Protein AF-A0A0W7TJF5-F1 (afdb_monomer)

Secondary structure (DSSP, 8-state):
--B---EEEETTTEEEEESS-SSTTTS-TTTSPB--EEEEE-HHHHHHHHHHHHHHH-GGGSS---HHHH-TTPPPP-S-------S---------EEEEEEETTTHHHHHHHHHHH-SSEEEEEES-B-TTT--SSSSSHHHHHHHHHHHT-EEEEEEE-TT-SSHHHHHHHHHHHHSS-EEEEE---SS-S-B--EEEEETTEEEEES--BSHHHHHTSBEEEEEEE-HHHHHHHHHHHHHHH---HHHHHHH---EEEEEEE-STT-EEEEEEE-PPTT--EEEEETTEEEEESSSEEEEE--SEEEEEEEEETTSS-EEEEEEEE-SSS--SS-EE----------S-SHHHHHHSSS--------------------

Nearest PDB structures (foldseek):
  8v08-assembly1_A  TM=7.101E-01  e=5.109E-11  Homo sapiens
  8v08-assembly1_B  TM=6.734E-01  e=4.822E-11  Homo sapiens
  8v07-assembly2_D  TM=7.290E-01  e=5.435E-10  Mus musculus
  6ehi-assembly5_J  TM=8.131E-01  e=3.441E-09  Helicobacter pylori
  8v07-assembly1_A  TM=7.158E-01  e=1.025E-09  Mus musculus

Structure (mmCIF, N/CA/C/O backbone):
data_AF-A0A0W7TJF5-F1
#
_entry.id   AF-A0A0W7TJF5-F1
#
loop_
_atom_site.group_PDB
_atom_site.id
_atom_site.type_symbol
_atom_site.label_atom_id
_atom_site.label_alt_id
_atom_site.label_comp_id
_atom_site.label_asym_id
_atom_site.label_entity_id
_atom_site.label_seq_id
_atom_site.pdbx_PDB_ins_code
_atom_site.Cartn_x
_atom_site.Cartn_y
_atom_site.Cartn_z
_atom_site.occupancy
_atom_site.B_iso_or_equiv
_atom_site.auth_seq_id
_atom_site.auth_comp_id
_atom_site.auth_asym_id
_atom_site.auth_atom_id
_atom_site.pdbx_PDB_model_num
ATOM 1 N N . MET A 1 1 ? 17.420 9.048 -12.764 1.00 72.94 1 MET A N 1
ATOM 2 C CA . MET A 1 1 ? 16.603 7.976 -13.351 1.00 72.94 1 MET A CA 1
ATOM 3 C C . MET A 1 1 ? 17.232 6.682 -12.901 1.00 72.94 1 MET A C 1
ATOM 5 O O . MET A 1 1 ? 18.438 6.532 -13.067 1.00 72.94 1 MET A O 1
ATOM 9 N N . TYR A 1 2 ? 16.449 5.838 -12.244 1.00 86.44 2 TYR A N 1
ATOM 10 C CA . TYR A 1 2 ? 16.897 4.570 -11.679 1.00 86.44 2 TYR A CA 1
ATOM 11 C C . TYR A 1 2 ? 15.950 3.458 -12.123 1.00 86.44 2 TYR A C 1
ATOM 13 O O . TYR A 1 2 ? 14.766 3.721 -12.346 1.00 86.44 2 TYR A O 1
ATOM 21 N N . VAL A 1 3 ? 16.469 2.232 -12.207 1.00 91.88 3 VAL A N 1
ATOM 22 C CA . VAL A 1 3 ? 15.629 1.032 -12.199 1.00 91.88 3 VAL A CA 1
ATOM 23 C C . VAL A 1 3 ? 15.179 0.815 -10.766 1.00 91.88 3 VAL A C 1
ATOM 25 O O . VAL A 1 3 ? 15.999 0.594 -9.874 1.00 91.88 3 VAL A O 1
ATOM 28 N N . HIS A 1 4 ? 13.881 0.953 -10.538 1.00 94.94 4 HIS A N 1
ATOM 29 C CA . HIS A 1 4 ? 13.282 0.836 -9.217 1.00 94.94 4 HIS A CA 1
ATOM 30 C C . HIS A 1 4 ? 12.025 -0.055 -9.227 1.00 94.94 4 HIS A C 1
ATOM 32 O O . HIS A 1 4 ? 11.436 -0.310 -8.182 1.00 94.94 4 HIS A O 1
ATOM 38 N N . SER A 1 5 ? 11.695 -0.671 -10.358 1.00 95.81 5 SER A N 1
ATOM 39 C CA . SER A 1 5 ? 10.763 -1.794 -10.452 1.00 95.81 5 SER A CA 1
ATOM 40 C C . SER A 1 5 ? 11.229 -2.994 -9.615 1.00 95.81 5 SER A C 1
ATOM 42 O O . SER A 1 5 ? 12.407 -3.355 -9.659 1.00 95.81 5 SER A O 1
ATOM 44 N N . LYS A 1 6 ? 10.313 -3.648 -8.887 1.00 95.94 6 LYS A N 1
ATOM 45 C CA . LYS A 1 6 ? 10.575 -4.925 -8.199 1.00 95.94 6 LYS A CA 1
ATOM 46 C C . LYS A 1 6 ? 9.594 -5.983 -8.692 1.00 95.94 6 LYS A C 1
ATOM 48 O O . LYS A 1 6 ? 8.449 -6.045 -8.245 1.00 95.94 6 LYS A O 1
ATOM 53 N N . TYR A 1 7 ? 10.045 -6.780 -9.652 1.00 97.56 7 TYR A N 1
ATOM 54 C CA . TYR A 1 7 ? 9.281 -7.900 -10.181 1.00 97.56 7 TYR A CA 1
ATOM 55 C C . TYR A 1 7 ? 10.200 -9.033 -10.642 1.00 97.56 7 TYR A C 1
ATOM 57 O O . TYR A 1 7 ? 11.384 -8.815 -10.901 1.00 97.56 7 TYR A O 1
ATOM 65 N N . ALA A 1 8 ? 9.645 -10.238 -10.751 1.00 97.81 8 ALA A N 1
ATOM 66 C CA . ALA A 1 8 ? 10.252 -11.368 -11.453 1.00 97.81 8 ALA A CA 1
ATOM 67 C C . ALA A 1 8 ? 9.218 -11.996 -12.376 1.00 97.81 8 ALA A C 1
A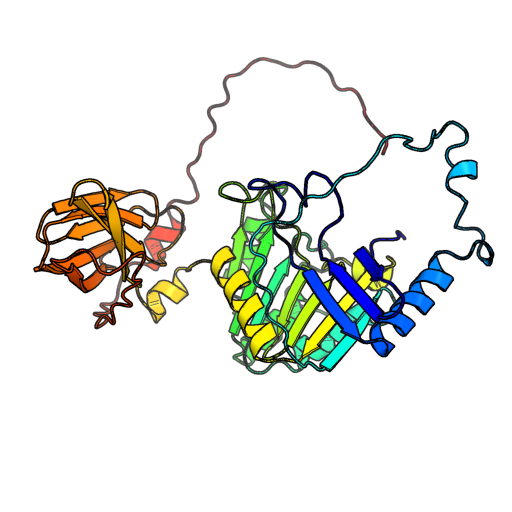TOM 69 O O . ALA A 1 8 ? 8.085 -12.228 -11.954 1.00 97.81 8 ALA A O 1
ATOM 70 N N . VAL A 1 9 ? 9.635 -12.326 -13.596 1.00 98.31 9 VAL A N 1
ATOM 71 C CA . VAL A 1 9 ? 8.892 -13.218 -14.488 1.00 98.31 9 VAL A CA 1
ATOM 72 C C . VAL A 1 9 ? 9.440 -14.630 -14.299 1.00 98.31 9 VAL A C 1
ATOM 74 O O . VAL A 1 9 ? 10.651 -14.838 -14.332 1.00 98.31 9 VAL A O 1
ATOM 77 N N . ILE A 1 10 ? 8.553 -15.587 -14.046 1.00 98.00 10 ILE A N 1
ATOM 78 C CA . ILE A 1 10 ? 8.890 -16.983 -13.763 1.00 98.00 10 ILE A CA 1
ATOM 79 C C . ILE A 1 10 ? 8.298 -17.835 -14.879 1.00 98.00 10 ILE A C 1
ATOM 81 O O . ILE A 1 10 ? 7.079 -17.856 -15.067 1.00 98.00 10 ILE A O 1
ATOM 85 N N . ASP A 1 11 ? 9.183 -18.500 -15.622 1.00 97.44 11 ASP A N 1
ATOM 86 C CA . ASP A 1 11 ? 8.873 -19.447 -16.701 1.00 97.44 11 ASP A CA 1
ATOM 87 C C . ASP A 1 11 ? 7.957 -18.900 -17.819 1.00 97.44 11 ASP A C 1
ATOM 89 O O . ASP A 1 11 ? 7.377 -19.669 -18.578 1.00 97.44 11 ASP A O 1
ATOM 93 N N . GLY A 1 12 ? 7.815 -17.573 -17.935 1.00 97.12 12 GLY A N 1
ATOM 94 C CA . GLY A 1 12 ? 6.883 -16.930 -18.874 1.00 97.12 12 GLY A CA 1
ATOM 95 C C . GLY A 1 12 ? 5.401 -17.093 -18.499 1.00 97.12 12 GLY A C 1
ATOM 96 O O . GLY A 1 12 ? 4.518 -16.780 -19.295 1.00 97.12 12 GLY A O 1
ATOM 97 N N . GLU A 1 13 ? 5.104 -17.582 -17.293 1.00 98.12 13 GLU A N 1
ATOM 98 C CA . GLU A 1 13 ? 3.736 -17.879 -16.846 1.00 98.12 13 GLU A CA 1
ATOM 99 C C . GLU A 1 13 ? 3.279 -16.992 -15.692 1.00 98.12 13 GLU A C 1
ATOM 101 O O . GLU A 1 13 ? 2.099 -16.653 -15.590 1.00 98.12 13 GLU A O 1
ATOM 106 N N . LYS A 1 14 ? 4.203 -16.650 -14.790 1.00 98.25 14 LYS A N 1
ATOM 107 C CA . LYS A 1 14 ? 3.887 -15.961 -13.538 1.00 98.25 14 LYS A CA 1
ATOM 108 C C . LYS A 1 14 ? 4.718 -14.707 -13.394 1.00 98.25 14 LYS A C 1
ATOM 110 O O . LYS A 1 14 ? 5.898 -14.688 -13.740 1.00 98.25 14 LYS A O 1
ATOM 115 N N . THR A 1 15 ? 4.125 -13.682 -12.800 1.00 98.56 15 THR A N 1
ATOM 116 C CA . THR A 1 15 ? 4.854 -12.495 -12.363 1.00 98.56 15 THR A CA 1
ATOM 117 C C . THR A 1 15 ? 4.698 -12.306 -10.867 1.00 98.56 15 THR A C 1
ATOM 119 O O . THR A 1 15 ? 3.586 -12.230 -10.353 1.00 98.56 15 THR A O 1
ATOM 122 N N . VAL A 1 16 ? 5.820 -12.199 -10.165 1.00 97.81 16 VAL A N 1
ATOM 123 C CA . VAL A 1 16 ? 5.858 -11.680 -8.796 1.00 97.81 16 VAL A CA 1
ATOM 124 C C . VAL A 1 16 ? 6.050 -10.177 -8.885 1.00 97.81 16 VAL A C 1
ATOM 126 O O . VAL A 1 16 ? 6.964 -9.744 -9.580 1.00 97.81 16 VAL A O 1
ATOM 129 N N . ILE A 1 17 ? 5.241 -9.394 -8.179 1.00 97.62 17 ILE A N 1
ATOM 130 C CA . ILE A 1 17 ? 5.415 -7.944 -8.038 1.00 97.62 17 ILE A CA 1
ATOM 131 C C . ILE A 1 17 ? 5.386 -7.560 -6.562 1.00 97.62 17 ILE A C 1
ATOM 133 O O . ILE A 1 17 ? 4.588 -8.105 -5.799 1.00 97.62 17 ILE A O 1
ATOM 137 N N . THR A 1 18 ? 6.263 -6.645 -6.148 1.00 96.19 18 THR A N 1
ATOM 138 C CA . THR A 1 18 ? 6.373 -6.213 -4.748 1.00 96.19 18 THR A CA 1
ATOM 139 C C . THR A 1 18 ? 6.568 -4.705 -4.627 1.00 96.19 18 THR A C 1
ATOM 141 O O . THR A 1 18 ? 7.185 -4.061 -5.477 1.00 96.19 18 THR A O 1
ATOM 144 N N . SER A 1 19 ? 6.103 -4.130 -3.518 1.00 95.62 19 SER A N 1
ATOM 145 C CA . SER A 1 19 ? 6.498 -2.777 -3.102 1.00 95.62 19 SER A CA 1
ATOM 146 C C . SER A 1 19 ? 7.923 -2.731 -2.533 1.00 95.62 19 SER A C 1
ATOM 148 O O . SER A 1 19 ? 8.583 -1.681 -2.482 1.00 95.62 19 SER A O 1
ATOM 150 N N . GLU A 1 20 ? 8.421 -3.895 -2.122 1.00 91.69 20 GLU A N 1
ATOM 151 C CA . GLU A 1 20 ? 9.673 -4.081 -1.409 1.00 91.69 20 GLU A CA 1
ATOM 152 C C . GLU A 1 20 ? 10.829 -4.511 -2.304 1.00 91.69 20 GLU A C 1
ATOM 154 O O . GLU A 1 20 ? 10.659 -5.261 -3.261 1.00 91.69 20 GLU A O 1
ATOM 159 N N . ASN A 1 21 ? 12.034 -4.055 -1.954 1.00 91.69 21 ASN A N 1
ATOM 160 C CA . ASN A 1 21 ? 13.279 -4.591 -2.506 1.00 91.69 21 ASN A CA 1
ATOM 161 C C . ASN A 1 21 ? 13.533 -6.013 -1.975 1.00 91.69 21 ASN A C 1
ATOM 163 O O . ASN A 1 21 ? 13.215 -6.303 -0.826 1.00 91.69 21 ASN A O 1
ATOM 167 N N . TRP A 1 22 ? 14.196 -6.883 -2.734 1.00 89.75 22 TRP A N 1
ATOM 168 C CA . TRP A 1 22 ? 14.613 -8.196 -2.221 1.00 89.75 22 TRP A CA 1
ATOM 169 C C . TRP A 1 22 ? 15.933 -8.094 -1.454 1.00 89.75 22 TRP A C 1
ATOM 171 O O . TRP A 1 22 ? 17.004 -8.446 -1.945 1.00 89.75 22 TRP A O 1
ATOM 181 N N . THR A 1 23 ? 15.850 -7.557 -0.238 1.00 88.81 23 THR A N 1
ATOM 182 C CA .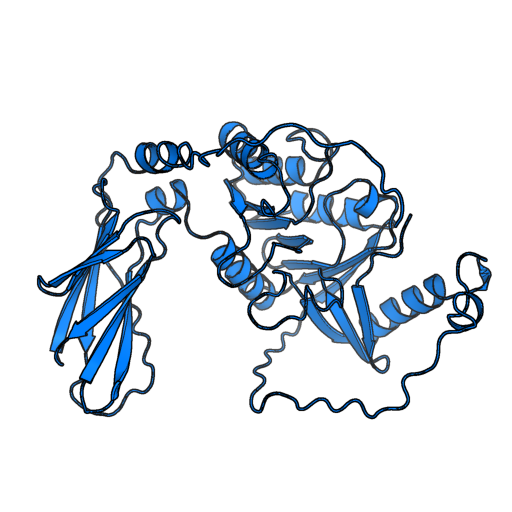 THR A 1 23 ? 16.977 -7.415 0.693 1.00 88.81 23 THR A CA 1
ATOM 183 C C . THR A 1 23 ? 16.704 -8.182 1.981 1.00 88.81 23 THR A C 1
ATOM 185 O O . THR A 1 23 ? 15.560 -8.510 2.299 1.00 88.81 23 THR A O 1
ATOM 188 N N . SER A 1 24 ? 17.749 -8.432 2.772 1.00 81.56 24 SER A N 1
ATOM 189 C CA . SER A 1 24 ? 17.603 -9.045 4.098 1.00 81.56 24 SER A CA 1
ATOM 190 C C . SER A 1 24 ? 16.738 -8.219 5.056 1.00 81.56 24 SER A C 1
ATOM 192 O O . SER A 1 24 ? 16.123 -8.792 5.949 1.00 81.56 24 SER A O 1
ATOM 194 N N . GLY A 1 25 ? 16.682 -6.895 4.870 1.00 81.00 25 GLY A N 1
ATOM 195 C CA . GLY A 1 25 ? 15.837 -5.999 5.664 1.00 81.00 25 GLY A CA 1
ATOM 196 C C . GLY A 1 25 ? 14.346 -6.118 5.348 1.00 81.00 25 GLY A C 1
ATOM 197 O O . GLY A 1 25 ? 13.534 -5.812 6.206 1.00 81.00 25 GLY A O 1
ATOM 198 N N . ASN A 1 26 ? 13.984 -6.606 4.160 1.00 82.44 26 ASN A N 1
ATOM 199 C CA . ASN A 1 26 ? 12.585 -6.773 3.752 1.00 82.44 26 ASN A CA 1
ATOM 200 C C . ASN A 1 26 ? 12.126 -8.226 3.929 1.00 82.44 26 ASN A C 1
ATOM 202 O O . ASN A 1 26 ? 11.058 -8.493 4.458 1.00 82.44 26 ASN A O 1
ATOM 206 N N . MET A 1 27 ? 12.990 -9.186 3.593 1.00 74.69 27 MET A N 1
ATOM 207 C CA . MET A 1 27 ? 12.681 -10.623 3.646 1.00 74.69 27 MET A CA 1
ATOM 208 C C . MET A 1 27 ? 12.976 -11.262 5.022 1.00 74.69 27 MET A C 1
ATOM 210 O O . MET A 1 27 ? 13.077 -12.484 5.137 1.00 74.69 27 MET A O 1
ATOM 214 N N . GLY A 1 28 ? 13.193 -10.452 6.063 1.00 70.31 28 GLY A N 1
ATOM 215 C CA . GLY A 1 28 ? 13.556 -10.911 7.405 1.00 70.31 28 GLY A CA 1
ATOM 216 C C . GLY A 1 28 ? 12.342 -11.348 8.227 1.00 70.31 28 GLY A C 1
ATOM 217 O O . GLY A 1 28 ? 11.407 -10.577 8.426 1.00 70.31 28 GLY A O 1
ATOM 218 N N . PHE A 1 29 ? 12.364 -12.564 8.777 1.00 69.81 29 PHE A N 1
ATOM 219 C CA . PHE A 1 29 ? 11.263 -13.054 9.613 1.00 69.81 29 PHE A CA 1
ATOM 220 C C . PHE A 1 29 ? 11.133 -12.236 10.911 1.00 69.81 29 PHE A C 1
ATOM 222 O O . PHE A 1 29 ? 12.091 -12.110 11.676 1.00 69.81 29 PHE A O 1
ATOM 229 N N . GLY A 1 30 ? 9.946 -11.676 11.159 1.00 69.00 30 GLY A N 1
ATOM 230 C CA . GLY A 1 30 ? 9.585 -10.973 12.398 1.00 69.00 30 GLY A CA 1
ATOM 231 C C . GLY A 1 30 ? 10.146 -9.554 12.572 1.00 69.00 30 GLY A C 1
ATOM 232 O O . GLY A 1 30 ? 9.694 -8.855 13.470 1.00 69.00 30 GLY A O 1
ATOM 233 N N . ASN A 1 31 ? 11.093 -9.122 11.733 1.00 78.38 31 ASN A N 1
ATOM 234 C CA . ASN A 1 31 ? 11.666 -7.766 11.753 1.00 78.38 31 ASN A CA 1
ATOM 235 C C . ASN A 1 31 ? 11.809 -7.161 10.344 1.00 78.38 31 ASN A C 1
ATOM 237 O O . ASN A 1 31 ? 12.527 -6.177 10.173 1.00 78.38 31 ASN A O 1
ATOM 241 N N . GLY A 1 32 ? 11.190 -7.769 9.330 1.00 87.06 32 GLY A N 1
ATOM 242 C CA . GLY A 1 32 ? 11.184 -7.247 7.967 1.00 87.06 32 GLY A CA 1
ATOM 243 C C . GLY A 1 32 ? 10.472 -5.900 7.869 1.00 87.06 32 GLY A C 1
ATOM 244 O O . GLY A 1 32 ? 9.818 -5.451 8.815 1.00 87.06 32 GLY A O 1
ATOM 245 N N . ASN A 1 33 ? 10.589 -5.249 6.724 1.00 91.81 33 ASN A N 1
ATOM 246 C CA . ASN A 1 33 ? 9.747 -4.105 6.417 1.00 91.81 33 ASN A CA 1
ATOM 247 C C . ASN A 1 33 ? 8.306 -4.562 6.134 1.00 91.81 33 ASN A C 1
ATOM 249 O O . ASN A 1 33 ? 8.044 -5.723 5.826 1.00 91.81 33 ASN A O 1
ATOM 253 N N . ARG A 1 34 ? 7.353 -3.646 6.316 1.00 93.06 34 ARG A N 1
ATOM 254 C CA . ARG A 1 34 ? 5.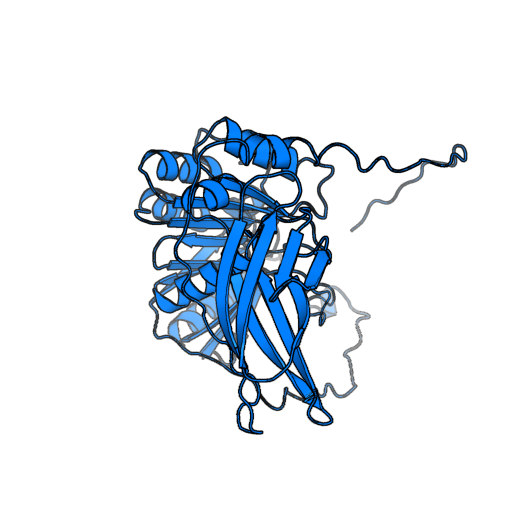939 -3.857 6.003 1.00 93.06 34 ARG A CA 1
ATOM 255 C C . ARG A 1 34 ? 5.700 -3.428 4.561 1.00 93.06 34 ARG A C 1
ATOM 257 O O . ARG A 1 34 ? 5.889 -2.260 4.226 1.00 93.06 34 ARG A O 1
ATOM 264 N N . GLY A 1 35 ? 5.314 -4.356 3.699 1.00 94.00 35 GLY A N 1
ATOM 265 C CA . GLY A 1 35 ? 5.008 -4.065 2.306 1.00 94.00 35 GLY A CA 1
ATOM 266 C C . GLY A 1 35 ? 4.047 -5.076 1.706 1.00 94.00 35 GLY A C 1
ATOM 267 O O . GLY A 1 35 ? 3.649 -6.045 2.354 1.00 94.00 35 GLY A O 1
ATOM 268 N N . TRP A 1 36 ? 3.638 -4.813 0.468 1.00 96.12 36 TRP A N 1
ATOM 269 C CA . TRP A 1 36 ? 2.672 -5.626 -0.258 1.00 96.12 36 TRP A CA 1
ATOM 270 C C . TRP A 1 36 ? 3.327 -6.305 -1.454 1.00 96.12 36 TRP A C 1
ATOM 272 O O . TRP A 1 36 ? 4.272 -5.797 -2.066 1.00 96.12 36 TRP A O 1
ATOM 282 N N . GLY A 1 37 ? 2.783 -7.459 -1.814 1.00 95.56 37 GLY A N 1
ATOM 283 C CA . GLY A 1 37 ? 3.183 -8.185 -3.003 1.00 95.56 37 GLY A CA 1
ATOM 284 C C . GLY A 1 37 ? 2.061 -9.064 -3.523 1.00 95.56 37 GLY A C 1
A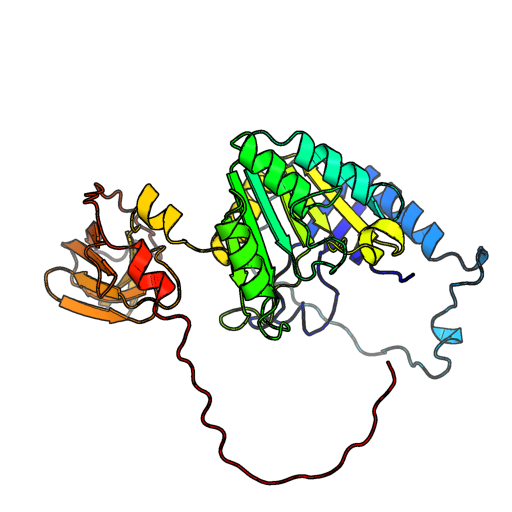TOM 285 O O . GLY A 1 37 ? 1.139 -9.419 -2.792 1.00 95.56 37 GLY A O 1
ATOM 286 N N . ALA A 1 38 ? 2.155 -9.413 -4.800 1.00 96.12 38 ALA A N 1
ATOM 287 C CA . ALA A 1 38 ? 1.225 -10.311 -5.460 1.00 96.12 38 ALA A CA 1
ATOM 288 C C . ALA A 1 38 ? 1.976 -11.263 -6.393 1.00 96.12 38 ALA A C 1
ATOM 290 O O . ALA A 1 38 ? 3.017 -10.920 -6.959 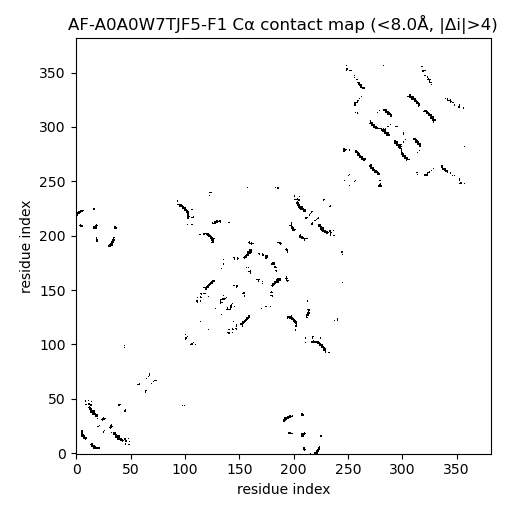1.00 96.12 38 ALA A O 1
ATOM 291 N N . VAL A 1 39 ? 1.411 -12.457 -6.566 1.00 97.00 39 VAL A N 1
ATOM 292 C CA . VAL A 1 39 ? 1.791 -13.389 -7.628 1.00 97.00 39 VAL A CA 1
ATOM 293 C C . VAL A 1 39 ? 0.646 -13.425 -8.626 1.00 97.00 39 VAL A C 1
ATOM 295 O O . VAL A 1 39 ? -0.471 -13.805 -8.282 1.00 97.00 39 VAL A O 1
ATOM 298 N N . ILE A 1 40 ? 0.924 -13.009 -9.855 1.00 98.12 40 ILE A N 1
ATOM 299 C CA . ILE A 1 40 ? -0.033 -12.978 -10.957 1.00 98.12 40 ILE A CA 1
ATOM 300 C C . ILE A 1 40 ? 0.261 -14.185 -11.843 1.00 98.12 40 ILE A C 1
ATOM 302 O O . ILE A 1 40 ? 1.326 -14.256 -12.450 1.00 98.12 40 ILE A O 1
ATOM 306 N N . ASP A 1 41 ? -0.667 -15.139 -11.890 1.00 97.50 41 ASP A N 1
ATOM 307 C CA . ASP A 1 41 ? -0.589 -16.328 -12.745 1.00 97.50 41 ASP A CA 1
ATOM 308 C C 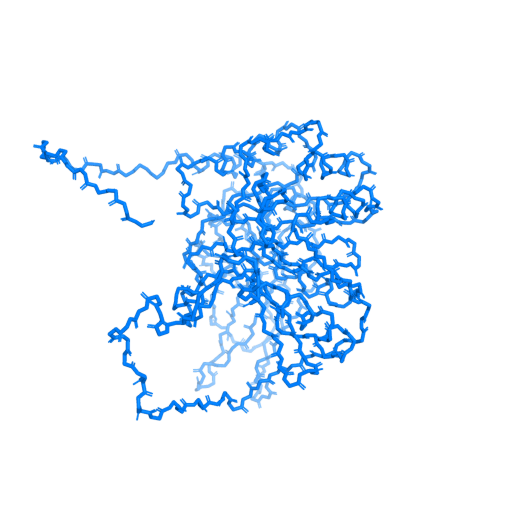. ASP A 1 41 ? -1.350 -16.065 -14.053 1.00 97.50 41 ASP A C 1
ATOM 310 O O . ASP A 1 41 ? -2.567 -16.240 -14.135 1.00 97.50 41 ASP A O 1
ATOM 314 N N . SER A 1 42 ? -0.643 -15.530 -15.048 1.00 98.19 42 SER A N 1
ATOM 315 C CA . SER A 1 42 ? -1.171 -15.202 -16.374 1.00 98.19 42 SER A CA 1
ATOM 316 C C . SER A 1 42 ? -0.016 -15.090 -17.359 1.00 98.19 42 SER A C 1
ATOM 318 O O . SER A 1 42 ? 0.840 -14.214 -17.231 1.00 98.19 42 SER A O 1
ATOM 320 N N . THR A 1 43 ? -0.041 -15.924 -18.398 1.00 98.31 43 THR A N 1
ATOM 321 C CA . THR A 1 43 ? 0.937 -15.869 -19.492 1.00 98.31 43 THR A CA 1
ATOM 322 C C . THR A 1 43 ? 0.890 -14.539 -20.239 1.00 98.31 43 THR A C 1
ATOM 324 O O . THR A 1 43 ? 1.922 -14.074 -20.709 1.00 98.31 43 THR A O 1
ATOM 327 N N . GLU A 1 44 ? -0.281 -13.900 -20.349 1.00 98.31 44 GLU A N 1
ATOM 328 C CA . GLU A 1 44 ? -0.404 -12.598 -21.019 1.00 98.31 44 GLU A CA 1
ATOM 329 C C . GLU A 1 44 ? 0.261 -11.486 -20.203 1.00 98.31 44 GLU A C 1
ATOM 331 O O . GLU A 1 44 ? 1.031 -10.697 -20.751 1.00 98.31 44 GLU A O 1
ATOM 336 N N . TYR A 1 45 ? 0.017 -11.454 -18.889 1.00 98.50 45 TYR A N 1
ATOM 337 C CA . TYR A 1 45 ? 0.677 -10.498 -18.000 1.00 98.50 45 TYR A CA 1
ATOM 338 C C . TYR A 1 45 ? 2.190 -10.751 -17.946 1.00 98.50 45 TYR A C 1
ATOM 340 O O . TYR A 1 45 ? 2.979 -9.818 -18.079 1.00 98.50 45 TYR A O 1
ATOM 348 N N . ALA A 1 46 ? 2.601 -12.017 -17.823 1.00 98.69 46 ALA A N 1
ATOM 349 C CA . ALA A 1 46 ? 4.005 -12.410 -17.806 1.00 98.69 46 ALA A CA 1
ATOM 350 C C . ALA A 1 46 ? 4.734 -12.018 -19.098 1.00 98.69 46 ALA A C 1
ATOM 352 O O . ALA A 1 46 ? 5.823 -11.458 -19.016 1.00 98.69 46 ALA A O 1
ATOM 353 N N . SER A 1 47 ? 4.110 -12.219 -20.264 1.00 98.56 47 SER A N 1
ATOM 354 C CA . SER A 1 47 ? 4.677 -11.806 -21.557 1.00 98.56 47 SER A CA 1
ATOM 355 C C . SER A 1 47 ? 4.872 -10.288 -21.631 1.00 98.56 47 SER A C 1
ATOM 357 O O . SER A 1 47 ? 5.920 -9.825 -22.067 1.00 98.56 47 SER A O 1
ATOM 359 N N . CYS A 1 48 ? 3.905 -9.497 -21.148 1.00 98.38 48 CYS A N 1
ATOM 360 C CA . CYS A 1 48 ? 4.042 -8.038 -21.087 1.00 98.38 48 CYS A CA 1
ATOM 361 C C . CYS A 1 48 ? 5.233 -7.613 -20.211 1.00 98.38 48 CYS A C 1
ATOM 363 O O . CYS A 1 48 ? 6.028 -6.760 -20.601 1.00 98.38 48 CYS A O 1
ATOM 365 N N . MET A 1 49 ? 5.392 -8.239 -19.045 1.00 98.56 49 MET A N 1
ATOM 366 C CA . MET A 1 49 ? 6.501 -7.941 -18.137 1.00 98.56 49 MET A CA 1
ATOM 367 C C . MET A 1 49 ? 7.852 -8.435 -18.672 1.00 98.56 49 MET A C 1
ATOM 369 O O . MET A 1 49 ? 8.874 -7.806 -18.406 1.00 98.56 49 MET A O 1
ATOM 373 N N . GLU A 1 50 ? 7.875 -9.526 -19.440 1.00 98.25 50 GLU A N 1
ATOM 374 C CA . GLU A 1 50 ? 9.068 -10.014 -20.138 1.00 98.25 50 GLU A CA 1
ATOM 375 C C . GLU A 1 50 ? 9.511 -9.035 -21.232 1.00 98.25 50 GLU A C 1
ATOM 377 O O . GLU A 1 50 ? 10.691 -8.710 -21.311 1.00 98.25 50 GLU A O 1
ATOM 382 N N . GLU A 1 51 ? 8.582 -8.472 -22.011 1.00 97.75 51 GLU A N 1
ATOM 383 C CA . GLU A 1 51 ? 8.902 -7.428 -22.996 1.00 97.75 51 GLU A CA 1
ATOM 384 C C . GLU A 1 51 ? 9.520 -6.184 -22.337 1.00 97.75 51 GLU A C 1
ATOM 386 O O . GLU A 1 51 ? 10.494 -5.621 -22.847 1.00 97.75 51 GLU A O 1
ATOM 391 N N . VAL A 1 52 ? 8.997 -5.777 -21.174 1.00 96.88 52 VAL A N 1
ATOM 392 C CA . VAL A 1 52 ? 9.577 -4.686 -20.375 1.00 96.88 52 VAL A CA 1
ATOM 393 C C . VAL A 1 52 ? 10.980 -5.050 -19.891 1.00 96.88 52 VAL A C 1
ATOM 395 O O . VAL A 1 52 ? 11.893 -4.228 -20.005 1.00 96.88 52 VAL A O 1
ATOM 398 N N . PHE A 1 53 ? 11.176 -6.273 -19.389 1.00 96.25 53 PHE A N 1
ATOM 399 C CA . PHE A 1 53 ? 12.483 -6.752 -18.942 1.00 96.25 53 PHE A CA 1
ATOM 400 C C . PHE A 1 53 ? 13.507 -6.748 -20.075 1.00 96.25 53 PHE A C 1
ATOM 402 O O . PHE A 1 53 ? 14.588 -6.194 -19.910 1.00 96.25 53 PHE A O 1
ATOM 409 N N . GLU A 1 54 ? 13.177 -7.327 -21.228 1.00 95.75 54 GLU A N 1
ATOM 410 C CA . GLU A 1 54 ? 14.082 -7.421 -22.376 1.00 95.75 54 GLU A CA 1
ATOM 411 C C . GLU A 1 54 ? 14.474 -6.038 -22.909 1.00 95.75 54 GLU A C 1
ATOM 413 O O . GLU A 1 54 ? 15.628 -5.812 -23.287 1.00 95.75 54 GLU A O 1
ATOM 418 N N . ASN A 1 55 ? 13.547 -5.074 -22.881 1.00 94.38 55 ASN A N 1
ATOM 419 C CA . ASN A 1 55 ? 13.867 -3.688 -23.198 1.00 94.38 55 ASN A CA 1
ATOM 420 C C . ASN A 1 55 ? 14.859 -3.089 -22.188 1.00 94.38 55 ASN A C 1
ATOM 422 O O . ASN A 1 55 ? 15.887 -2.544 -22.591 1.00 94.38 55 ASN A O 1
ATOM 426 N N . ASP A 1 56 ? 14.570 -3.210 -20.891 1.00 93.00 56 ASP A N 1
ATOM 427 C CA . ASP A 1 56 ? 15.376 -2.615 -19.819 1.00 93.00 56 ASP A CA 1
ATOM 428 C C . ASP A 1 56 ? 16.726 -3.333 -19.616 1.00 93.00 56 ASP A C 1
ATOM 430 O O . ASP A 1 56 ? 17.671 -2.740 -19.102 1.00 93.00 56 ASP A O 1
ATOM 434 N N . PHE A 1 57 ? 16.843 -4.597 -20.034 1.00 92.19 57 PHE A N 1
ATOM 435 C CA . PHE A 1 57 ? 18.062 -5.410 -19.974 1.00 92.19 57 PHE A CA 1
ATOM 436 C C . PHE A 1 57 ? 18.966 -5.232 -21.206 1.00 92.19 57 PHE A C 1
ATOM 438 O O . PHE A 1 57 ? 20.142 -5.610 -21.187 1.00 92.19 57 PHE A O 1
ATOM 445 N N . SER A 1 58 ? 18.446 -4.652 -22.289 1.00 92.81 58 SER A N 1
ATOM 446 C CA . SER A 1 58 ? 19.153 -4.542 -23.562 1.00 92.81 58 SER A CA 1
ATOM 447 C C . SER A 1 58 ? 20.405 -3.667 -23.472 1.00 92.81 58 SER A C 1
ATOM 449 O O . SER A 1 58 ? 20.351 -2.475 -23.174 1.00 92.81 58 SER A O 1
ATOM 451 N N . ALA A 1 59 ? 21.554 -4.225 -23.863 1.00 91.19 59 ALA A N 1
ATOM 452 C CA . ALA A 1 59 ? 22.798 -3.465 -24.035 1.00 91.19 59 ALA A CA 1
ATOM 453 C C . ALA A 1 59 ? 22.774 -2.527 -25.257 1.00 91.19 59 ALA A C 1
ATOM 455 O O . ALA A 1 59 ? 23.698 -1.734 -25.447 1.00 91.19 59 ALA A O 1
ATOM 456 N N . GLY A 1 60 ? 21.735 -2.604 -26.099 1.00 92.44 60 GLY A N 1
ATOM 457 C CA . GLY A 1 60 ? 21.607 -1.795 -27.312 1.00 92.44 60 GLY A CA 1
ATOM 458 C C . GLY A 1 60 ? 21.494 -0.291 -27.046 1.00 92.44 60 GLY A C 1
ATOM 459 O O . GLY A 1 60 ? 21.851 0.503 -27.916 1.00 92.44 60 GLY A O 1
ATOM 460 N N . PHE A 1 61 ? 21.053 0.098 -25.847 1.00 89.69 61 PHE A N 1
ATOM 461 C CA . PHE A 1 61 ? 20.911 1.496 -25.433 1.00 89.69 61 PHE A CA 1
ATOM 462 C C . PHE A 1 61 ? 22.166 2.061 -24.743 1.00 89.69 61 PHE A C 1
ATOM 464 O O . PHE A 1 61 ? 22.307 3.277 -24.619 1.00 89.69 61 PHE A O 1
ATOM 471 N N . GLY A 1 62 ? 23.123 1.198 -24.376 1.00 89.75 62 GLY A N 1
ATOM 472 C CA . GLY A 1 62 ? 24.422 1.587 -23.815 1.00 89.75 62 GLY A CA 1
ATOM 473 C C . GLY A 1 62 ? 24.415 1.975 -22.330 1.00 89.75 62 GLY A C 1
ATOM 474 O O . GLY A 1 62 ? 25.430 2.459 -21.831 1.00 89.75 62 GLY A O 1
ATOM 475 N N . ASP A 1 63 ? 23.304 1.769 -21.629 1.00 89.19 63 ASP A N 1
ATOM 476 C CA . ASP A 1 63 ? 23.104 2.038 -20.200 1.00 89.19 63 ASP A CA 1
ATOM 477 C C . ASP A 1 63 ? 23.118 0.772 -19.326 1.00 89.19 63 ASP A C 1
ATOM 479 O O . ASP A 1 63 ? 23.186 0.868 -18.099 1.00 89.19 63 ASP A O 1
ATOM 483 N N . THR A 1 64 ? 23.155 -0.411 -19.941 1.00 91.94 64 THR A N 1
ATOM 484 C CA . THR A 1 64 ? 23.350 -1.695 -19.263 1.00 91.94 64 THR A CA 1
ATOM 485 C C . THR A 1 64 ? 24.701 -2.318 -19.610 1.00 91.94 64 THR A C 1
ATOM 487 O O . THR A 1 64 ? 25.244 -2.180 -20.709 1.00 91.94 64 THR A O 1
ATOM 490 N N . VAL A 1 65 ? 25.278 -3.025 -18.639 1.00 91.38 65 VAL A N 1
ATOM 491 C CA . VAL A 1 65 ? 26.502 -3.813 -18.808 1.00 91.38 65 VAL A CA 1
ATOM 492 C C . VAL A 1 65 ? 26.336 -5.155 -18.115 1.00 91.38 65 VAL A C 1
ATOM 494 O O . VAL A 1 65 ? 25.596 -5.284 -17.141 1.00 91.38 65 VAL A O 1
ATOM 497 N N . THR A 1 66 ? 27.060 -6.168 -18.586 1.00 89.31 66 THR A N 1
ATOM 498 C CA . THR A 1 66 ? 27.039 -7.473 -17.920 1.00 89.31 66 THR A CA 1
ATOM 499 C C . THR A 1 66 ? 27.640 -7.381 -16.517 1.00 89.31 66 THR A C 1
ATOM 501 O O . THR A 1 66 ? 28.560 -6.592 -16.272 1.00 89.31 66 THR A O 1
ATOM 504 N N . LEU A 1 67 ? 27.189 -8.251 -15.609 1.00 88.88 67 LEU A N 1
ATOM 505 C CA . LEU A 1 67 ? 27.741 -8.342 -14.255 1.00 88.88 67 LEU A CA 1
ATOM 506 C C . LEU A 1 67 ? 29.263 -8.559 -14.268 1.00 88.88 67 LEU A C 1
ATOM 508 O O . LEU A 1 67 ? 29.976 -7.931 -13.496 1.00 88.88 67 LEU A O 1
ATOM 512 N N . ALA A 1 68 ? 29.767 -9.398 -15.178 1.00 89.44 68 ALA A N 1
ATOM 513 C CA . ALA A 1 68 ? 31.199 -9.657 -15.321 1.00 89.44 68 ALA A CA 1
ATOM 514 C C . ALA A 1 68 ? 31.983 -8.418 -15.788 1.00 89.44 68 ALA A C 1
ATOM 516 O O . ALA A 1 68 ? 33.134 -8.238 -15.404 1.00 89.44 68 ALA A O 1
ATOM 517 N N . SER A 1 69 ? 31.372 -7.552 -16.602 1.00 91.44 69 SER A N 1
ATOM 518 C CA . SER A 1 69 ? 31.986 -6.287 -17.019 1.00 91.44 69 SER A CA 1
ATOM 519 C C . SER A 1 69 ? 32.012 -5.261 -15.886 1.00 91.44 69 SER A C 1
ATOM 521 O O . SER A 1 69 ? 33.020 -4.582 -15.712 1.00 91.44 69 SER A O 1
ATOM 523 N N . ALA A 1 70 ? 30.925 -5.149 -15.115 1.00 91.81 70 ALA A N 1
ATOM 524 C CA . ALA A 1 70 ? 30.841 -4.226 -13.983 1.00 91.81 70 ALA A CA 1
ATOM 525 C C . ALA A 1 70 ? 31.701 -4.674 -12.789 1.00 91.81 70 ALA A C 1
ATOM 527 O O . ALA A 1 70 ? 32.301 -3.846 -12.105 1.00 91.81 70 ALA A O 1
ATOM 528 N N . TYR A 1 71 ? 31.783 -5.986 -12.558 1.00 94.19 71 TYR A N 1
ATOM 529 C CA . TYR A 1 71 ? 32.461 -6.601 -11.420 1.00 94.19 71 TYR A CA 1
ATOM 530 C C . TYR A 1 71 ? 33.350 -7.762 -11.894 1.00 94.19 71 TYR A C 1
ATOM 532 O O . TYR A 1 71 ? 33.011 -8.929 -11.686 1.00 94.19 71 TYR A O 1
ATOM 540 N N . PRO A 1 72 ? 34.511 -7.474 -12.511 1.00 93.44 72 PRO A N 1
ATOM 541 C CA . PRO A 1 72 ? 35.383 -8.503 -13.089 1.00 93.44 72 PRO A CA 1
ATOM 542 C C . PRO A 1 72 ? 35.930 -9.496 -12.055 1.00 93.44 72 PRO A C 1
ATOM 544 O O . PRO A 1 72 ? 36.245 -10.635 -12.395 1.00 93.44 72 PRO A O 1
ATOM 547 N N . ASP A 1 73 ? 36.000 -9.082 -10.789 1.00 95.00 73 ASP A N 1
ATOM 548 C CA . ASP A 1 73 ? 36.473 -9.909 -9.677 1.00 95.00 73 ASP A CA 1
ATOM 549 C C . ASP A 1 73 ? 35.344 -10.665 -8.952 1.00 95.00 73 ASP A C 1
ATOM 551 O O . ASP A 1 73 ? 35.612 -11.414 -8.005 1.00 95.00 73 ASP A O 1
ATOM 555 N N . ALA A 1 74 ? 34.080 -10.483 -9.363 1.00 91.62 74 ALA A N 1
ATOM 556 C CA . ALA A 1 74 ? 32.958 -11.202 -8.774 1.00 91.62 74 ALA A CA 1
ATOM 557 C C . ALA A 1 74 ? 33.115 -12.705 -9.024 1.00 91.62 74 ALA A C 1
ATOM 559 O O . ALA A 1 74 ? 33.246 -13.173 -10.156 1.00 91.62 74 ALA A O 1
ATOM 560 N N . LYS A 1 75 ? 33.096 -13.486 -7.943 1.00 87.75 75 LYS A N 1
ATOM 561 C CA . LYS A 1 75 ? 33.169 -14.945 -8.020 1.00 87.75 75 LYS A CA 1
ATOM 562 C C . LYS A 1 75 ? 31.761 -15.510 -7.891 1.00 87.75 75 LYS A C 1
ATOM 564 O O . LYS A 1 75 ? 31.062 -15.122 -6.955 1.00 87.75 75 LYS A O 1
ATOM 569 N N . PRO A 1 76 ? 31.348 -16.434 -8.774 1.00 83.50 76 PRO A N 1
ATOM 570 C CA . PRO A 1 76 ? 30.063 -17.090 -8.617 1.00 83.50 76 PRO A CA 1
ATOM 571 C C . PRO A 1 76 ? 30.041 -17.830 -7.281 1.00 83.50 76 PRO A C 1
ATOM 573 O O . PRO A 1 76 ? 31.032 -18.459 -6.888 1.00 83.50 76 PRO A O 1
ATOM 576 N N . TYR A 1 77 ? 28.903 -17.772 -6.598 1.00 85.31 77 TYR A N 1
ATOM 577 C CA . TYR A 1 77 ? 28.651 -18.660 -5.479 1.00 85.31 77 TYR A CA 1
ATOM 578 C C . TYR A 1 77 ? 28.629 -20.102 -6.008 1.00 85.31 77 TYR A C 1
ATOM 580 O O . TYR A 1 77 ? 27.918 -20.408 -6.960 1.00 85.31 77 TYR A O 1
ATOM 588 N N . ARG A 1 78 ? 29.478 -20.965 -5.442 1.00 87.06 78 ARG A N 1
ATOM 589 C CA . ARG A 1 78 ? 29.617 -22.383 -5.832 1.00 87.06 78 ARG A CA 1
ATOM 590 C C . ARG A 1 78 ? 29.086 -23.348 -4.769 1.00 87.06 78 ARG A C 1
ATOM 592 O O . ARG A 1 78 ? 29.390 -24.533 -4.841 1.00 87.06 78 ARG A O 1
ATOM 599 N N . GLY A 1 79 ? 28.398 -22.833 -3.752 1.00 88.69 79 GLY A N 1
ATOM 600 C CA . GLY A 1 79 ? 27.699 -23.669 -2.782 1.00 88.69 79 GLY A CA 1
ATOM 601 C C . GLY A 1 79 ? 26.319 -24.064 -3.295 1.00 88.69 79 GLY A C 1
ATOM 602 O O . GLY A 1 79 ? 25.855 -23.546 -4.312 1.00 88.69 79 GLY A O 1
ATOM 603 N N . ASP A 1 80 ? 25.663 -24.940 -2.549 1.00 86.19 80 ASP A N 1
ATOM 604 C CA . ASP A 1 80 ? 24.276 -25.307 -2.796 1.00 86.19 80 ASP A CA 1
ATOM 605 C C . ASP A 1 80 ? 23.359 -24.357 -2.020 1.00 86.19 80 ASP A C 1
ATOM 607 O O . ASP A 1 80 ? 23.550 -24.124 -0.825 1.00 86.19 80 ASP A O 1
ATOM 611 N N . LEU A 1 81 ? 22.366 -23.791 -2.706 1.00 82.56 81 LEU A N 1
ATOM 612 C CA . LEU A 1 81 ? 21.256 -23.099 -2.060 1.00 82.56 81 LEU A CA 1
ATOM 613 C C . LEU A 1 81 ? 20.134 -24.116 -1.869 1.00 82.56 81 LEU A C 1
ATOM 615 O O . LEU A 1 81 ? 19.516 -24.552 -2.838 1.00 82.56 81 LEU A O 1
ATOM 619 N N . SER A 1 82 ? 19.878 -24.502 -0.625 1.00 83.19 82 SER A N 1
ATOM 620 C CA . SER A 1 82 ? 18.698 -25.280 -0.261 1.00 83.19 82 SER A CA 1
ATOM 621 C C . SER A 1 82 ? 17.640 -24.342 0.304 1.00 83.19 82 SER A C 1
ATOM 623 O O . SER A 1 82 ? 17.902 -23.611 1.259 1.00 83.19 82 SER A O 1
ATOM 625 N N . TYR A 1 83 ? 16.445 -24.379 -0.272 1.00 81.88 83 TYR A N 1
ATOM 626 C CA . TYR A 1 83 ? 15.255 -23.785 0.317 1.00 81.88 83 TYR A CA 1
ATOM 627 C C . TYR A 1 83 ? 14.342 -24.919 0.771 1.00 81.88 83 TYR A C 1
ATOM 629 O O . TYR A 1 83 ? 13.931 -25.745 -0.043 1.00 81.88 83 TYR A O 1
ATOM 637 N N . GLU A 1 84 ? 14.055 -24.965 2.066 1.00 82.94 84 GLU A N 1
ATOM 638 C CA . GLU A 1 84 ? 13.027 -25.837 2.621 1.00 82.94 84 GLU A CA 1
ATOM 639 C C . GLU A 1 84 ? 11.743 -25.006 2.725 1.00 82.94 84 GLU A C 1
ATOM 641 O O . GLU A 1 84 ? 11.711 -24.040 3.495 1.00 82.94 84 GLU A O 1
ATOM 646 N N . PRO A 1 85 ? 10.712 -25.292 1.908 1.00 80.75 85 PRO A N 1
ATOM 647 C CA . PRO A 1 85 ? 9.446 -24.589 2.030 1.00 80.75 85 PRO A CA 1
ATOM 648 C C . PRO A 1 85 ? 8.802 -24.900 3.391 1.00 80.75 85 PRO A C 1
ATOM 650 O O . PRO A 1 85 ? 9.023 -25.984 3.932 1.00 80.75 85 PRO A O 1
ATOM 653 N N . PRO A 1 86 ? 7.981 -23.989 3.939 1.00 81.12 86 PRO A N 1
ATOM 654 C CA . PRO A 1 86 ? 7.166 -24.293 5.110 1.00 81.12 86 PRO A CA 1
ATOM 655 C C . PRO A 1 86 ? 6.251 -25.495 4.837 1.00 81.12 86 PRO A C 1
ATOM 657 O O . PRO A 1 86 ? 5.747 -25.635 3.721 1.00 81.12 86 PRO A O 1
ATOM 660 N N . ASP A 1 87 ? 5.994 -26.313 5.864 1.00 78.94 87 ASP A N 1
ATOM 661 C CA . ASP A 1 87 ? 5.115 -27.491 5.768 1.00 78.94 87 ASP A CA 1
ATOM 662 C C . ASP A 1 87 ? 3.677 -27.131 5.351 1.00 78.94 87 ASP A C 1
ATOM 664 O O . ASP A 1 87 ? 3.002 -27.926 4.697 1.00 78.94 87 ASP A O 1
ATOM 668 N N . ASP A 1 88 ? 3.220 -25.926 5.708 1.00 78.06 88 ASP A N 1
ATOM 669 C CA . ASP A 1 88 ? 1.915 -25.392 5.330 1.00 78.06 88 ASP A CA 1
ATOM 670 C C . ASP A 1 88 ? 2.063 -23.972 4.763 1.00 78.06 88 ASP A C 1
ATOM 672 O O . ASP A 1 88 ? 2.490 -23.042 5.452 1.00 78.06 88 ASP A O 1
ATOM 676 N N . VAL A 1 89 ? 1.726 -23.809 3.483 1.00 72.19 89 VAL A N 1
ATOM 677 C CA . VAL A 1 89 ? 1.622 -22.503 2.825 1.00 72.19 89 VAL A CA 1
ATOM 678 C C . VAL A 1 89 ? 0.187 -22.359 2.349 1.00 72.19 89 VAL A C 1
ATOM 680 O O . VAL A 1 89 ? -0.165 -22.828 1.265 1.00 72.19 89 VAL A O 1
ATOM 683 N N . GLN A 1 90 ? -0.633 -21.690 3.154 1.00 74.62 90 GLN A N 1
ATOM 684 C CA . GLN A 1 90 ? -1.980 -21.308 2.751 1.00 74.62 90 GLN A CA 1
ATOM 685 C C . GLN A 1 90 ? -1.878 -20.275 1.626 1.00 74.62 90 GLN A C 1
ATOM 687 O O . GLN A 1 90 ? -1.223 -19.241 1.766 1.00 74.62 90 GLN A O 1
ATOM 692 N N . ARG A 1 91 ? -2.481 -20.585 0.478 1.00 79.69 91 ARG A N 1
ATOM 693 C CA . ARG A 1 91 ? -2.557 -19.687 -0.675 1.00 79.69 91 ARG A CA 1
ATOM 694 C C . ARG A 1 91 ? -4.000 -19.613 -1.112 1.00 79.69 91 ARG A C 1
ATOM 696 O O . ARG A 1 91 ? -4.596 -20.635 -1.443 1.00 79.69 91 ARG A O 1
ATOM 703 N N . GLU A 1 92 ? -4.523 -18.404 -1.174 1.00 83.56 92 GLU A N 1
ATOM 704 C CA . GLU A 1 92 ? -5.785 -18.146 -1.846 1.00 83.56 92 GLU A CA 1
ATOM 705 C C . GLU A 1 92 ? -5.499 -17.610 -3.245 1.00 83.56 92 GLU A C 1
ATOM 707 O O . GLU A 1 92 ? -4.487 -16.955 -3.499 1.00 83.56 92 GLU A O 1
ATOM 712 N N . SER A 1 93 ? -6.353 -17.969 -4.195 1.00 89.50 93 SER A N 1
ATOM 713 C CA . SER A 1 93 ? -6.226 -17.544 -5.583 1.00 89.50 93 SER A CA 1
ATOM 714 C C . SER A 1 93 ? -7.553 -16.986 -6.042 1.00 89.50 93 SER A C 1
ATOM 716 O O . SER A 1 93 ? -8.596 -17.624 -5.902 1.00 89.50 93 SER A O 1
ATOM 718 N N . PHE A 1 94 ? -7.492 -15.796 -6.621 1.00 91.88 94 PHE A N 1
ATOM 719 C CA . PHE A 1 94 ? -8.658 -15.060 -7.071 1.00 91.88 94 PHE A CA 1
ATOM 720 C C . PHE A 1 94 ? -8.539 -14.821 -8.567 1.00 91.88 94 PHE A C 1
ATOM 722 O O . PHE A 1 94 ? -7.488 -14.414 -9.064 1.00 91.88 94 PHE A O 1
ATOM 729 N N . ARG A 1 95 ? -9.625 -15.076 -9.297 1.00 94.19 95 ARG A N 1
ATOM 730 C CA . ARG A 1 95 ? -9.703 -14.689 -10.702 1.00 94.19 95 ARG A CA 1
ATOM 731 C C . ARG A 1 95 ? -10.013 -13.198 -10.765 1.00 94.19 95 ARG A C 1
ATOM 733 O O . ARG A 1 95 ? -11.095 -12.789 -10.359 1.00 94.19 95 ARG A O 1
ATOM 740 N N . SER A 1 96 ? -9.087 -12.429 -11.320 1.00 96.00 96 SER A N 1
ATOM 741 C CA . SER A 1 96 ? -9.135 -10.966 -11.304 1.00 96.00 96 SER A CA 1
ATOM 742 C C . SER A 1 96 ? -8.795 -10.400 -12.679 1.00 96.00 96 SER A C 1
ATOM 744 O O . SER A 1 96 ? -8.130 -11.060 -13.479 1.00 96.00 96 SER A O 1
ATOM 746 N N . LEU A 1 97 ? -9.229 -9.168 -12.946 1.00 97.56 97 LEU A N 1
ATOM 747 C CA . LEU A 1 97 ? -8.640 -8.365 -14.018 1.00 97.56 97 LEU A CA 1
ATOM 748 C C . LEU A 1 97 ? -7.410 -7.659 -13.452 1.00 97.56 97 LEU A C 1
ATOM 750 O O . LEU A 1 97 ? -7.465 -7.125 -12.347 1.00 97.56 97 LEU A O 1
ATOM 754 N N . VAL A 1 98 ? -6.304 -7.678 -14.190 1.00 98.38 98 VAL A N 1
ATOM 755 C CA . VAL A 1 98 ? -5.040 -7.086 -13.746 1.00 98.38 98 VAL A CA 1
ATOM 756 C C . VAL A 1 98 ? -4.498 -6.194 -14.849 1.00 98.38 98 VAL A C 1
ATOM 758 O O . VAL A 1 98 ? -4.325 -6.644 -15.981 1.00 98.38 98 VAL A O 1
ATOM 761 N N . TYR A 1 99 ? -4.232 -4.938 -14.509 1.00 98.44 99 TYR A N 1
ATOM 762 C CA . TYR A 1 99 ? -3.668 -3.948 -15.416 1.00 98.44 99 TYR A CA 1
ATOM 763 C C . TYR A 1 99 ? -2.205 -3.696 -15.039 1.00 98.44 99 TYR A C 1
ATOM 765 O O . TYR A 1 99 ? -1.950 -3.303 -13.895 1.00 98.44 99 TYR A O 1
ATOM 773 N N . PRO A 1 100 ? -1.246 -3.936 -15.950 1.00 98.31 100 PRO A N 1
ATOM 774 C CA . PRO A 1 100 ? 0.131 -3.527 -15.736 1.00 98.31 100 PRO A CA 1
ATOM 775 C C . PRO A 1 100 ? 0.229 -2.007 -15.874 1.00 98.31 100 PRO A C 1
ATOM 777 O O . PRO A 1 100 ? -0.352 -1.428 -16.789 1.00 98.31 100 PRO A O 1
ATOM 780 N N . ILE A 1 101 ? 0.954 -1.380 -14.957 1.00 98.62 101 ILE A N 1
ATOM 781 C CA . ILE A 1 101 ? 1.164 0.064 -14.890 1.00 98.62 101 ILE A CA 1
ATOM 782 C C . ILE A 1 101 ? 2.664 0.335 -14.797 1.00 98.62 101 ILE A C 1
ATOM 784 O O . ILE A 1 101 ? 3.388 -0.379 -14.094 1.00 98.62 101 ILE A O 1
ATOM 788 N N . PHE A 1 102 ? 3.137 1.383 -15.468 1.00 98.44 102 PHE A N 1
ATOM 789 C CA . PHE A 1 102 ? 4.556 1.679 -15.616 1.00 98.44 102 PHE A CA 1
ATOM 790 C C . PHE A 1 102 ? 4.873 3.153 -15.372 1.00 98.44 102 PHE A C 1
ATOM 792 O O . PHE A 1 102 ? 4.151 4.062 -15.780 1.00 98.44 102 PHE A O 1
ATOM 799 N N . SER A 1 103 ? 6.019 3.406 -14.740 1.00 98.00 103 SER A N 1
ATOM 800 C CA . SER A 1 103 ? 6.648 4.726 -14.790 1.00 98.00 103 SER A CA 1
ATOM 801 C C . SER A 1 103 ? 7.821 4.720 -15.768 1.00 98.00 103 SER A C 1
ATOM 803 O O . SER A 1 103 ? 8.561 3.732 -15.839 1.00 98.00 103 SER A O 1
ATOM 805 N N . PRO A 1 104 ? 8.056 5.836 -16.470 1.00 96.38 104 PRO A N 1
ATOM 806 C CA . PRO A 1 104 ? 7.334 7.112 -16.389 1.00 96.38 104 PRO A CA 1
ATOM 807 C C . PRO A 1 104 ? 6.114 7.206 -17.327 1.00 96.38 104 PRO A C 1
ATOM 809 O O . PRO A 1 104 ? 5.708 8.308 -17.693 1.00 96.38 104 PRO A O 1
ATOM 812 N N . ASP A 1 105 ? 5.577 6.066 -17.756 1.00 97.62 105 ASP A N 1
ATOM 813 C CA . ASP A 1 105 ? 4.717 5.983 -18.933 1.00 97.62 105 ASP A CA 1
ATOM 814 C C . ASP A 1 105 ? 3.265 6.386 -18.626 1.00 97.62 105 ASP A C 1
ATOM 816 O O . ASP A 1 105 ? 2.737 7.299 -19.262 1.00 97.62 105 ASP A O 1
ATOM 820 N N . ASP A 1 106 ? 2.626 5.751 -17.639 1.00 98.06 106 ASP A N 1
ATOM 821 C CA . ASP A 1 106 ? 1.199 5.947 -17.347 1.00 98.06 106 ASP A CA 1
ATOM 822 C C . ASP A 1 106 ? 0.835 5.996 -15.854 1.00 98.06 106 ASP A C 1
ATOM 824 O O . ASP A 1 106 ? -0.290 6.379 -15.519 1.00 98.06 106 ASP A O 1
ATOM 828 N N . SER A 1 107 ? 1.765 5.698 -14.944 1.00 98.31 107 SER A N 1
ATOM 829 C CA . SER A 1 107 ? 1.474 5.557 -13.510 1.00 98.31 107 SER A CA 1
ATOM 830 C C . SER A 1 107 ? 0.827 6.788 -12.865 1.00 98.31 107 SER A C 1
ATOM 832 O O . SER A 1 107 ? -0.111 6.653 -12.079 1.00 98.31 107 SER A O 1
ATOM 834 N N . PHE A 1 108 ? 1.268 7.999 -13.218 1.00 98.06 108 PHE A N 1
ATOM 835 C CA . PHE A 1 108 ? 0.696 9.236 -12.679 1.00 98.06 108 PHE A CA 1
ATOM 836 C C . PHE A 1 108 ? -0.746 9.450 -13.145 1.00 98.06 108 PHE A C 1
ATOM 838 O O . PHE A 1 108 ? -1.625 9.740 -12.333 1.00 98.06 108 PHE A O 1
ATOM 845 N N . SER A 1 109 ? -1.003 9.295 -14.448 1.00 98.25 109 SER A N 1
ATOM 846 C CA . SER A 1 109 ? -2.344 9.461 -15.011 1.00 98.25 109 SER A CA 1
ATOM 847 C C . SER A 1 109 ? -3.288 8.351 -14.567 1.00 98.25 109 SER A C 1
ATOM 849 O O . SER A 1 109 ? -4.430 8.644 -14.236 1.00 98.25 109 SER A O 1
ATOM 851 N N . ALA A 1 110 ? -2.817 7.105 -14.493 1.00 98.56 110 ALA A N 1
ATOM 852 C CA . ALA A 1 110 ? -3.616 5.987 -14.012 1.00 98.56 110 ALA A CA 1
ATOM 853 C C . ALA A 1 110 ? -4.050 6.209 -12.557 1.00 98.56 110 ALA A C 1
ATOM 855 O O . ALA A 1 110 ? -5.241 6.161 -12.265 1.00 98.56 110 ALA A O 1
ATOM 856 N N . MET A 1 111 ? -3.113 6.546 -11.660 1.00 98.62 111 MET A N 1
ATOM 857 C CA . MET A 1 111 ? -3.430 6.844 -10.258 1.00 98.62 111 MET A CA 1
ATOM 858 C C . MET A 1 111 ? -4.433 8.003 -10.138 1.00 98.62 111 MET A C 1
ATOM 860 O O . MET A 1 111 ? -5.395 7.921 -9.376 1.00 98.62 111 MET A O 1
ATOM 864 N N . LYS A 1 112 ? -4.242 9.064 -10.933 1.00 98.44 112 LYS A N 1
ATOM 865 C CA . LYS A 1 112 ? -5.147 10.218 -10.977 1.00 98.44 112 LYS A CA 1
ATOM 866 C C . LYS A 1 112 ? -6.567 9.841 -11.360 1.00 98.44 112 LYS A C 1
ATOM 868 O O . LYS A 1 112 ? -7.501 10.251 -10.675 1.00 98.44 112 LYS A O 1
ATOM 873 N N . GLU A 1 113 ? -6.727 9.105 -12.455 1.00 98.56 113 GLU A N 1
ATOM 874 C CA . GLU A 1 113 ? -8.044 8.698 -12.944 1.00 98.56 113 GLU A CA 1
ATOM 875 C C . GLU A 1 113 ? -8.731 7.783 -11.928 1.00 98.56 113 GLU A C 1
ATOM 877 O O . GLU A 1 113 ? -9.875 8.042 -11.567 1.00 98.56 113 GLU A O 1
ATOM 882 N N . LEU A 1 114 ? -8.011 6.799 -11.374 1.00 98.69 114 LEU A N 1
ATOM 883 C CA . LEU A 1 114 ? -8.550 5.869 -10.379 1.00 98.69 114 LEU A CA 1
ATOM 884 C C . LEU A 1 114 ? -9.043 6.586 -9.111 1.00 98.69 114 LEU A C 1
ATOM 886 O O . LEU A 1 114 ? -10.177 6.385 -8.681 1.00 98.69 114 LEU A O 1
ATOM 890 N N . MET A 1 115 ? -8.235 7.474 -8.524 1.00 98.56 115 MET A N 1
ATOM 891 C CA . MET A 1 115 ? -8.645 8.257 -7.345 1.00 98.56 115 MET A CA 1
ATOM 892 C C . MET A 1 115 ? -9.734 9.291 -7.686 1.00 98.56 115 MET A C 1
ATOM 894 O O . MET A 1 115 ? -10.601 9.622 -6.868 1.00 98.56 115 MET A O 1
ATOM 898 N N . GLY A 1 116 ? -9.697 9.821 -8.910 1.00 98.31 116 GLY A N 1
ATOM 899 C CA . GLY A 1 116 ? -10.690 10.746 -9.442 1.00 98.31 116 GLY A CA 1
ATOM 900 C C . GLY A 1 116 ? -12.068 10.105 -9.607 1.00 98.31 116 GLY A C 1
ATOM 901 O O . GLY A 1 116 ? -13.067 10.778 -9.350 1.00 98.31 116 GLY A O 1
ATOM 902 N N . SER A 1 117 ? -12.114 8.821 -9.970 1.00 98.00 117 SER A N 1
ATOM 903 C CA . SER A 1 117 ? -13.343 8.047 -10.152 1.00 98.00 117 SER A CA 1
ATOM 904 C C . SER A 1 117 ? -13.825 7.315 -8.904 1.00 98.00 117 SER A C 1
ATOM 906 O O . SER A 1 117 ? -14.921 6.776 -8.952 1.00 98.00 117 SER A O 1
ATOM 908 N N . ALA A 1 118 ? -13.041 7.282 -7.822 1.00 98.56 118 ALA A N 1
ATOM 909 C CA . ALA A 1 118 ? -13.402 6.536 -6.618 1.00 98.56 118 ALA A CA 1
ATOM 910 C C . ALA A 1 118 ? -14.753 6.983 -6.034 1.00 98.56 118 ALA A C 1
ATOM 912 O O . ALA A 1 118 ? -15.025 8.197 -5.962 1.00 98.56 118 ALA A O 1
ATOM 913 N N . GLU A 1 119 ? -15.551 6.008 -5.591 1.00 98.38 119 GLU A N 1
ATOM 914 C CA . GLU A 1 119 ? -16.915 6.200 -5.078 1.00 98.38 119 GLU A CA 1
ATOM 915 C C . GLU A 1 119 ? -17.092 5.764 -3.615 1.00 98.38 119 GLU A C 1
ATOM 917 O O . GLU A 1 119 ? -17.907 6.359 -2.910 1.00 98.38 119 GLU A O 1
ATOM 922 N N . GLU A 1 120 ? -16.318 4.791 -3.133 1.00 98.19 120 GLU A N 1
ATOM 923 C CA . GLU A 1 120 ? -16.506 4.167 -1.819 1.00 98.19 120 GLU A CA 1
ATOM 924 C C . GLU A 1 120 ? -15.332 4.442 -0.882 1.00 98.19 120 GLU A C 1
ATOM 926 O O . GLU A 1 120 ? -15.516 5.061 0.168 1.00 98.19 120 GLU A O 1
ATOM 931 N N . ARG A 1 121 ? -14.113 4.034 -1.263 1.00 98.38 121 ARG A N 1
ATOM 932 C CA . ARG A 1 121 ? -12.933 4.116 -0.389 1.00 98.38 121 ARG A CA 1
ATOM 933 C C . ARG A 1 121 ? -11.628 4.374 -1.133 1.00 98.38 121 ARG A C 1
ATOM 935 O O . ARG A 1 121 ? -11.404 3.867 -2.229 1.00 98.38 121 ARG A O 1
ATOM 942 N N . ILE A 1 122 ? -10.722 5.103 -0.483 1.00 98.88 122 ILE A N 1
ATOM 943 C CA . ILE A 1 122 ? -9.305 5.183 -0.854 1.00 98.88 122 ILE A CA 1
ATOM 944 C C . ILE A 1 122 ? -8.447 5.003 0.396 1.00 98.88 122 ILE A C 1
ATOM 946 O O . ILE A 1 122 ? -8.396 5.897 1.245 1.00 98.88 122 ILE A O 1
ATOM 950 N N . TYR A 1 123 ? -7.717 3.893 0.479 1.00 98.81 123 TYR A N 1
ATOM 951 C CA . TYR A 1 123 ? -6.754 3.635 1.551 1.00 98.81 123 TYR A CA 1
ATOM 952 C C . TYR A 1 123 ? -5.345 3.582 0.979 1.00 98.81 123 TYR A C 1
ATOM 954 O O . TYR A 1 123 ? -5.056 2.718 0.158 1.00 98.81 123 TYR A O 1
ATOM 962 N N . ALA A 1 124 ? -4.481 4.507 1.387 1.00 98.69 124 ALA A N 1
ATOM 963 C CA . ALA A 1 124 ? -3.118 4.616 0.874 1.00 98.69 124 ALA A CA 1
ATOM 964 C C . ALA A 1 124 ? -2.089 4.424 1.988 1.00 98.69 124 ALA A C 1
ATOM 966 O O . ALA A 1 124 ? -2.154 5.111 3.008 1.00 98.69 124 ALA A O 1
ATOM 967 N N . GLU A 1 125 ? -1.132 3.524 1.786 1.00 97.94 125 GLU A N 1
ATOM 968 C CA . GLU A 1 125 ? -0.025 3.262 2.706 1.00 97.94 125 GLU A CA 1
ATOM 969 C C . GLU A 1 125 ? 1.306 3.517 1.995 1.00 97.94 125 GLU A C 1
ATOM 971 O O . GLU A 1 125 ? 1.726 2.757 1.115 1.00 97.94 125 GLU A O 1
ATOM 976 N N . GLU A 1 126 ? 1.966 4.609 2.383 1.00 97.12 126 GLU A N 1
ATOM 977 C CA . GLU A 1 126 ? 3.089 5.172 1.641 1.00 97.12 126 GLU A CA 1
ATOM 978 C C . GLU A 1 126 ? 4.337 5.320 2.516 1.00 97.12 126 GLU A C 1
ATOM 980 O O . GLU A 1 126 ? 4.338 5.987 3.554 1.00 97.12 126 GLU A O 1
ATOM 985 N N . MET A 1 127 ? 5.441 4.741 2.046 1.00 94.44 127 MET A N 1
ATOM 986 C CA . MET A 1 127 ? 6.768 4.950 2.624 1.00 94.44 127 MET A CA 1
ATOM 987 C C . MET A 1 127 ? 7.261 6.380 2.399 1.00 94.44 127 MET A C 1
ATOM 989 O O . MET A 1 127 ? 7.818 7.002 3.300 1.00 94.44 127 MET A O 1
ATOM 993 N N . ASP A 1 128 ? 7.122 6.883 1.171 1.00 88.75 128 ASP A N 1
ATOM 994 C CA . ASP A 1 128 ? 7.678 8.173 0.785 1.00 88.75 128 ASP A CA 1
ATOM 995 C C . ASP A 1 128 ? 6.660 9.016 0.027 1.00 88.75 128 ASP A C 1
ATOM 997 O O . ASP A 1 128 ? 6.012 8.589 -0.929 1.00 88.75 128 ASP A O 1
ATOM 1001 N N . LEU A 1 129 ? 6.598 10.271 0.447 1.00 90.94 129 LEU A N 1
ATOM 1002 C CA . LEU A 1 129 ? 5.799 11.311 -0.155 1.00 90.94 129 LEU A CA 1
ATOM 1003 C C . LEU A 1 129 ? 6.729 12.481 -0.462 1.00 90.94 129 LEU A C 1
ATOM 1005 O O . LEU A 1 129 ? 7.232 13.151 0.442 1.00 90.94 129 LEU A O 1
ATOM 1009 N N . GLY A 1 130 ? 6.961 12.744 -1.743 1.00 89.69 130 GLY A N 1
ATOM 1010 C CA . GLY A 1 130 ? 7.875 13.789 -2.190 1.00 89.69 130 GLY A CA 1
ATOM 1011 C C . GLY A 1 130 ? 7.357 15.178 -1.822 1.00 89.69 130 GLY A C 1
ATOM 1012 O O . GLY A 1 130 ? 6.163 15.450 -1.922 1.00 89.69 130 GLY A O 1
ATOM 1013 N N . SER A 1 131 ? 8.249 16.092 -1.435 1.00 86.44 131 SER A N 1
ATOM 1014 C CA . SER A 1 131 ? 7.873 17.439 -0.973 1.00 86.44 131 SER A CA 1
ATOM 1015 C C . SER A 1 131 ? 7.018 18.230 -1.972 1.00 86.44 131 SER A C 1
ATOM 1017 O O . SER A 1 131 ? 6.134 18.971 -1.552 1.00 86.44 131 SER A O 1
ATOM 1019 N N . SER A 1 132 ? 7.225 18.043 -3.280 1.00 87.06 132 SER A N 1
ATOM 1020 C CA . SER A 1 132 ? 6.415 18.667 -4.337 1.00 87.06 132 SER A CA 1
ATOM 1021 C C . SER A 1 132 ? 4.995 18.102 -4.448 1.00 87.06 132 SER A C 1
ATOM 1023 O O . SER A 1 132 ? 4.114 18.785 -4.964 1.00 87.06 132 SER A O 1
ATOM 1025 N N . LEU A 1 133 ? 4.757 16.888 -3.944 1.00 89.94 133 LEU A N 1
ATOM 1026 C CA . LEU A 1 133 ? 3.458 16.208 -3.959 1.00 89.94 133 LEU A CA 1
ATOM 1027 C C . LEU A 1 133 ? 2.750 16.232 -2.589 1.00 89.94 133 LEU A C 1
ATOM 1029 O O . LEU A 1 133 ? 1.573 15.885 -2.512 1.00 89.94 133 LEU A O 1
ATOM 1033 N N . ARG A 1 134 ? 3.411 16.738 -1.531 1.00 86.94 134 ARG A N 1
ATOM 1034 C CA . ARG A 1 134 ? 2.847 17.042 -0.193 1.00 86.94 134 ARG A CA 1
ATOM 1035 C C . ARG A 1 134 ? 1.932 18.276 -0.201 1.00 86.94 134 ARG A C 1
ATOM 1037 O O . ARG A 1 134 ? 2.108 19.203 0.586 1.00 86.94 134 ARG A O 1
ATOM 1044 N N . THR A 1 135 ? 0.961 18.322 -1.104 1.00 86.38 135 THR A N 1
ATOM 1045 C CA . THR A 1 135 ? 0.032 19.452 -1.243 1.00 86.38 135 THR A CA 1
ATOM 1046 C C . THR A 1 135 ? -1.409 18.971 -1.323 1.00 86.38 135 THR A C 1
ATOM 1048 O O . THR A 1 135 ? -1.721 18.045 -2.064 1.00 86.38 135 THR A O 1
ATOM 1051 N N . VAL A 1 136 ? -2.298 19.648 -0.592 1.00 84.94 136 VAL A N 1
ATOM 1052 C CA . VAL A 1 136 ? -3.757 19.423 -0.607 1.00 84.94 136 VAL A CA 1
ATOM 1053 C C . VAL A 1 136 ? -4.452 20.083 -1.805 1.00 84.94 136 VAL A C 1
ATOM 1055 O O . VAL A 1 136 ? -5.671 20.043 -1.933 1.00 84.94 136 VAL A O 1
ATOM 1058 N N . SER A 1 137 ? -3.682 20.729 -2.678 1.00 84.06 137 SER A N 1
ATOM 1059 C CA . SER A 1 137 ? -4.160 21.438 -3.863 1.00 84.06 137 SER A CA 1
ATOM 1060 C C . SER A 1 137 ? -3.244 21.176 -5.055 1.00 84.06 137 SER A C 1
ATOM 1062 O O . SER A 1 137 ? -2.068 20.860 -4.875 1.00 84.06 137 SER A O 1
ATOM 1064 N N . GLY A 1 138 ? -3.760 21.360 -6.269 1.00 89.44 138 GLY A N 1
ATOM 1065 C CA . GLY A 1 138 ? -3.007 21.118 -7.497 1.00 89.44 138 GLY A CA 1
ATOM 1066 C C . GLY A 1 138 ? -3.227 19.709 -8.036 1.00 89.44 138 GLY A C 1
ATOM 1067 O O . GLY A 1 138 ? -4.343 19.204 -7.973 1.00 89.44 138 GLY A O 1
ATOM 1068 N N . ASP A 1 139 ? -2.177 19.130 -8.619 1.00 92.94 139 ASP A N 1
ATOM 1069 C CA . ASP A 1 139 ? -2.223 17.821 -9.269 1.00 92.94 139 ASP A CA 1
ATOM 1070 C C . ASP A 1 139 ? -1.265 16.859 -8.558 1.00 92.94 139 ASP A C 1
ATOM 1072 O O . ASP A 1 139 ? -0.093 16.736 -8.911 1.00 92.94 139 ASP A O 1
ATOM 1076 N N . SER A 1 140 ? -1.750 16.256 -7.477 1.00 96.12 140 SER A N 1
ATOM 1077 C CA . SER A 1 140 ? -1.003 15.305 -6.648 1.00 96.12 140 SER A CA 1
ATOM 1078 C C . SER A 1 140 ? -1.930 14.224 -6.080 1.00 96.12 140 SER A C 1
ATOM 1080 O O . SER A 1 140 ? -3.104 14.524 -5.832 1.00 96.12 140 SER A O 1
ATOM 1082 N N . PRO A 1 141 ? -1.416 13.020 -5.756 1.00 96.94 141 PRO A N 1
ATOM 1083 C CA . PRO A 1 141 ? -2.202 11.977 -5.089 1.00 96.94 141 PRO A CA 1
ATOM 1084 C C . PRO A 1 141 ? -2.922 12.461 -3.824 1.00 96.94 141 PRO A C 1
ATOM 1086 O O . PRO A 1 141 ? -4.106 12.195 -3.634 1.00 96.94 141 PRO A O 1
ATOM 1089 N N . VAL A 1 142 ? -2.250 13.284 -3.013 1.00 96.75 142 VAL A N 1
ATOM 1090 C CA . VAL A 1 142 ? -2.828 13.900 -1.808 1.00 96.75 142 VAL A CA 1
ATOM 1091 C C . VAL A 1 142 ? -4.035 14.780 -2.144 1.00 96.75 142 VAL A C 1
ATOM 1093 O O . VAL A 1 142 ? -5.067 14.706 -1.477 1.00 96.75 142 VAL A O 1
ATOM 1096 N N . SER A 1 143 ? -3.927 15.621 -3.175 1.00 97.25 143 SER A N 1
ATOM 1097 C CA . SER A 1 143 ? -5.029 16.491 -3.591 1.00 97.25 143 SER A CA 1
ATOM 1098 C C . SER A 1 143 ? -6.206 15.698 -4.170 1.00 97.25 143 SER A C 1
ATOM 1100 O O . SER A 1 143 ? -7.359 16.061 -3.933 1.00 97.25 143 SER A O 1
ATOM 1102 N N . TRP A 1 144 ? -5.939 14.590 -4.873 1.00 98.31 144 TRP A N 1
ATOM 1103 C CA . TRP A 1 144 ? -6.978 13.718 -5.422 1.00 98.31 144 TRP A CA 1
ATOM 1104 C C . TRP A 1 144 ? -7.716 12.966 -4.310 1.00 98.31 144 TRP A C 1
ATOM 1106 O O . TRP A 1 144 ? -8.947 12.949 -4.324 1.00 98.31 144 TRP A O 1
ATOM 1116 N N . MET A 1 145 ? -7.001 12.459 -3.293 1.00 98.19 145 MET A N 1
ATOM 1117 C CA . MET A 1 145 ? -7.620 11.924 -2.071 1.00 98.19 145 MET A CA 1
ATOM 1118 C C . MET A 1 145 ? -8.494 12.968 -1.382 1.00 98.19 145 MET A C 1
ATOM 1120 O O . MET A 1 145 ? -9.651 12.700 -1.078 1.00 98.19 145 MET A O 1
ATOM 1124 N N . ALA A 1 146 ? -7.973 14.178 -1.156 1.00 97.94 146 ALA A N 1
ATOM 1125 C CA . ALA A 1 146 ? -8.732 15.236 -0.496 1.00 97.94 146 ALA A CA 1
ATOM 1126 C C . ALA A 1 146 ? -10.000 15.608 -1.285 1.00 97.94 146 ALA A C 1
ATOM 1128 O O . ALA A 1 146 ? -11.058 15.832 -0.694 1.00 97.94 146 ALA A O 1
ATOM 1129 N N . ALA A 1 147 ? -9.924 15.623 -2.619 1.00 98.06 147 ALA A N 1
ATOM 1130 C CA . ALA A 1 147 ? -11.081 15.833 -3.479 1.00 98.06 147 ALA A CA 1
ATOM 1131 C C . ALA A 1 147 ? -12.099 14.684 -3.374 1.00 98.06 147 ALA A C 1
ATOM 1133 O O . ALA A 1 147 ? -13.297 14.953 -3.307 1.00 98.06 147 ALA A O 1
ATOM 1134 N N . ALA A 1 148 ? -11.650 13.427 -3.320 1.00 98.50 148 ALA A N 1
ATOM 1135 C CA . ALA A 1 148 ? -12.516 12.266 -3.104 1.00 98.50 148 ALA A CA 1
ATOM 1136 C C . ALA A 1 148 ? -13.222 12.326 -1.740 1.00 98.50 148 ALA A C 1
ATOM 1138 O O . ALA A 1 148 ? -14.442 12.185 -1.667 1.00 98.50 148 ALA A O 1
ATOM 1139 N N . ALA A 1 149 ? -12.492 12.686 -0.686 1.00 97.88 149 ALA A N 1
ATOM 1140 C CA . ALA A 1 149 ? -13.039 12.868 0.655 1.00 97.88 149 ALA A CA 1
ATOM 1141 C C . ALA A 1 149 ? -14.136 13.952 0.698 1.00 97.88 149 ALA A C 1
ATOM 1143 O O . ALA A 1 149 ? -15.149 13.827 1.389 1.00 97.88 149 ALA A O 1
ATOM 1144 N N . VAL A 1 150 ? -13.987 15.028 -0.086 1.00 97.50 150 VAL A N 1
ATOM 1145 C CA . VAL A 1 150 ? -15.036 16.053 -0.245 1.00 97.50 150 VAL A CA 1
ATOM 1146 C C . VAL A 1 150 ? -16.296 15.484 -0.902 1.00 97.50 150 VAL A C 1
ATOM 1148 O O . VAL A 1 150 ? -17.392 15.891 -0.507 1.00 97.50 150 VAL A O 1
ATOM 1151 N N . ARG A 1 151 ? -16.158 14.538 -1.845 1.00 97.56 151 ARG A N 1
ATOM 1152 C CA . ARG A 1 151 ? -17.286 13.829 -2.479 1.00 97.56 151 ARG A CA 1
ATOM 1153 C C . ARG A 1 151 ? -17.972 12.816 -1.553 1.00 97.56 151 ARG A C 1
ATOM 1155 O O . ARG A 1 151 ? -19.080 12.404 -1.869 1.00 97.56 151 ARG A O 1
ATOM 1162 N N . GLY A 1 152 ? -17.363 12.475 -0.416 1.00 97.69 152 GLY A N 1
ATOM 1163 C CA . GLY A 1 152 ? -17.902 11.518 0.556 1.00 97.69 152 GLY A CA 1
ATOM 1164 C C . GLY A 1 152 ? -17.264 10.130 0.505 1.00 97.69 152 GLY A C 1
ATOM 1165 O O . GLY A 1 152 ? -17.735 9.248 1.209 1.00 97.69 152 GLY A O 1
ATOM 1166 N N . VAL A 1 153 ? -16.205 9.953 -0.289 1.00 98.62 153 VAL A N 1
ATOM 1167 C CA . VAL A 1 153 ? -15.390 8.730 -0.305 1.00 98.62 153 VAL A CA 1
ATOM 1168 C C . VAL A 1 153 ? -14.653 8.600 1.027 1.00 98.62 153 VAL A C 1
ATOM 1170 O O . VAL A 1 153 ? -14.101 9.584 1.527 1.00 98.62 153 VAL A O 1
ATOM 1173 N N . GLU A 1 154 ? -14.610 7.399 1.593 1.00 97.94 154 GLU A N 1
ATOM 1174 C CA . GLU A 1 154 ? -13.869 7.115 2.818 1.00 97.94 154 GLU A CA 1
ATOM 1175 C C . GLU A 1 154 ? -12.365 7.095 2.528 1.00 97.94 154 GLU A C 1
ATOM 1177 O O . GLU A 1 154 ? -11.851 6.199 1.862 1.00 97.94 154 GLU A O 1
ATOM 1182 N N . THR A 1 155 ? -11.634 8.104 2.999 1.00 98.50 155 THR A N 1
ATOM 1183 C CA . THR A 1 155 ? -10.210 8.252 2.668 1.00 98.50 155 THR A CA 1
ATOM 1184 C C . THR A 1 155 ? -9.320 8.137 3.895 1.00 98.50 155 THR A C 1
ATOM 1186 O O . THR A 1 155 ? -9.413 8.974 4.799 1.00 98.50 155 THR A O 1
ATOM 1189 N N . ARG A 1 156 ? -8.411 7.156 3.882 1.00 98.19 156 ARG A N 1
ATOM 1190 C CA . ARG A 1 156 ? -7.402 6.942 4.926 1.00 98.19 156 ARG A CA 1
ATOM 1191 C C . ARG A 1 156 ? -5.990 6.947 4.344 1.00 98.19 156 ARG A C 1
ATOM 1193 O O . ARG A 1 156 ? -5.757 6.395 3.271 1.00 98.19 156 ARG A O 1
ATOM 1200 N N . LEU A 1 157 ? -5.050 7.566 5.052 1.00 98.06 157 LEU A N 1
ATOM 1201 C CA . LEU A 1 157 ? -3.645 7.667 4.648 1.00 98.06 157 LEU A CA 1
ATOM 1202 C C . LEU A 1 157 ? -2.725 7.240 5.795 1.00 98.06 157 LEU A C 1
ATOM 1204 O O . LEU A 1 157 ? -2.797 7.809 6.882 1.00 98.06 157 LEU A O 1
ATOM 1208 N N . ILE A 1 158 ? -1.824 6.298 5.535 1.00 97.06 158 ILE A N 1
ATOM 1209 C CA . ILE A 1 158 ? -0.694 5.964 6.405 1.00 97.06 158 ILE A CA 1
ATOM 1210 C C . ILE A 1 158 ? 0.592 6.473 5.762 1.00 97.06 158 ILE A C 1
ATOM 1212 O O . ILE A 1 158 ? 0.822 6.277 4.569 1.00 97.06 158 ILE A O 1
ATOM 1216 N N . LEU A 1 159 ? 1.439 7.101 6.575 1.00 96.31 159 LEU A N 1
ATOM 1217 C CA . LEU A 1 159 ? 2.799 7.489 6.221 1.00 96.31 159 LEU A CA 1
ATOM 1218 C C . LEU A 1 159 ? 3.800 6.814 7.155 1.00 96.31 159 LEU A C 1
ATOM 1220 O O . LEU A 1 159 ? 3.611 6.840 8.374 1.00 96.31 159 LEU A O 1
ATOM 1224 N N . ASP A 1 160 ? 4.886 6.280 6.598 1.00 95.06 160 ASP A N 1
ATOM 1225 C CA . ASP A 1 160 ? 6.015 5.825 7.412 1.00 95.06 160 ASP A CA 1
ATOM 1226 C C . ASP A 1 160 ? 6.604 6.991 8.220 1.00 95.06 160 ASP A C 1
ATOM 1228 O O . ASP A 1 160 ? 6.956 8.045 7.681 1.00 95.06 160 ASP A O 1
ATOM 1232 N N . ALA A 1 161 ? 6.736 6.790 9.527 1.00 92.25 161 ALA A N 1
ATOM 1233 C CA . ALA A 1 161 ? 7.385 7.724 10.438 1.00 92.25 161 ALA A CA 1
ATOM 1234 C C . ALA A 1 161 ? 8.785 7.260 10.861 1.00 92.25 161 ALA A C 1
ATOM 1236 O O . ALA A 1 161 ? 9.552 8.067 11.386 1.00 92.25 161 ALA A O 1
ATOM 1237 N N . SER A 1 162 ? 9.142 6.002 10.585 1.00 88.12 162 SER A N 1
ATOM 1238 C CA . SER A 1 162 ? 10.314 5.305 11.136 1.00 88.12 162 SER A CA 1
ATOM 1239 C C . SER A 1 162 ? 11.648 5.965 10.808 1.00 88.12 162 SER A C 1
ATOM 1241 O O . SER A 1 162 ? 12.614 5.899 11.570 1.00 88.12 162 SER A O 1
ATOM 1243 N N . THR A 1 163 ? 11.714 6.616 9.649 1.00 80.69 163 THR A N 1
ATOM 1244 C CA . THR A 1 163 ? 12.902 7.355 9.201 1.00 80.69 163 THR A CA 1
ATOM 1245 C C . THR A 1 163 ? 12.700 8.870 9.205 1.00 80.69 163 THR A C 1
ATOM 1247 O O . THR A 1 163 ? 13.632 9.628 8.920 1.00 80.69 163 THR A O 1
ATOM 1250 N N . SER A 1 164 ? 11.499 9.330 9.559 1.00 74.44 164 SER A N 1
ATOM 1251 C CA . SER A 1 164 ? 11.136 10.740 9.543 1.00 74.44 164 SER A CA 1
ATOM 1252 C C . SER A 1 164 ? 11.514 11.412 10.868 1.00 74.44 164 SER A C 1
ATOM 1254 O O . SER A 1 164 ? 11.352 10.856 11.950 1.00 74.44 164 SER A O 1
ATOM 1256 N N . SER A 1 165 ? 12.017 12.647 10.817 1.00 79.44 165 SER A N 1
ATOM 1257 C CA . SER A 1 165 ? 12.317 13.429 12.030 1.00 79.44 165 SER A CA 1
ATOM 1258 C C . SER A 1 165 ? 11.083 14.190 12.547 1.00 79.44 165 SER A C 1
ATOM 1260 O O . SER A 1 165 ? 11.198 15.353 12.929 1.00 79.44 165 SER A O 1
ATOM 1262 N N . GLY A 1 166 ? 9.902 13.558 12.536 1.00 80.50 166 GLY A N 1
ATOM 1263 C CA . GLY A 1 166 ? 8.617 14.183 12.888 1.00 80.50 166 GLY A CA 1
ATOM 1264 C C . GLY A 1 166 ? 7.840 14.777 11.701 1.00 80.50 166 GLY A C 1
ATOM 1265 O O . GLY A 1 166 ? 6.774 15.379 11.876 1.00 80.50 166 GLY A O 1
ATOM 1266 N N . ASP A 1 167 ? 8.387 14.667 10.488 1.00 87.12 167 ASP A N 1
ATOM 1267 C CA . ASP A 1 167 ? 7.805 15.264 9.282 1.00 87.12 167 ASP A CA 1
ATOM 1268 C C . ASP A 1 167 ? 6.530 14.531 8.841 1.00 87.12 167 ASP A C 1
ATOM 1270 O O . ASP A 1 167 ? 5.587 15.176 8.372 1.00 87.12 167 ASP A O 1
ATOM 1274 N N . ALA A 1 168 ? 6.484 13.202 8.997 1.00 90.62 168 ALA A N 1
ATOM 1275 C CA . ALA A 1 168 ? 5.307 12.401 8.672 1.00 90.62 168 ALA A CA 1
ATOM 1276 C C . ALA A 1 168 ? 4.136 12.753 9.600 1.00 90.62 168 ALA A C 1
ATOM 1278 O O . ALA A 1 168 ? 3.034 13.029 9.129 1.00 90.62 168 ALA A O 1
ATOM 1279 N N . GLU A 1 169 ? 4.382 12.854 10.909 1.00 89.62 169 GLU A N 1
ATOM 1280 C CA . GLU A 1 169 ? 3.392 13.248 11.913 1.00 89.62 169 GLU A CA 1
ATOM 1281 C C . GLU A 1 169 ? 2.877 14.662 11.663 1.00 89.62 169 GLU A C 1
ATOM 1283 O O . GLU A 1 169 ? 1.675 14.917 11.738 1.00 89.62 169 GLU A O 1
ATOM 1288 N N . THR A 1 170 ? 3.782 15.596 11.360 1.00 88.94 170 THR A N 1
ATOM 1289 C CA . THR A 1 170 ? 3.415 16.985 11.064 1.00 88.94 170 THR A CA 1
ATOM 1290 C C . THR A 1 170 ? 2.482 17.051 9.860 1.00 88.94 170 THR A C 1
ATOM 1292 O O . THR A 1 170 ? 1.468 17.750 9.900 1.00 88.94 170 THR A O 1
ATOM 1295 N N . PHE A 1 171 ? 2.787 16.295 8.806 1.00 91.06 171 PHE A N 1
ATOM 1296 C CA . PHE A 1 171 ? 1.963 16.266 7.607 1.00 91.06 171 PHE A CA 1
ATOM 1297 C C . PHE A 1 171 ? 0.626 15.543 7.824 1.00 91.06 171 PHE A C 1
ATOM 1299 O O . PHE A 1 171 ? -0.410 16.061 7.413 1.00 91.06 171 PHE A O 1
ATOM 1306 N N . ALA A 1 172 ? 0.610 14.410 8.529 1.00 91.38 172 ALA A N 1
ATOM 1307 C CA . ALA A 1 172 ? -0.629 13.721 8.891 1.00 91.38 172 ALA A CA 1
ATOM 1308 C C . ALA A 1 172 ? -1.560 14.632 9.714 1.00 91.38 172 ALA A C 1
ATOM 1310 O O . ALA A 1 172 ? -2.747 14.752 9.416 1.00 91.38 172 ALA A O 1
ATOM 1311 N N . ASN A 1 173 ? -1.018 15.366 10.692 1.00 87.81 173 ASN A N 1
ATOM 1312 C CA . ASN A 1 173 ? -1.786 16.343 11.467 1.00 87.81 173 ASN A CA 1
ATOM 1313 C C . ASN A 1 173 ? -2.337 17.480 10.594 1.00 87.81 173 ASN A C 1
ATOM 1315 O O . ASN A 1 173 ? -3.479 17.893 10.786 1.00 87.81 173 ASN A O 1
ATOM 1319 N N . LEU A 1 174 ? -1.556 17.976 9.628 1.00 89.56 174 LEU A N 1
ATOM 1320 C CA . LEU A 1 174 ? -2.028 18.974 8.666 1.00 89.56 174 LEU A CA 1
ATOM 1321 C C . LEU A 1 174 ? -3.205 18.436 7.841 1.00 89.56 174 LEU A C 1
ATOM 1323 O O . LEU A 1 174 ? -4.205 19.138 7.694 1.00 89.56 174 LEU A O 1
ATOM 1327 N N . MET A 1 175 ? -3.108 17.204 7.332 1.00 93.06 175 MET A N 1
ATOM 1328 C CA . MET A 1 175 ? -4.179 16.557 6.565 1.00 93.06 175 MET A CA 1
ATOM 1329 C C . MET A 1 175 ? -5.469 16.460 7.382 1.00 93.06 175 MET A C 1
ATOM 1331 O O . MET A 1 175 ? -6.504 16.930 6.913 1.00 93.06 175 MET A O 1
ATOM 1335 N N . ASN A 1 176 ? -5.385 15.971 8.623 1.00 89.44 176 ASN A N 1
ATOM 1336 C CA . ASN A 1 176 ? -6.534 15.860 9.528 1.00 89.44 176 ASN A CA 1
ATOM 1337 C C . ASN A 1 176 ? -7.173 17.222 9.855 1.00 89.44 176 ASN A C 1
ATOM 1339 O O . ASN A 1 176 ? -8.378 17.320 10.050 1.00 89.44 176 ASN A O 1
ATOM 1343 N N . GLN A 1 177 ? -6.381 18.296 9.927 1.00 88.94 177 GLN A N 1
ATOM 1344 C CA . GLN A 1 177 ? -6.885 19.633 10.271 1.00 88.94 177 GLN A CA 1
ATOM 1345 C C . GLN A 1 177 ? -7.464 20.402 9.080 1.00 88.94 177 GLN A C 1
ATOM 1347 O O . GLN A 1 177 ? -8.243 21.336 9.273 1.00 88.94 177 GLN A O 1
ATOM 1352 N N . THR A 1 178 ? -7.037 20.079 7.859 1.00 91.88 178 THR A N 1
ATOM 1353 C CA . THR A 1 178 ? -7.327 20.896 6.666 1.00 91.88 178 THR A CA 1
ATOM 1354 C C . THR A 1 178 ? -8.131 20.169 5.598 1.00 91.88 178 THR A C 1
ATOM 1356 O O . THR A 1 178 ? -8.610 20.806 4.659 1.00 91.88 178 THR A O 1
ATOM 1359 N N . THR A 1 179 ? -8.312 18.858 5.736 1.00 95.00 179 THR A N 1
ATOM 1360 C CA . THR A 1 179 ? -9.037 18.011 4.786 1.00 95.00 179 THR A CA 1
ATOM 1361 C C . THR A 1 179 ? -9.970 17.051 5.525 1.00 95.00 179 THR A C 1
ATOM 1363 O O . THR A 1 179 ? -9.995 17.020 6.749 1.00 95.00 179 THR A O 1
ATOM 1366 N N . LYS A 1 180 ? -10.743 16.262 4.771 1.00 94.94 180 LYS A N 1
ATOM 1367 C CA . LYS A 1 180 ? -11.529 15.136 5.301 1.00 94.94 180 LYS A CA 1
ATOM 1368 C C . LYS A 1 180 ? -10.777 13.795 5.229 1.00 94.94 180 LYS A C 1
ATOM 1370 O O . LYS A 1 180 ? -11.374 12.753 5.465 1.00 94.94 180 LYS A O 1
ATOM 1375 N N . VAL A 1 181 ? -9.498 13.811 4.848 1.00 96.38 181 VAL A N 1
ATOM 1376 C CA . VAL A 1 181 ? -8.664 12.606 4.831 1.00 96.38 181 VAL A CA 1
ATOM 1377 C C . VAL A 1 181 ? -8.234 12.293 6.254 1.00 96.38 181 VAL A C 1
ATOM 1379 O O . VAL A 1 181 ? -7.617 13.143 6.897 1.00 96.38 181 VAL A O 1
ATOM 1382 N N . ARG A 1 182 ? -8.510 11.069 6.711 1.00 95.06 182 ARG A N 1
ATOM 1383 C CA . ARG A 1 182 ? -8.026 10.566 7.998 1.00 95.06 182 ARG A CA 1
ATOM 1384 C C . ARG A 1 182 ? -6.596 10.052 7.821 1.00 95.06 182 ARG A C 1
ATOM 1386 O O . ARG A 1 182 ? -6.360 9.055 7.143 1.00 95.06 182 ARG A O 1
ATOM 1393 N N . ALA A 1 183 ? -5.618 10.776 8.350 1.00 94.69 183 ALA A N 1
ATOM 1394 C CA . ALA A 1 183 ? -4.200 10.502 8.143 1.00 94.69 183 ALA A CA 1
ATOM 1395 C C . ALA A 1 183 ? -3.488 10.096 9.439 1.00 94.69 183 ALA A C 1
ATOM 1397 O O . ALA A 1 183 ? -3.669 10.712 10.495 1.00 94.69 183 ALA A O 1
ATOM 1398 N N . LYS A 1 184 ? -2.595 9.111 9.343 1.00 92.50 184 LYS A N 1
ATOM 1399 C CA . LYS A 1 184 ? -1.712 8.662 10.419 1.00 92.50 184 LYS A CA 1
ATOM 1400 C C . LYS A 1 184 ? -0.271 8.578 9.945 1.00 92.50 184 LYS A C 1
ATOM 1402 O O . LYS A 1 184 ? 0.016 8.270 8.794 1.00 92.50 184 LYS A O 1
ATOM 1407 N N . ALA A 1 185 ? 0.629 8.841 10.879 1.00 91.94 185 ALA A N 1
ATOM 1408 C CA . ALA A 1 185 ? 2.037 8.527 10.746 1.00 91.94 185 ALA A CA 1
ATOM 1409 C C . ALA A 1 185 ? 2.325 7.350 11.682 1.00 91.94 185 ALA A C 1
ATOM 1411 O O . ALA A 1 185 ? 1.935 7.402 12.854 1.00 91.94 185 ALA A O 1
ATOM 1412 N N . VAL A 1 186 ? 2.932 6.295 11.148 1.00 90.69 186 VAL A N 1
ATOM 1413 C CA . VAL A 1 186 ? 3.166 5.030 11.850 1.00 90.69 186 VAL A CA 1
ATOM 1414 C C . VAL A 1 186 ? 4.665 4.762 11.881 1.00 90.69 186 VAL A C 1
ATOM 1416 O O . VAL A 1 186 ? 5.327 4.747 10.846 1.00 90.69 186 VAL A O 1
ATOM 1419 N N . ASP A 1 187 ? 5.201 4.594 13.087 1.00 86.75 187 ASP A N 1
ATOM 1420 C CA . ASP A 1 187 ? 6.593 4.207 13.324 1.00 86.75 187 ASP A CA 1
ATOM 1421 C C . ASP A 1 187 ? 6.678 2.679 13.386 1.00 86.75 187 ASP A C 1
ATOM 1423 O O . ASP A 1 187 ? 5.813 2.020 13.970 1.00 86.75 187 ASP A O 1
ATOM 1427 N N . GLY A 1 188 ? 7.721 2.114 12.791 1.00 80.88 188 GLY A N 1
ATOM 1428 C CA . GLY A 1 188 ? 8.033 0.704 12.924 1.00 80.88 188 GLY A CA 1
ATOM 1429 C C . GLY A 1 188 ? 8.403 0.320 14.360 1.00 80.88 188 GLY A C 1
ATOM 1430 O O . GLY A 1 188 ? 8.662 1.140 15.242 1.00 80.88 188 GLY A O 1
ATOM 1431 N N . GLY A 1 189 ? 8.426 -0.982 14.628 1.00 76.25 189 GLY A N 1
ATOM 1432 C CA . GLY A 1 189 ? 8.796 -1.527 15.927 1.00 76.25 189 GLY A CA 1
ATOM 1433 C C . GLY A 1 189 ? 8.203 -2.907 16.174 1.00 76.25 189 GLY A C 1
ATOM 1434 O O . GLY A 1 189 ? 8.863 -3.922 15.962 1.00 76.25 189 GLY A O 1
ATOM 1435 N N . GLN A 1 190 ? 6.973 -2.964 16.691 1.00 66.12 190 GLN A N 1
ATOM 1436 C CA . GLN A 1 190 ? 6.331 -4.234 17.049 1.00 66.12 190 GLN A CA 1
ATOM 1437 C C . GLN A 1 190 ? 5.872 -4.982 15.788 1.00 66.12 190 GLN A C 1
ATOM 1439 O O . GLN A 1 190 ? 4.766 -4.783 15.303 1.00 66.12 190 GLN A O 1
ATOM 1444 N N . GLY A 1 191 ? 6.724 -5.871 15.271 1.00 76.88 191 GLY A N 1
ATOM 1445 C CA . GLY A 1 191 ? 6.386 -6.805 14.190 1.00 76.88 191 GLY A CA 1
ATOM 1446 C C . GLY A 1 191 ? 6.807 -6.379 12.780 1.00 76.88 191 GLY A C 1
ATOM 1447 O O . GLY A 1 191 ? 6.612 -7.159 11.848 1.00 76.88 191 GLY A O 1
ATOM 1448 N N . PHE A 1 192 ? 7.388 -5.188 12.605 1.00 88.06 192 PHE A N 1
ATOM 1449 C CA . PHE A 1 192 ? 8.073 -4.760 11.377 1.00 88.06 192 PHE A CA 1
ATOM 1450 C C . PHE A 1 192 ? 9.028 -3.585 11.652 1.00 88.06 192 PHE A C 1
ATOM 1452 O O . PHE A 1 192 ? 8.858 -2.876 12.641 1.00 88.06 192 PHE A O 1
ATOM 1459 N N . SER A 1 193 ? 10.032 -3.377 10.793 1.00 88.75 193 SER A N 1
ATOM 1460 C CA . SER A 1 193 ? 11.055 -2.327 10.972 1.00 88.75 193 SER A CA 1
ATOM 1461 C C . SER A 1 193 ? 10.623 -0.938 10.497 1.00 88.75 193 SER A C 1
ATOM 1463 O O . SER A 1 193 ? 10.942 0.044 11.160 1.00 88.75 193 SER A O 1
ATOM 1465 N N . LEU A 1 194 ? 9.946 -0.851 9.351 1.00 92.19 194 LEU A N 1
ATOM 1466 C CA . LEU A 1 194 ? 9.335 0.368 8.803 1.00 92.19 194 LEU A CA 1
ATOM 1467 C C . LEU A 1 194 ? 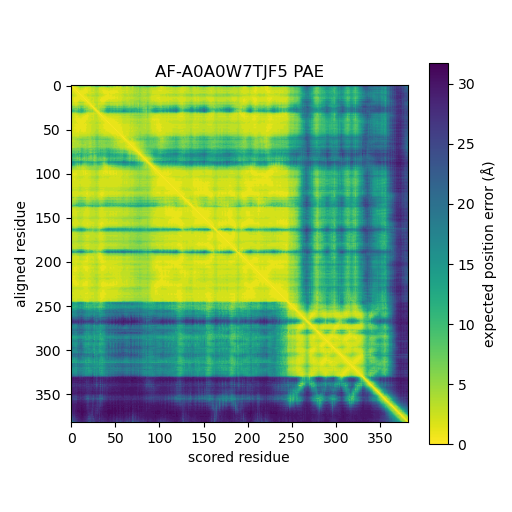8.271 0.002 7.763 1.00 92.19 194 LEU A C 1
ATOM 1469 O O . LEU A 1 194 ? 8.271 -1.129 7.260 1.00 92.19 194 LEU A O 1
ATOM 1473 N N . ILE A 1 195 ? 7.408 0.949 7.404 1.00 93.81 195 ILE A N 1
ATOM 1474 C CA . ILE A 1 195 ? 6.478 0.797 6.281 1.00 93.81 195 ILE A CA 1
ATOM 1475 C C . ILE A 1 195 ? 7.226 1.083 4.981 1.00 93.81 195 ILE A C 1
ATOM 1477 O O . ILE A 1 195 ? 7.657 2.201 4.720 1.00 93.81 195 ILE A O 1
ATOM 1481 N N . HIS A 1 196 ? 7.399 0.057 4.148 1.00 94.88 196 HIS A N 1
ATOM 1482 C CA . HIS A 1 196 ? 8.037 0.135 2.832 1.00 94.88 196 HIS A CA 1
ATOM 1483 C C . HIS A 1 196 ? 7.008 -0.074 1.709 1.00 94.88 196 HIS A C 1
ATOM 1485 O O . HIS A 1 196 ? 7.315 -0.613 0.636 1.00 94.88 196 HIS A O 1
ATOM 1491 N N . ASN A 1 197 ? 5.774 0.362 1.940 1.00 96.62 197 ASN A N 1
ATOM 1492 C CA . ASN A 1 197 ? 4.684 0.220 0.993 1.00 96.62 197 ASN A CA 1
ATOM 1493 C C . ASN A 1 197 ? 4.520 1.445 0.074 1.00 96.62 197 ASN A C 1
ATOM 1495 O O . ASN A 1 197 ? 5.111 2.499 0.311 1.00 96.62 197 ASN A O 1
ATOM 1499 N N . LYS A 1 198 ? 3.823 1.224 -1.041 1.00 96.81 198 LYS A N 1
ATOM 1500 C CA . LYS A 1 198 ? 3.376 2.206 -2.046 1.00 96.81 198 LYS A CA 1
ATOM 1501 C C . LYS A 1 198 ? 2.000 1.765 -2.556 1.00 96.81 198 LYS A C 1
ATOM 1503 O O . LYS A 1 198 ? 1.770 1.585 -3.756 1.00 96.81 198 LYS A O 1
ATOM 1508 N N . GLY A 1 199 ? 1.195 1.321 -1.599 1.00 98.19 199 GLY A N 1
ATOM 1509 C CA . GLY A 1 199 ? 0.005 0.525 -1.827 1.00 98.19 199 GLY A CA 1
ATOM 1510 C C . GLY A 1 199 ? -1.224 1.399 -1.717 1.00 98.19 199 GLY A C 1
ATOM 1511 O O . GLY A 1 199 ? -1.332 2.202 -0.792 1.00 98.19 199 GLY A O 1
ATOM 1512 N N . VAL A 1 200 ? -2.165 1.224 -2.643 1.00 98.81 200 VAL A N 1
ATOM 1513 C CA . VAL A 1 200 ? -3.422 1.976 -2.617 1.00 98.81 200 VAL A CA 1
ATOM 1514 C C . VAL A 1 200 ? -4.589 1.041 -2.885 1.00 98.81 200 VAL A C 1
ATOM 1516 O O . VAL A 1 200 ? -4.676 0.441 -3.952 1.00 98.81 200 VAL A O 1
ATOM 1519 N N . VAL A 1 201 ? -5.508 0.925 -1.936 1.00 98.88 201 VAL A N 1
ATOM 1520 C CA . VAL A 1 201 ? -6.826 0.328 -2.162 1.00 98.88 201 VAL A CA 1
ATOM 1521 C C . VAL A 1 201 ? -7.757 1.420 -2.669 1.00 98.88 201 VAL A C 1
ATOM 1523 O O . VAL A 1 201 ? -7.835 2.486 -2.061 1.00 98.88 201 VAL A O 1
ATOM 1526 N N . ILE A 1 202 ? -8.447 1.162 -3.778 1.00 98.75 202 ILE A N 1
ATOM 1527 C CA . ILE A 1 202 ? -9.403 2.089 -4.394 1.00 98.75 202 ILE A CA 1
ATOM 1528 C C . ILE A 1 202 ? -10.654 1.286 -4.729 1.00 98.75 202 ILE A C 1
ATOM 1530 O O . ILE A 1 202 ? -10.614 0.440 -5.623 1.00 98.75 202 ILE A O 1
ATOM 1534 N N . ASP A 1 203 ? -11.741 1.528 -3.998 1.00 98.44 203 ASP A N 1
ATOM 1535 C CA . ASP A 1 203 ? -13.002 0.781 -4.096 1.00 98.44 203 ASP A CA 1
ATOM 1536 C C . ASP A 1 203 ? -12.765 -0.745 -4.090 1.00 98.44 203 ASP A C 1
ATOM 1538 O O . ASP A 1 203 ? -12.161 -1.264 -3.148 1.00 98.44 203 ASP A O 1
ATOM 1542 N N . GLY A 1 204 ? -13.192 -1.455 -5.145 1.00 97.50 204 GLY A N 1
ATOM 1543 C CA . GLY A 1 204 ? -12.980 -2.893 -5.364 1.00 97.50 204 GLY A CA 1
ATOM 1544 C C . GLY A 1 204 ? -11.675 -3.253 -6.092 1.00 97.50 204 GLY A C 1
ATOM 1545 O O . GLY A 1 204 ? -11.566 -4.336 -6.672 1.00 97.50 204 GLY A O 1
ATOM 1546 N N . GLY A 1 205 ? -10.696 -2.348 -6.122 1.00 98.50 205 GLY A N 1
ATOM 1547 C CA . GLY A 1 205 ? -9.379 -2.559 -6.719 1.00 98.50 205 GLY A CA 1
ATOM 1548 C C . GLY A 1 205 ? -8.232 -2.290 -5.748 1.00 98.50 205 GLY A C 1
ATOM 1549 O O . GLY A 1 205 ? -8.407 -1.671 -4.697 1.00 98.50 205 GLY A O 1
ATOM 1550 N N . VAL A 1 206 ? -7.039 -2.766 -6.101 1.00 98.81 206 VAL A N 1
ATOM 1551 C CA . VAL A 1 206 ? -5.808 -2.511 -5.346 1.00 98.81 206 VAL A CA 1
ATOM 1552 C C . VAL A 1 206 ? -4.624 -2.273 -6.276 1.00 98.81 206 VAL A C 1
ATOM 1554 O O . VAL A 1 206 ? -4.430 -2.977 -7.264 1.00 98.81 206 VAL A O 1
ATOM 1557 N N . TRP A 1 207 ? -3.821 -1.273 -5.937 1.00 98.75 207 TRP A N 1
ATOM 1558 C CA . TRP A 1 207 ? -2.542 -0.947 -6.543 1.00 98.75 207 TRP A CA 1
ATOM 1559 C C . TRP A 1 207 ? -1.409 -1.553 -5.714 1.00 98.75 207 TRP A C 1
ATOM 1561 O O . TRP A 1 207 ? -1.238 -1.207 -4.544 1.00 98.75 207 TRP A O 1
ATOM 1571 N N . VAL A 1 208 ? -0.615 -2.431 -6.327 1.00 98.62 208 VAL A N 1
ATOM 1572 C CA . VAL A 1 208 ? 0.547 -3.078 -5.697 1.00 98.62 208 VAL A CA 1
ATOM 1573 C C . VAL A 1 208 ? 1.770 -2.872 -6.579 1.00 98.62 208 VAL A C 1
ATOM 1575 O O . VAL A 1 208 ? 1.779 -3.294 -7.734 1.00 98.62 208 VAL A O 1
ATOM 1578 N N . GLY A 1 209 ? 2.824 -2.246 -6.059 1.00 97.69 209 GLY A N 1
ATOM 1579 C CA . GLY A 1 209 ? 4.034 -2.024 -6.845 1.00 97.69 209 GLY A CA 1
ATOM 1580 C C . GLY A 1 209 ? 5.024 -1.057 -6.222 1.00 97.69 209 GLY A C 1
ATOM 1581 O O . GLY A 1 209 ? 4.982 -0.766 -5.030 1.00 97.69 209 GLY A O 1
ATOM 1582 N N . SER A 1 210 ? 5.941 -0.564 -7.049 1.00 97.38 210 SER A N 1
ATOM 1583 C CA . SER A 1 210 ? 7.133 0.162 -6.606 1.00 97.38 210 SER A CA 1
ATOM 1584 C C . SER A 1 210 ? 7.022 1.691 -6.644 1.00 97.38 210 SER A C 1
ATOM 1586 O O . SER A 1 210 ? 7.939 2.379 -6.190 1.00 97.38 210 SER A O 1
ATOM 1588 N N . VAL A 1 211 ? 5.914 2.217 -7.174 1.00 97.88 211 VAL A N 1
ATOM 1589 C CA . VAL A 1 211 ? 5.715 3.641 -7.485 1.00 97.88 211 VAL A CA 1
ATOM 1590 C C . VAL A 1 211 ? 5.435 4.456 -6.217 1.00 97.88 211 VAL A C 1
ATOM 1592 O O . VAL A 1 211 ? 4.288 4.563 -5.803 1.00 97.88 211 VAL A O 1
ATOM 1595 N N . ASN A 1 212 ? 6.457 5.075 -5.616 1.00 96.88 212 ASN A N 1
ATOM 1596 C CA . ASN A 1 212 ? 6.231 6.005 -4.497 1.00 96.88 212 ASN A CA 1
ATOM 1597 C C . ASN A 1 212 ? 5.476 7.253 -4.958 1.00 96.88 212 ASN A C 1
ATOM 1599 O O . ASN A 1 212 ? 5.585 7.665 -6.118 1.00 96.88 212 ASN A O 1
ATOM 1603 N N . TRP A 1 213 ? 4.862 7.970 -4.018 1.00 96.81 213 TRP A N 1
ATOM 1604 C CA . TRP A 1 213 ? 4.282 9.287 -4.281 1.00 96.81 213 TRP A CA 1
ATOM 1605 C C . TRP A 1 213 ? 5.347 10.389 -4.347 1.00 96.81 213 TRP A C 1
ATOM 1607 O O . TRP A 1 213 ? 5.337 11.373 -3.608 1.00 96.81 213 TRP A O 1
ATOM 1617 N N . THR A 1 214 ? 6.286 10.251 -5.282 1.00 95.88 214 THR A N 1
ATOM 1618 C CA . THR A 1 214 ? 7.354 11.221 -5.554 1.00 95.88 214 THR A CA 1
ATOM 1619 C C . THR A 1 214 ? 7.391 11.573 -7.037 1.00 95.88 214 THR A C 1
ATOM 1621 O O . THR A 1 214 ? 7.127 10.732 -7.895 1.00 95.88 214 THR A O 1
ATOM 1624 N N . GLU A 1 215 ? 7.793 12.805 -7.367 1.00 94.88 215 GLU A N 1
ATOM 1625 C CA . GLU A 1 215 ? 7.969 13.225 -8.767 1.00 94.88 215 GLU A CA 1
ATOM 1626 C C . GLU A 1 215 ? 8.937 12.296 -9.519 1.00 94.88 215 GLU A C 1
ATOM 1628 O O . GLU A 1 215 ? 8.702 11.947 -10.672 1.00 94.88 215 GLU A O 1
ATOM 1633 N N . ASN A 1 216 ? 10.011 11.849 -8.857 1.00 95.06 216 ASN A N 1
ATOM 1634 C CA . ASN A 1 216 ? 10.968 10.929 -9.464 1.00 95.06 216 ASN A CA 1
ATOM 1635 C C . ASN A 1 216 ? 10.331 9.572 -9.785 1.00 95.06 216 ASN A C 1
ATOM 1637 O O . ASN A 1 216 ? 10.547 9.070 -10.883 1.00 95.06 216 ASN A O 1
ATOM 1641 N N . SER A 1 217 ? 9.557 8.990 -8.863 1.00 96.62 217 SER A N 1
ATOM 1642 C CA . SER A 1 217 ? 8.914 7.687 -9.092 1.00 96.62 217 SER A CA 1
ATOM 1643 C C . SER A 1 217 ? 7.869 7.766 -10.201 1.00 96.62 217 SER A C 1
ATOM 1645 O O . SER A 1 217 ? 7.833 6.887 -11.049 1.00 96.62 217 SER A O 1
ATOM 1647 N N . PHE A 1 218 ? 7.071 8.833 -10.262 1.00 96.94 218 PHE A N 1
ATOM 1648 C CA . PHE A 1 218 ? 6.072 8.994 -11.320 1.00 96.94 218 PHE A CA 1
ATOM 1649 C C . PHE A 1 218 ? 6.669 9.343 -12.687 1.00 96.94 218 PHE A C 1
ATOM 1651 O O . PHE A 1 218 ? 6.222 8.812 -13.693 1.00 96.94 218 PHE A O 1
ATOM 1658 N N . LEU A 1 219 ? 7.650 10.250 -12.744 1.00 95.69 219 LEU A N 1
ATOM 1659 C CA . LEU A 1 219 ? 8.027 10.919 -13.998 1.00 95.69 219 LEU A CA 1
ATOM 1660 C C . LEU A 1 219 ? 9.434 10.589 -14.496 1.00 95.69 219 LEU A C 1
ATOM 1662 O O . LEU A 1 219 ? 9.824 11.063 -15.563 1.00 95.69 219 LEU A O 1
ATOM 1666 N N . ARG A 1 220 ? 10.249 9.862 -13.720 1.00 94.81 220 ARG A N 1
ATOM 1667 C CA . ARG A 1 220 ? 11.674 9.680 -14.054 1.00 94.81 220 ARG A CA 1
ATOM 1668 C C . ARG A 1 220 ? 12.219 8.277 -13.852 1.00 94.81 220 ARG A C 1
ATOM 1670 O O . ARG A 1 220 ? 13.158 7.921 -14.554 1.00 94.81 220 ARG A O 1
ATOM 1677 N N . ASN A 1 221 ? 11.753 7.523 -12.868 1.00 96.06 221 ASN A N 1
ATOM 1678 C CA . ASN A 1 221 ? 12.238 6.170 -12.616 1.00 96.06 221 ASN A CA 1
ATOM 1679 C C . ASN A 1 221 ? 11.543 5.162 -13.530 1.00 96.06 221 ASN A C 1
ATOM 1681 O O . ASN A 1 221 ? 10.421 5.393 -13.974 1.00 96.06 221 ASN A O 1
ATOM 1685 N N . ARG A 1 222 ? 12.208 4.024 -13.747 1.00 96.62 222 ARG A N 1
ATOM 1686 C CA . ARG A 1 222 ? 11.556 2.810 -14.238 1.00 96.62 222 ARG A CA 1
ATOM 1687 C C . ARG A 1 222 ? 10.913 2.137 -13.036 1.00 96.62 222 ARG A C 1
ATOM 1689 O O . ARG A 1 222 ? 11.619 1.626 -12.166 1.00 96.62 222 ARG A O 1
ATOM 1696 N N . GLU A 1 223 ? 9.595 2.209 -12.963 1.00 97.75 223 GLU A N 1
ATOM 1697 C CA . GLU A 1 223 ? 8.781 1.612 -11.902 1.00 97.75 223 GLU A CA 1
ATOM 1698 C C . GLU A 1 223 ? 7.709 0.730 -12.533 1.00 97.75 223 GLU A C 1
ATOM 1700 O O . GLU A 1 223 ? 7.358 0.910 -13.700 1.00 97.75 223 GLU A O 1
ATOM 1705 N N . THR A 1 224 ? 7.139 -0.172 -11.742 1.00 98.25 224 THR A N 1
ATOM 1706 C CA . THR A 1 224 ? 5.968 -0.940 -12.163 1.00 98.25 224 THR A CA 1
ATOM 1707 C C . THR A 1 224 ? 4.992 -1.125 -11.010 1.00 98.25 224 THR A C 1
ATOM 1709 O O . THR A 1 224 ? 5.392 -1.192 -9.842 1.00 98.25 224 THR A O 1
ATOM 1712 N N . ALA A 1 225 ? 3.712 -1.202 -11.347 1.00 98.50 225 ALA A N 1
ATOM 1713 C CA . ALA A 1 225 ? 2.647 -1.609 -10.454 1.00 98.50 225 ALA A CA 1
ATOM 1714 C C . ALA A 1 225 ? 1.635 -2.491 -11.189 1.00 98.50 225 ALA A C 1
ATOM 1716 O O . ALA A 1 225 ? 1.517 -2.447 -12.410 1.00 98.50 225 ALA A O 1
ATOM 1717 N N . ALA A 1 226 ? 0.896 -3.278 -10.421 1.00 98.69 226 ALA A N 1
ATOM 1718 C CA . ALA A 1 226 ? -0.287 -3.982 -10.871 1.00 98.69 226 ALA A CA 1
ATOM 1719 C C . ALA A 1 226 ? -1.502 -3.311 -10.235 1.00 98.69 226 ALA A C 1
ATOM 1721 O O . ALA A 1 226 ? -1.570 -3.200 -9.008 1.00 98.69 226 ALA A O 1
ATOM 1722 N N . PHE A 1 227 ? -2.465 -2.898 -11.055 1.00 98.75 227 PHE A N 1
ATOM 1723 C CA . PHE A 1 227 ? -3.798 -2.569 -10.568 1.00 98.75 227 PHE A CA 1
ATOM 1724 C C . PHE A 1 227 ? -4.704 -3.790 -10.734 1.00 98.75 227 PHE A C 1
ATOM 1726 O O . PHE A 1 227 ? -5.029 -4.197 -11.851 1.00 98.75 227 PHE A O 1
ATOM 1733 N N . ILE A 1 228 ? -5.062 -4.411 -9.614 1.00 98.62 228 ILE A N 1
ATOM 1734 C CA . ILE A 1 228 ? -5.832 -5.651 -9.552 1.00 98.62 228 ILE A CA 1
ATOM 1735 C C . ILE A 1 228 ? -7.274 -5.293 -9.202 1.00 98.62 228 ILE A C 1
ATOM 1737 O O . ILE A 1 228 ? -7.541 -4.806 -8.108 1.00 98.62 228 ILE A O 1
ATOM 1741 N N . VAL A 1 229 ? -8.206 -5.558 -10.115 1.00 98.44 229 VAL A N 1
ATOM 1742 C CA . VAL A 1 229 ? -9.643 -5.342 -9.911 1.00 98.44 229 VAL A CA 1
ATOM 1743 C C . VAL A 1 229 ? -10.277 -6.650 -9.452 1.00 98.44 229 VAL A C 1
ATOM 1745 O O . VAL A 1 229 ? -10.429 -7.593 -10.237 1.00 98.44 229 VAL A O 1
ATOM 1748 N N . SER A 1 230 ? -10.598 -6.708 -8.161 1.00 97.38 230 SER A N 1
ATOM 1749 C CA . SER A 1 230 ? -11.255 -7.827 -7.492 1.00 97.38 230 SER A CA 1
ATOM 1750 C C . SER A 1 230 ? -11.620 -7.419 -6.069 1.00 97.38 230 SER A C 1
ATOM 1752 O O . SER A 1 230 ? -10.734 -7.101 -5.278 1.00 97.38 230 SER A O 1
ATOM 1754 N N . GLU A 1 231 ? -12.909 -7.476 -5.740 1.00 95.44 231 GLU A N 1
ATOM 1755 C CA . GLU A 1 231 ? -13.436 -7.122 -4.417 1.00 95.44 231 GLU A CA 1
ATOM 1756 C C . GLU A 1 231 ? -12.744 -7.925 -3.308 1.00 95.44 231 GLU A C 1
ATOM 1758 O O . GLU A 1 231 ? -12.191 -7.341 -2.386 1.00 95.44 231 GLU A O 1
ATOM 1763 N N . SER A 1 232 ? -12.620 -9.248 -3.464 1.00 94.62 232 SER A N 1
ATOM 1764 C CA . SER A 1 232 ? -11.969 -10.106 -2.463 1.00 94.62 232 SER A CA 1
ATOM 1765 C C . SER A 1 232 ? -10.483 -9.793 -2.265 1.00 94.62 232 SER A C 1
ATOM 1767 O O . SER A 1 232 ? -9.986 -9.839 -1.143 1.00 94.62 232 SER A O 1
ATOM 1769 N N . VAL A 1 233 ? -9.760 -9.465 -3.342 1.00 96.25 233 VAL A N 1
ATOM 1770 C CA . VAL A 1 233 ? -8.341 -9.084 -3.235 1.00 96.25 233 VAL A CA 1
ATOM 1771 C C . VAL A 1 233 ? -8.216 -7.704 -2.593 1.00 96.25 233 VAL A C 1
ATOM 1773 O O . VAL A 1 233 ? -7.378 -7.501 -1.720 1.00 96.25 233 VAL A O 1
ATOM 1776 N N . SER A 1 234 ? -9.061 -6.762 -3.007 1.00 97.38 234 SER A N 1
ATOM 1777 C CA . SER A 1 234 ? -9.112 -5.413 -2.454 1.00 97.38 234 SER A CA 1
ATOM 1778 C C . SER A 1 234 ? -9.436 -5.430 -0.957 1.00 97.38 234 SER A C 1
ATOM 1780 O O . SER A 1 234 ? -8.736 -4.784 -0.184 1.00 97.38 234 SER A O 1
ATOM 1782 N N . ASP A 1 235 ? -10.401 -6.244 -0.522 1.00 95.50 235 ASP A N 1
ATOM 1783 C CA . ASP A 1 235 ? -10.757 -6.420 0.889 1.00 95.50 235 ASP A CA 1
ATOM 1784 C C . ASP A 1 235 ? -9.643 -7.064 1.709 1.00 95.50 235 ASP A C 1
ATOM 1786 O O . ASP A 1 235 ? -9.402 -6.652 2.843 1.00 95.50 235 ASP A O 1
ATOM 1790 N N . PHE A 1 236 ? -8.917 -8.030 1.140 1.00 95.00 236 PHE A N 1
ATOM 1791 C CA . PHE A 1 236 ? -7.739 -8.599 1.790 1.00 95.00 236 PHE A CA 1
ATOM 1792 C C . PHE A 1 236 ? -6.695 -7.512 2.098 1.00 95.00 236 PHE A C 1
ATOM 1794 O O . PHE A 1 236 ? -6.251 -7.383 3.241 1.00 95.00 236 PHE A O 1
ATOM 1801 N N . PHE A 1 237 ? -6.343 -6.683 1.110 1.00 97.19 237 PHE A N 1
ATOM 1802 C CA . PHE A 1 237 ? -5.388 -5.589 1.314 1.00 97.19 237 PHE A CA 1
ATOM 1803 C C . PHE A 1 237 ? -5.955 -4.456 2.174 1.00 97.19 237 PHE A C 1
ATOM 1805 O O . PHE A 1 237 ? -5.210 -3.868 2.954 1.00 97.19 237 PHE A O 1
ATOM 1812 N N . ALA A 1 238 ? -7.259 -4.182 2.105 1.00 97.44 238 ALA A N 1
ATOM 1813 C CA . ALA A 1 238 ? -7.922 -3.250 3.010 1.00 97.44 238 ALA A CA 1
ATOM 1814 C C . ALA A 1 238 ? -7.843 -3.741 4.462 1.00 97.44 238 ALA A C 1
ATOM 1816 O O . ALA A 1 238 ? -7.593 -2.944 5.358 1.00 97.44 238 ALA A O 1
ATOM 1817 N N . GLY A 1 239 ? -7.987 -5.045 4.706 1.00 93.88 239 GLY A N 1
ATOM 1818 C CA . GLY A 1 239 ? -7.803 -5.646 6.026 1.00 93.88 239 GLY A CA 1
ATOM 1819 C C . GLY A 1 239 ? -6.375 -5.486 6.553 1.00 93.88 239 GLY A C 1
ATOM 1820 O O . GLY A 1 239 ? -6.193 -5.101 7.708 1.00 93.88 239 GLY A O 1
ATOM 1821 N N . LEU A 1 240 ? -5.364 -5.710 5.703 1.00 93.94 240 LEU A N 1
ATOM 1822 C CA . LEU A 1 240 ? -3.961 -5.447 6.052 1.00 93.94 240 LEU A CA 1
ATOM 1823 C C . LEU A 1 240 ? -3.738 -3.966 6.375 1.00 93.94 240 LEU A C 1
ATOM 1825 O O . LEU A 1 240 ? -3.226 -3.647 7.444 1.00 93.94 240 LEU A O 1
ATOM 1829 N N . PHE A 1 241 ? -4.215 -3.073 5.504 1.00 95.94 241 PHE A N 1
ATOM 1830 C CA . PHE A 1 241 ? -4.167 -1.632 5.724 1.00 95.94 241 PHE A CA 1
ATOM 1831 C C . PHE A 1 241 ? -4.806 -1.244 7.059 1.00 95.94 241 PHE A C 1
ATOM 1833 O O . PHE A 1 241 ? -4.217 -0.492 7.822 1.00 95.94 241 PHE A O 1
ATOM 1840 N N . MET A 1 242 ? -6.003 -1.752 7.368 1.00 92.25 242 MET A N 1
ATOM 1841 C CA . MET A 1 242 ? -6.710 -1.409 8.604 1.00 92.25 242 MET A CA 1
ATOM 1842 C C . MET A 1 242 ? -6.015 -1.967 9.847 1.00 92.25 242 MET A C 1
ATOM 1844 O O . MET A 1 242 ? -6.073 -1.335 10.902 1.00 92.25 242 MET A O 1
ATOM 1848 N N . SER A 1 243 ? -5.323 -3.104 9.730 1.00 88.31 243 SER A N 1
ATOM 1849 C CA . SER A 1 243 ? -4.465 -3.622 10.798 1.00 88.31 243 SER A CA 1
ATOM 1850 C C . SER A 1 243 ? -3.310 -2.666 11.103 1.00 88.31 243 SER A C 1
ATOM 1852 O O . SER A 1 243 ? -3.011 -2.446 12.274 1.00 88.31 243 SER A O 1
ATOM 1854 N N . ASP A 1 244 ? -2.684 -2.095 10.073 1.00 90.56 244 ASP A N 1
ATOM 1855 C CA . ASP A 1 244 ? -1.581 -1.140 10.229 1.00 90.56 244 ASP A CA 1
ATOM 1856 C C . ASP A 1 244 ? -2.092 0.270 10.604 1.00 90.56 244 ASP A C 1
ATOM 1858 O O . ASP A 1 244 ? -1.450 0.997 11.363 1.00 90.56 244 ASP A O 1
ATOM 1862 N N . TYR A 1 245 ? -3.288 0.652 10.140 1.00 89.56 245 TYR A N 1
ATOM 1863 C CA . TYR A 1 245 ? -3.947 1.916 10.482 1.00 89.56 245 TYR A CA 1
ATOM 1864 C C . TYR A 1 245 ? -4.366 1.929 11.959 1.00 89.56 245 TYR A C 1
ATOM 1866 O O . TYR A 1 245 ? -4.163 2.927 12.659 1.00 89.56 245 TYR A O 1
ATOM 1874 N N . GLY A 1 246 ? -4.972 0.835 12.437 1.00 82.19 246 GLY A N 1
ATOM 1875 C CA . GLY A 1 246 ? -5.633 0.748 13.740 1.00 82.19 246 GLY A CA 1
ATOM 1876 C C . GLY A 1 246 ? -6.779 1.759 13.896 1.00 82.19 246 GLY A C 1
ATOM 1877 O O . GLY A 1 246 ? -7.086 2.530 12.995 1.00 82.19 246 GLY A O 1
ATOM 1878 N N . MET A 1 247 ? -7.398 1.844 15.068 1.00 74.44 247 MET A N 1
ATOM 1879 C CA . MET A 1 247 ? -8.507 2.786 15.298 1.00 74.44 247 MET A CA 1
ATOM 1880 C C . MET A 1 247 ? -8.015 4.214 15.570 1.00 74.44 247 MET A C 1
ATOM 1882 O O . MET A 1 247 ? -6.977 4.418 16.212 1.00 74.44 247 MET A O 1
ATOM 1886 N N . ASP A 1 248 ? -8.709 5.226 15.050 1.00 72.31 248 ASP A N 1
ATOM 1887 C CA . ASP A 1 248 ? -8.525 6.629 15.443 1.00 72.31 248 ASP A CA 1
ATOM 1888 C C . ASP A 1 248 ? -9.648 7.157 16.350 1.00 72.31 248 ASP A C 1
ATOM 1890 O O . ASP A 1 248 ? -10.515 6.415 16.804 1.00 72.31 248 ASP A O 1
ATOM 1894 N N . SER A 1 249 ? -9.580 8.440 16.714 1.00 67.25 249 SER A N 1
ATOM 1895 C CA . SER A 1 249 ? -10.581 9.051 17.591 1.00 67.25 249 SER A CA 1
ATOM 1896 C C . SER A 1 249 ? -11.957 9.156 16.946 1.00 67.25 249 SER A C 1
ATOM 1898 O O . SER A 1 249 ? -12.943 9.062 17.665 1.00 67.25 249 SER A O 1
ATOM 1900 N N . GLU A 1 250 ? -12.027 9.372 15.632 1.00 69.38 250 GLU A N 1
ATOM 1901 C CA . GLU A 1 250 ? -13.302 9.441 14.919 1.00 69.38 250 GLU A CA 1
ATOM 1902 C C . GLU A 1 250 ? -13.894 8.040 14.780 1.00 69.38 250 GLU A C 1
ATOM 1904 O O . GLU A 1 250 ? -15.062 7.855 15.095 1.00 69.38 250 GLU A O 1
ATOM 1909 N N . ASP A 1 251 ? -13.079 7.037 14.440 1.00 72.62 251 ASP A N 1
ATOM 1910 C CA . ASP A 1 251 ? -13.500 5.634 14.414 1.00 72.62 251 ASP A CA 1
ATOM 1911 C C . ASP A 1 251 ? -14.020 5.189 15.798 1.00 72.62 251 ASP A C 1
ATOM 1913 O O . ASP A 1 251 ? -15.017 4.475 15.889 1.00 72.62 251 ASP A O 1
ATOM 1917 N N . LEU A 1 252 ? -13.380 5.640 16.886 1.00 72.19 252 LEU A N 1
ATOM 1918 C CA . LEU A 1 252 ? -13.820 5.374 18.259 1.00 72.19 252 LEU A CA 1
ATOM 1919 C C . LEU A 1 252 ? -15.134 6.096 18.605 1.00 72.19 252 LEU A C 1
ATOM 1921 O O . LEU A 1 252 ? -15.951 5.555 19.348 1.00 72.19 252 LEU A O 1
ATOM 1925 N N . GLU A 1 253 ? -15.339 7.315 18.104 1.00 69.25 253 GLU A N 1
ATOM 1926 C CA . GLU A 1 253 ? -16.582 8.074 18.297 1.00 69.25 253 GLU A CA 1
ATOM 1927 C C . GLU A 1 253 ? -17.745 7.497 17.478 1.00 69.25 253 GLU A C 1
ATOM 1929 O O . GLU A 1 253 ? -18.878 7.475 17.960 1.00 69.25 253 GLU A O 1
ATOM 1934 N N . GLU A 1 254 ? -17.466 7.005 16.271 1.00 71.81 254 GLU A N 1
ATOM 1935 C CA . GLU A 1 254 ? -18.443 6.406 15.360 1.00 71.81 254 GLU A CA 1
ATOM 1936 C C . GLU A 1 254 ? -18.830 4.986 15.786 1.00 71.81 254 GLU A C 1
ATOM 1938 O O . GLU A 1 254 ? -20.018 4.661 15.838 1.00 71.81 254 GLU A O 1
ATOM 1943 N N . ASN A 1 255 ? -17.843 4.150 16.122 1.00 70.69 255 ASN A N 1
ATOM 1944 C CA . ASN A 1 255 ? -18.034 2.706 16.289 1.00 70.69 255 ASN A CA 1
ATOM 1945 C C . ASN A 1 255 ? -17.897 2.224 17.744 1.00 70.69 255 ASN A C 1
ATOM 1947 O O . ASN A 1 255 ? -18.359 1.132 18.080 1.00 70.69 255 ASN A O 1
ATOM 1951 N N . GLY A 1 256 ? -17.316 3.032 18.636 1.00 73.38 256 GLY A N 1
ATOM 1952 C CA . GLY A 1 256 ? -16.962 2.605 19.991 1.00 73.38 256 GLY A CA 1
ATOM 1953 C C . GLY A 1 256 ? -15.789 1.618 20.014 1.00 73.38 256 GLY A C 1
ATOM 1954 O O . GLY A 1 256 ? -15.095 1.420 19.021 1.00 73.38 256 GLY A O 1
ATOM 1955 N N . LEU A 1 257 ? -15.539 0.999 21.172 1.00 79.81 257 LEU A N 1
ATOM 1956 C CA . LEU A 1 257 ? -14.571 -0.100 21.277 1.00 79.81 257 LEU A CA 1
ATOM 1957 C C . LEU A 1 257 ? -15.211 -1.407 20.799 1.00 79.81 257 LEU A C 1
ATOM 1959 O O . LEU A 1 257 ? -16.347 -1.717 21.163 1.00 79.81 257 LEU A O 1
ATOM 1963 N N . GLU A 1 258 ? -14.449 -2.239 20.098 1.00 78.31 258 GLU A N 1
ATOM 1964 C CA . GLU A 1 258 ? -14.797 -3.654 19.935 1.00 78.31 258 GLU A CA 1
ATOM 1965 C C . GLU A 1 258 ? -14.160 -4.485 21.048 1.00 78.31 258 GLU A C 1
ATOM 1967 O O . GLU A 1 258 ? -13.083 -4.153 21.541 1.00 78.31 258 GLU A O 1
ATOM 1972 N N . LEU A 1 259 ? -14.807 -5.573 21.459 1.00 84.38 259 LEU A N 1
ATOM 1973 C CA . LEU A 1 259 ? -14.283 -6.490 22.468 1.00 84.38 259 LEU A CA 1
ATOM 1974 C C . LEU A 1 259 ? -14.426 -7.922 21.963 1.00 84.38 259 LEU A C 1
ATOM 1976 O O . LEU A 1 259 ? -15.530 -8.386 21.698 1.00 84.38 259 LEU A O 1
ATOM 1980 N N . THR A 1 260 ? -13.304 -8.623 21.861 1.00 84.31 260 THR A N 1
ATOM 1981 C CA . THR A 1 260 ? -13.248 -10.042 21.497 1.00 84.31 260 THR A CA 1
ATOM 1982 C C . THR A 1 260 ? -12.598 -10.850 22.613 1.00 84.31 260 THR A C 1
ATOM 1984 O O . THR A 1 260 ? -11.813 -10.317 23.404 1.00 84.31 260 THR A O 1
ATOM 1987 N N . ALA A 1 261 ? -12.951 -12.133 22.695 1.00 84.38 261 ALA A N 1
ATOM 1988 C CA . ALA A 1 261 ? -12.424 -13.065 23.681 1.00 84.38 261 ALA A CA 1
ATOM 1989 C C . ALA A 1 261 ? -11.977 -14.364 22.999 1.00 84.38 261 ALA A C 1
ATOM 1991 O O . ALA A 1 261 ? -12.795 -15.107 22.456 1.00 84.38 261 ALA A O 1
ATOM 1992 N N . ASP A 1 262 ? -10.682 -14.657 23.084 1.00 82.50 262 ASP A N 1
ATOM 1993 C CA . ASP A 1 262 ? -10.095 -15.902 22.595 1.00 82.50 262 ASP A CA 1
ATOM 1994 C C . ASP A 1 262 ? -9.880 -16.865 23.766 1.00 82.50 262 ASP A C 1
ATOM 1996 O O . ASP A 1 262 ? -9.130 -16.563 24.700 1.00 82.50 262 ASP A O 1
ATOM 2000 N N . VAL A 1 263 ? -10.503 -18.045 23.725 1.00 81.38 263 VAL A N 1
ATOM 2001 C CA . VAL A 1 263 ? -10.270 -19.089 24.734 1.00 81.38 263 VAL A CA 1
ATOM 2002 C C . VAL A 1 263 ? -9.040 -19.904 24.336 1.00 81.38 263 VAL A C 1
ATOM 2004 O O . VAL A 1 263 ? -9.021 -20.578 23.307 1.00 81.38 263 VAL A O 1
ATOM 2007 N N . VAL A 1 264 ? -8.011 -19.865 25.180 1.00 78.94 264 VAL A N 1
ATOM 2008 C CA . VAL A 1 264 ? -6.733 -20.553 24.982 1.00 78.94 264 VAL A CA 1
ATOM 2009 C C . VAL A 1 264 ? -6.580 -21.665 26.016 1.00 78.94 264 VAL A C 1
ATOM 2011 O O . VAL A 1 264 ? -6.633 -21.432 27.229 1.00 78.94 264 VAL A O 1
ATOM 2014 N N . ASP A 1 265 ? -6.346 -22.885 25.539 1.00 72.31 265 ASP A N 1
ATOM 2015 C CA . ASP A 1 265 ? -5.944 -24.001 26.393 1.00 72.31 265 ASP A CA 1
ATOM 2016 C C . ASP A 1 265 ? -4.461 -23.858 26.758 1.00 72.31 265 ASP A C 1
ATOM 2018 O O . ASP A 1 265 ? -3.588 -23.811 25.891 1.00 72.31 265 ASP A O 1
ATOM 2022 N N . THR A 1 266 ? -4.176 -23.757 28.057 1.00 67.12 266 THR A N 1
ATOM 2023 C CA . THR A 1 266 ? -2.805 -23.611 28.575 1.00 67.12 266 THR A CA 1
ATOM 2024 C C . THR A 1 266 ? -2.225 -24.924 29.108 1.00 67.12 266 THR A C 1
ATOM 2026 O O . THR A 1 266 ? -1.122 -24.936 29.659 1.00 67.12 266 THR A O 1
ATOM 2029 N N . GLY A 1 267 ? -2.938 -26.039 28.920 1.00 59.44 267 GLY A N 1
ATOM 2030 C CA . GLY A 1 267 ? -2.557 -27.364 29.389 1.00 59.44 267 GLY A CA 1
ATOM 2031 C C . GLY A 1 267 ? -2.913 -27.614 30.859 1.00 59.44 267 GLY A C 1
ATOM 2032 O O . GLY A 1 267 ? -3.072 -26.703 31.674 1.00 59.44 267 GLY A O 1
ATOM 2033 N N . GLY A 1 268 ? -3.061 -28.893 31.221 1.00 61.44 268 GLY A N 1
ATOM 2034 C CA . GLY A 1 268 ? -3.393 -29.304 32.592 1.00 61.44 268 GLY A CA 1
ATOM 2035 C C . GLY A 1 268 ? -4.812 -28.932 33.042 1.00 61.44 268 GLY A C 1
ATOM 2036 O O . GLY A 1 268 ? -5.037 -28.757 34.239 1.00 61.44 268 GLY A O 1
ATOM 2037 N N . GLY A 1 269 ? -5.750 -28.772 32.100 1.00 60.94 269 GLY A N 1
ATOM 2038 C CA . GLY A 1 269 ? -7.142 -28.390 32.370 1.00 60.94 269 GLY A CA 1
ATOM 2039 C C . GLY A 1 269 ? -7.333 -26.916 32.748 1.00 60.94 269 GLY A C 1
ATOM 2040 O O . GLY A 1 269 ? -8.408 -26.539 33.213 1.00 60.94 269 GLY A O 1
ATOM 2041 N N . ARG A 1 270 ? -6.300 -26.073 32.589 1.00 65.25 270 ARG A N 1
ATOM 2042 C CA . ARG A 1 270 ? -6.382 -24.626 32.823 1.00 65.25 270 ARG A CA 1
ATOM 2043 C C . ARG A 1 270 ? -6.687 -23.895 31.523 1.00 65.25 270 ARG A C 1
ATOM 2045 O O . ARG A 1 270 ? -5.908 -23.953 30.572 1.00 65.25 270 ARG A O 1
ATOM 2052 N N . ARG A 1 271 ? -7.791 -23.151 31.524 1.00 74.44 271 ARG A N 1
ATOM 2053 C CA . ARG A 1 271 ? -8.193 -22.274 30.424 1.00 74.44 271 ARG A CA 1
ATOM 2054 C C . ARG A 1 271 ? -7.825 -20.835 30.758 1.00 74.44 271 ARG A C 1
ATOM 2056 O O . ARG A 1 271 ? -8.062 -20.360 31.871 1.00 74.44 271 ARG A O 1
ATOM 2063 N N . SER A 1 272 ? -7.234 -20.164 29.782 1.00 85.00 272 SER A N 1
ATOM 2064 C CA . SER A 1 272 ? -7.034 -18.724 29.816 1.00 85.00 272 SER A CA 1
ATOM 2065 C C . SER A 1 272 ? -7.888 -18.085 28.738 1.00 85.00 272 SER A C 1
ATOM 2067 O O . SER A 1 272 ? -8.123 -18.678 27.692 1.00 85.00 272 SER A O 1
ATOM 2069 N N . VAL A 1 273 ? -8.348 -16.872 28.990 1.00 87.50 273 VAL A N 1
ATOM 2070 C CA . VAL A 1 273 ? -9.050 -16.062 28.001 1.00 87.50 273 VAL A CA 1
ATOM 2071 C C . VAL A 1 273 ? -8.167 -14.881 27.669 1.00 87.50 273 VAL A C 1
ATOM 2073 O O . VAL A 1 273 ? -7.706 -14.187 28.575 1.00 87.50 273 VAL A O 1
ATOM 2076 N N . VAL A 1 274 ? -7.913 -14.659 26.387 1.00 89.25 274 VAL A N 1
ATOM 2077 C CA . VAL A 1 274 ? -7.251 -13.455 25.895 1.00 89.25 274 VAL A CA 1
ATOM 2078 C C . VAL A 1 274 ? -8.336 -12.518 25.395 1.00 89.25 274 VAL A C 1
ATOM 2080 O O . VAL A 1 274 ? -8.967 -12.777 24.378 1.00 89.25 274 VAL A O 1
ATOM 2083 N N . LEU A 1 275 ? -8.568 -11.438 26.133 1.00 89.38 275 LEU A N 1
ATOM 2084 C CA . LEU A 1 275 ? -9.427 -10.355 25.682 1.00 89.38 275 LEU A CA 1
ATOM 2085 C C . LEU A 1 275 ? -8.634 -9.434 24.762 1.00 89.38 275 LEU A C 1
ATOM 2087 O O . LEU A 1 275 ? -7.467 -9.137 25.045 1.00 89.38 275 LEU A O 1
ATOM 2091 N N . ARG A 1 276 ? -9.262 -8.968 23.684 1.00 88.88 276 ARG A N 1
ATOM 2092 C CA . ARG A 1 276 ? -8.680 -8.007 22.742 1.00 88.88 276 ARG A CA 1
ATOM 2093 C C . ARG A 1 276 ? -9.685 -6.924 22.396 1.00 88.88 276 ARG A C 1
ATOM 2095 O O . ARG A 1 276 ? -10.892 -7.144 22.431 1.00 88.88 276 ARG A O 1
ATOM 2102 N N . THR A 1 277 ? -9.171 -5.751 22.062 1.00 84.50 277 THR A N 1
ATOM 2103 C CA . THR A 1 277 ? -9.966 -4.617 21.597 1.00 84.50 277 THR A CA 1
ATOM 2104 C C . THR A 1 277 ? -9.274 -3.953 20.417 1.00 84.50 277 THR A C 1
ATOM 2106 O O . THR A 1 277 ? -8.061 -4.067 20.276 1.00 84.50 277 THR A O 1
ATOM 2109 N N . SER A 1 278 ? -10.024 -3.252 19.577 1.00 73.56 278 SER A N 1
ATOM 2110 C CA . SER A 1 278 ? -9.495 -2.424 18.492 1.00 73.56 278 SER A CA 1
ATOM 2111 C C . SER A 1 278 ? -9.254 -0.976 18.938 1.00 73.56 278 SER A C 1
ATOM 2113 O O . SER A 1 278 ? -9.358 -0.073 18.134 1.00 73.56 278 SER A O 1
ATOM 2115 N N . GLY A 1 279 ? -8.949 -0.707 20.212 1.00 73.12 279 GLY A N 1
ATOM 2116 C CA . GLY A 1 279 ? -8.789 0.667 20.705 1.00 73.12 279 GLY A CA 1
ATOM 2117 C C . GLY A 1 279 ? -7.524 1.407 20.213 1.00 73.12 279 GLY A C 1
ATOM 2118 O O . GLY A 1 279 ? -6.605 0.794 19.664 1.00 73.12 279 GLY A O 1
ATOM 2119 N N . PRO A 1 280 ? -7.420 2.729 20.467 1.00 72.44 280 PRO A N 1
ATOM 2120 C CA . PRO A 1 280 ? -6.308 3.557 19.996 1.00 72.44 280 PRO A CA 1
ATOM 2121 C C . PRO A 1 280 ? -4.950 3.156 20.592 1.00 72.44 280 PRO A C 1
ATOM 2123 O O . PRO A 1 280 ? -4.808 2.973 21.810 1.00 72.44 280 PRO A O 1
ATOM 2126 N N . GLU A 1 281 ? -3.910 3.112 19.760 1.00 69.88 281 GLU A N 1
ATOM 2127 C CA . GLU A 1 281 ? -2.543 2.857 20.220 1.00 69.88 281 GLU A CA 1
ATOM 2128 C C . GLU A 1 281 ? -2.047 3.883 21.254 1.00 69.88 281 GLU A C 1
ATOM 2130 O O . GLU A 1 281 ? -2.422 5.057 21.250 1.00 69.88 281 GLU A O 1
ATOM 2135 N N . GLY A 1 282 ? -1.168 3.433 22.157 1.00 71.25 282 GLY A N 1
ATOM 2136 C CA . GLY A 1 282 ? -0.606 4.271 23.225 1.00 71.25 282 GLY A CA 1
ATOM 2137 C C . GLY A 1 282 ? -1.587 4.600 24.356 1.00 71.25 282 GLY A C 1
ATOM 2138 O O . GLY A 1 282 ? -1.269 5.411 25.230 1.00 71.25 282 GLY A O 1
ATOM 2139 N N . SER A 1 283 ? -2.762 3.974 24.351 1.00 81.56 283 SER A N 1
ATOM 2140 C CA . SER A 1 283 ? -3.753 4.104 25.412 1.00 81.56 283 SER A CA 1
ATOM 2141 C C . SER A 1 283 ? -3.570 3.062 26.512 1.00 81.56 283 SER A C 1
ATOM 2143 O O . SER A 1 283 ? -2.979 2.002 26.310 1.00 81.56 283 SER A O 1
ATOM 2145 N N . SER A 1 284 ? -4.113 3.365 27.689 1.00 88.81 284 SER A N 1
ATOM 2146 C CA . SER A 1 284 ? -4.195 2.423 28.802 1.00 88.81 284 SER A CA 1
ATOM 2147 C C . SER A 1 284 ? -5.613 1.866 28.875 1.00 88.81 284 SER A C 1
ATOM 2149 O O . SER A 1 284 ? -6.583 2.609 28.735 1.00 88.81 284 SER A O 1
ATOM 2151 N N . TYR A 1 285 ? -5.733 0.564 29.092 1.00 92.31 285 TYR A N 1
ATOM 2152 C CA . TYR A 1 285 ? -6.996 -0.164 29.090 1.00 92.31 285 TYR A CA 1
ATOM 2153 C C . TYR A 1 285 ? -7.229 -0.781 30.459 1.00 92.31 285 TYR A C 1
ATOM 2155 O O . TYR A 1 285 ? -6.325 -1.403 31.021 1.00 92.31 285 TYR A O 1
ATOM 2163 N N . ILE A 1 286 ? -8.439 -0.623 30.987 1.00 95.19 286 ILE A N 1
ATOM 2164 C CA . ILE A 1 286 ? -8.922 -1.332 32.168 1.00 95.19 286 ILE A CA 1
ATOM 2165 C C . ILE A 1 286 ? -9.817 -2.465 31.681 1.00 95.19 286 ILE A C 1
ATOM 2167 O O . ILE A 1 286 ? -10.858 -2.227 31.078 1.00 95.19 286 ILE A O 1
ATOM 2171 N N . TRP A 1 287 ? -9.410 -3.691 31.968 1.00 95.38 287 TRP A N 1
ATOM 2172 C CA . TRP A 1 287 ? -10.135 -4.910 31.642 1.00 95.38 287 TRP A CA 1
ATOM 2173 C C . TRP A 1 287 ? -10.788 -5.448 32.898 1.00 95.38 287 TRP A C 1
ATOM 2175 O O . TRP A 1 287 ? -10.173 -5.409 33.963 1.00 95.38 287 TRP A O 1
ATOM 2185 N N . ASN A 1 288 ? -11.990 -5.982 32.770 1.00 94.88 288 ASN A N 1
ATOM 2186 C CA . ASN A 1 288 ? -12.705 -6.631 33.853 1.00 94.88 288 ASN A CA 1
ATOM 2187 C C . ASN A 1 288 ? -13.314 -7.932 33.339 1.00 94.88 288 ASN A C 1
ATOM 2189 O O . ASN A 1 288 ? -13.936 -7.917 32.281 1.00 94.88 288 ASN A O 1
ATOM 2193 N N . ILE A 1 289 ? -13.163 -9.022 34.083 1.00 93.19 289 ILE A N 1
ATOM 2194 C CA . ILE A 1 289 ? -13.952 -10.240 33.897 1.00 93.19 289 ILE A CA 1
ATOM 2195 C C . ILE A 1 289 ? -14.529 -10.676 35.239 1.00 93.19 289 ILE A C 1
ATOM 2197 O O . ILE A 1 289 ? -13.785 -10.970 36.172 1.00 93.19 289 ILE A O 1
ATOM 2201 N N . ASP A 1 290 ? -15.855 -10.644 35.367 1.00 90.88 290 ASP A N 1
ATOM 2202 C CA . ASP A 1 290 ? -16.594 -10.991 36.594 1.00 90.88 290 ASP A CA 1
ATOM 2203 C C . ASP A 1 290 ? -16.038 -10.375 37.902 1.00 90.88 290 ASP A C 1
ATOM 2205 O O . ASP A 1 290 ? -16.161 -10.944 38.989 1.00 90.88 290 ASP A O 1
ATOM 2209 N N . GLY A 1 291 ? -15.411 -9.199 37.817 1.00 90.94 291 GLY A N 1
ATOM 2210 C CA . GLY A 1 291 ? -14.793 -8.495 38.940 1.00 90.94 291 GLY A CA 1
ATOM 2211 C C . GLY A 1 291 ? -13.269 -8.639 39.066 1.00 90.94 291 GLY A C 1
ATOM 2212 O O . GLY A 1 291 ? -12.690 -7.911 39.875 1.00 90.94 291 GLY A O 1
ATOM 2213 N N . ASP A 1 292 ? -12.596 -9.509 38.297 1.00 93.94 292 ASP A N 1
ATOM 2214 C CA . ASP A 1 292 ? -11.126 -9.505 38.183 1.00 93.94 292 ASP A CA 1
ATOM 2215 C C . ASP A 1 292 ? -10.692 -8.384 37.235 1.00 93.94 292 ASP A C 1
ATOM 2217 O O . ASP A 1 292 ? -10.993 -8.413 36.042 1.00 93.94 292 ASP A O 1
ATOM 2221 N N . ILE A 1 293 ? -9.980 -7.390 37.769 1.00 95.69 293 ILE A N 1
ATOM 2222 C CA . ILE A 1 293 ? -9.606 -6.175 37.045 1.00 95.69 293 ILE A CA 1
ATOM 2223 C C . ILE A 1 293 ? -8.115 -6.182 36.718 1.00 95.69 293 ILE A C 1
ATOM 2225 O O . ILE A 1 293 ? -7.266 -6.323 37.602 1.00 95.69 293 ILE A O 1
ATOM 2229 N N . ARG A 1 294 ? -7.778 -5.909 35.454 1.00 95.31 294 ARG A N 1
ATOM 2230 C CA . ARG A 1 294 ? -6.395 -5.731 34.987 1.00 95.31 294 ARG A CA 1
ATOM 2231 C C . ARG A 1 294 ? -6.226 -4.430 34.225 1.00 95.31 294 ARG A C 1
ATOM 2233 O O . ARG A 1 294 ? -7.172 -3.895 33.662 1.00 95.31 294 ARG A O 1
ATOM 2240 N N . ARG A 1 295 ? -4.991 -3.931 34.203 1.00 95.12 295 ARG A N 1
ATOM 2241 C CA . ARG A 1 295 ? -4.585 -2.789 33.381 1.00 95.12 295 ARG A CA 1
ATOM 2242 C C . ARG A 1 295 ? -3.520 -3.213 32.385 1.00 95.12 295 ARG A C 1
ATOM 2244 O O . ARG A 1 295 ? -2.619 -3.966 32.755 1.00 95.12 295 ARG A O 1
ATOM 2251 N N . SER A 1 296 ? -3.596 -2.702 31.165 1.00 91.69 296 SER A N 1
ATOM 2252 C CA . SER A 1 296 ? -2.560 -2.887 30.147 1.00 91.69 296 SER A CA 1
ATOM 2253 C C . SER A 1 296 ? -2.349 -1.607 29.342 1.00 91.69 296 SER A C 1
ATOM 2255 O O . SER A 1 296 ? -3.268 -0.817 29.153 1.00 91.69 296 SER A O 1
ATOM 2257 N N . GLU A 1 297 ? -1.132 -1.419 28.835 1.00 86.81 297 GLU A N 1
ATOM 2258 C CA . GLU A 1 297 ? -0.806 -0.401 27.816 1.00 86.81 297 GLU A CA 1
ATOM 2259 C C . GLU A 1 297 ? -0.892 -0.975 26.389 1.00 86.81 297 GLU A C 1
ATOM 2261 O O . GLU A 1 297 ? -0.453 -0.366 25.418 1.00 86.81 297 GLU A O 1
ATOM 2266 N N . HIS A 1 298 ? -1.444 -2.182 26.274 1.00 81.38 298 HIS A N 1
ATOM 2267 C CA . HIS A 1 298 ? -1.681 -2.891 25.025 1.00 81.38 298 HIS A CA 1
ATOM 2268 C C . HIS A 1 298 ? -3.174 -3.181 24.900 1.00 81.38 298 HIS A C 1
ATOM 2270 O O . HIS A 1 298 ? -3.817 -3.423 25.927 1.00 81.38 298 HIS A O 1
ATOM 2276 N N . PRO A 1 299 ? -3.725 -3.249 23.680 1.00 87.69 299 PRO A N 1
ATOM 2277 C CA . PRO A 1 299 ? -5.146 -3.500 23.451 1.00 87.69 299 PRO A CA 1
ATOM 2278 C C . PRO A 1 299 ? -5.521 -4.985 23.648 1.00 87.69 299 PRO A C 1
ATOM 2280 O O . PRO A 1 299 ? -6.347 -5.550 22.937 1.00 87.69 299 PRO A O 1
ATOM 2283 N N . SER A 1 300 ? -4.888 -5.649 24.618 1.00 90.19 300 SER A N 1
ATOM 2284 C CA . SER A 1 300 ? -5.225 -7.002 25.043 1.00 90.19 300 SER A CA 1
ATOM 2285 C C . SER A 1 300 ? -4.859 -7.254 26.504 1.00 90.19 300 SER A C 1
ATOM 2287 O O . SER A 1 300 ? -3.937 -6.636 27.048 1.00 90.19 300 SER A O 1
ATOM 2289 N N . ALA A 1 301 ? -5.561 -8.199 27.127 1.00 92.44 301 ALA A N 1
ATOM 2290 C CA . ALA A 1 301 ? -5.231 -8.734 28.441 1.00 92.44 301 ALA A CA 1
ATOM 2291 C C . ALA A 1 301 ? -5.631 -10.208 28.542 1.00 92.44 301 ALA A C 1
ATOM 2293 O O . ALA A 1 301 ? -6.699 -10.612 28.094 1.00 92.44 301 ALA A O 1
ATOM 2294 N N . MET A 1 302 ? -4.776 -11.015 29.167 1.00 91.50 302 MET A N 1
ATOM 2295 C CA . MET A 1 302 ? -5.063 -12.424 29.433 1.00 91.50 302 MET A CA 1
ATOM 2296 C C . MET A 1 302 ? -5.603 -12.599 30.852 1.00 91.50 302 MET A C 1
ATOM 2298 O O . MET A 1 302 ? -5.081 -11.974 31.774 1.00 91.50 302 MET A O 1
ATOM 2302 N N . PHE A 1 303 ? -6.579 -13.483 31.036 1.00 91.19 303 PHE A N 1
ATOM 2303 C CA . PHE A 1 303 ? -7.201 -13.859 32.306 1.00 91.19 303 PHE A CA 1
ATOM 2304 C C . PHE A 1 303 ? -7.245 -15.376 32.458 1.00 91.19 303 PHE A C 1
ATOM 2306 O O . PHE A 1 303 ? -7.237 -16.096 31.467 1.00 91.19 303 PHE A O 1
ATOM 2313 N N . SER A 1 304 ? -7.320 -15.866 33.694 1.00 87.62 304 SER A N 1
ATOM 2314 C CA . SER A 1 304 ? -7.617 -17.275 33.970 1.00 87.62 304 SER A CA 1
ATOM 2315 C C . SER A 1 304 ? -9.021 -17.364 34.541 1.00 87.62 304 SER A C 1
ATOM 2317 O O . SER A 1 304 ? -9.294 -16.755 35.573 1.00 87.62 304 SER A O 1
ATOM 2319 N N . VAL A 1 305 ? -9.893 -18.123 33.883 1.00 84.06 305 VAL A N 1
ATOM 2320 C CA . VAL A 1 305 ? -11.300 -18.263 34.271 1.00 84.06 305 VAL A CA 1
ATOM 2321 C C . VAL A 1 305 ? -11.711 -19.725 34.332 1.00 84.06 305 VAL A C 1
ATOM 2323 O O . VAL A 1 305 ? -11.078 -20.602 33.741 1.00 84.06 305 VAL A O 1
ATOM 2326 N N . SER A 1 306 ? -12.753 -19.991 35.115 1.00 84.50 306 SER A N 1
ATOM 2327 C CA . SER A 1 306 ? -13.365 -21.320 35.176 1.00 84.50 306 SER A CA 1
ATOM 2328 C C . SER A 1 306 ? -14.240 -21.552 33.941 1.00 84.50 306 SER A C 1
ATOM 2330 O O . SER A 1 306 ? -14.553 -20.601 33.246 1.00 84.50 306 SER A O 1
ATOM 2332 N N . PRO A 1 307 ? -14.654 -22.789 33.644 1.00 85.12 307 PRO A N 1
ATOM 2333 C CA . PRO A 1 307 ? -15.723 -23.022 32.681 1.00 85.12 307 PRO A CA 1
ATOM 2334 C C . PRO A 1 307 ? -17.042 -22.404 33.145 1.00 85.12 307 PRO A C 1
ATOM 2336 O O . PRO A 1 307 ? -17.372 -22.485 34.332 1.00 85.12 307 PRO A O 1
ATOM 2339 N N . GLY A 1 308 ? -17.817 -21.864 32.211 1.00 85.44 308 GLY A N 1
ATOM 2340 C CA . GLY A 1 308 ? -19.091 -21.216 32.498 1.00 85.44 308 GLY A CA 1
ATOM 2341 C C . GLY A 1 308 ? -19.342 -19.996 31.624 1.00 85.44 308 GLY A C 1
ATOM 2342 O O . GLY A 1 308 ? -18.609 -19.733 30.676 1.00 85.44 308 GLY A O 1
ATOM 2343 N N . HIS A 1 309 ? -20.406 -19.278 31.960 1.00 87.81 309 HIS A N 1
ATOM 2344 C CA . HIS A 1 309 ? -20.770 -18.016 31.334 1.00 87.81 309 HIS A CA 1
ATOM 2345 C C . HIS A 1 309 ? -20.075 -16.860 32.058 1.00 87.81 309 HIS A C 1
ATOM 2347 O O . HIS A 1 309 ? -20.092 -16.819 33.291 1.00 87.81 309 HIS A O 1
ATOM 2353 N N . HIS A 1 310 ? -19.491 -15.937 31.302 1.00 88.81 310 HIS A N 1
ATOM 2354 C CA . HIS A 1 310 ? -18.682 -14.832 31.806 1.00 88.81 310 HIS A CA 1
ATOM 2355 C C . HIS A 1 310 ? -19.093 -13.515 31.162 1.00 88.81 310 HIS A C 1
ATOM 2357 O O . HIS A 1 310 ? -19.428 -13.470 29.977 1.00 88.81 310 HIS A O 1
ATOM 2363 N N . THR A 1 311 ? -18.975 -12.426 31.919 1.00 90.62 311 THR A N 1
ATOM 2364 C CA . THR A 1 311 ? -19.096 -11.068 31.388 1.00 90.62 311 THR A CA 1
ATOM 2365 C C . THR A 1 311 ? -17.736 -10.385 31.455 1.00 90.62 311 THR A C 1
ATOM 2367 O O . THR A 1 311 ? -17.155 -10.221 32.531 1.00 90.62 311 THR A O 1
ATOM 2370 N N . ALA A 1 312 ? -17.234 -9.952 30.301 1.00 91.75 312 ALA A N 1
ATOM 2371 C CA . ALA A 1 312 ? -16.034 -9.138 30.197 1.00 91.75 312 ALA A CA 1
ATOM 2372 C C . ALA A 1 312 ? -16.365 -7.700 29.805 1.00 91.75 312 ALA A C 1
ATOM 2374 O O . ALA A 1 312 ? -17.283 -7.449 29.030 1.00 91.75 312 ALA A O 1
ATOM 2375 N N . SER A 1 313 ? -15.567 -6.752 30.286 1.00 91.69 313 SER A N 1
ATOM 2376 C CA . SER A 1 313 ? -15.597 -5.377 29.807 1.00 91.69 313 SER A CA 1
ATOM 2377 C C . SER A 1 313 ? -14.197 -4.815 29.613 1.00 91.69 313 SER A C 1
ATOM 2379 O O . SER A 1 313 ? -13.252 -5.182 30.315 1.00 91.69 313 SER A O 1
ATOM 2381 N N . VAL A 1 314 ? -14.084 -3.866 28.695 1.00 92.19 314 VAL A N 1
ATOM 2382 C CA . VAL A 1 314 ? -12.903 -3.032 28.499 1.00 92.19 314 VAL A CA 1
ATOM 2383 C C . VAL A 1 314 ? -13.304 -1.567 28.605 1.00 92.19 314 VAL A C 1
ATOM 2385 O O . VAL A 1 314 ? -14.326 -1.151 28.068 1.00 92.19 314 VAL A O 1
ATOM 2388 N N . THR A 1 315 ? -12.506 -0.775 29.310 1.00 91.19 315 THR A N 1
ATOM 2389 C CA . THR A 1 315 ? -12.664 0.676 29.428 1.00 91.19 315 THR A CA 1
ATOM 2390 C C . THR A 1 315 ? -11.350 1.342 29.074 1.00 91.19 315 THR A C 1
ATOM 2392 O O . THR A 1 315 ? -10.291 0.947 29.567 1.00 91.19 315 THR A O 1
ATOM 2395 N N . LEU A 1 316 ? -11.411 2.379 28.250 1.00 87.56 316 LEU A N 1
ATOM 2396 C CA . LEU A 1 316 ? -10.255 3.208 27.952 1.00 87.56 316 LEU A CA 1
ATOM 2397 C C . LEU A 1 316 ? -9.961 4.104 29.167 1.00 87.56 316 LEU A C 1
ATOM 2399 O O . LEU A 1 316 ? -10.754 4.981 29.521 1.00 87.56 316 LEU A O 1
ATOM 2403 N N . GLU A 1 317 ? -8.839 3.8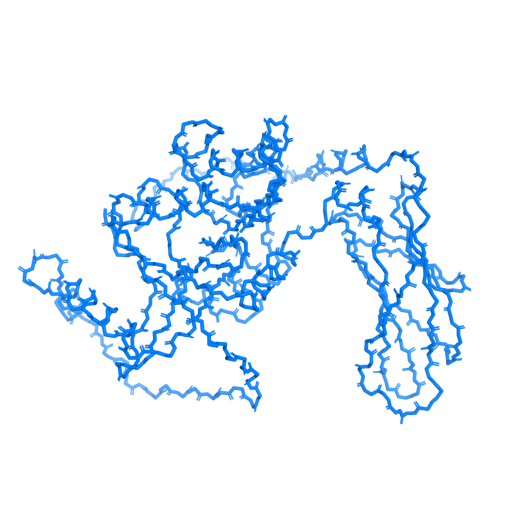57 29.844 1.00 86.81 317 GLU A N 1
ATOM 2404 C CA . GLU A 1 317 ? -8.507 4.486 31.122 1.00 86.81 317 GLU A CA 1
ATOM 2405 C C . GLU A 1 317 ? -8.404 6.008 30.987 1.00 86.81 317 GLU A C 1
ATOM 2407 O O . GLU A 1 317 ? -7.646 6.534 30.172 1.00 86.81 317 GLU A O 1
ATOM 2412 N N . GLY A 1 318 ? -9.141 6.721 31.841 1.00 80.62 318 GLY A N 1
ATOM 2413 C CA . GLY A 1 318 ? -9.225 8.181 31.799 1.00 80.62 318 GLY A CA 1
ATOM 2414 C C . GLY A 1 318 ? -10.344 8.721 30.906 1.00 80.62 318 GLY A C 1
ATOM 2415 O O . GLY A 1 318 ? -10.449 9.937 30.770 1.00 80.62 318 GLY A O 1
ATOM 2416 N N . THR A 1 319 ? -11.188 7.850 30.345 1.00 77.50 319 THR A N 1
ATOM 2417 C CA . THR A 1 319 ? -12.393 8.221 29.588 1.00 77.50 319 THR A CA 1
ATOM 2418 C C . THR A 1 319 ? -13.614 7.430 30.075 1.00 77.50 319 THR A C 1
ATOM 2420 O O . THR A 1 319 ? -13.476 6.491 30.860 1.00 77.50 319 THR A O 1
ATOM 2423 N N . GLU A 1 320 ? -14.805 7.792 29.596 1.00 80.06 320 GLU A N 1
ATOM 2424 C CA . GLU A 1 320 ? -16.035 7.006 29.797 1.00 80.06 320 GLU A CA 1
ATOM 2425 C C . GLU A 1 320 ? -16.254 5.945 28.699 1.00 80.06 320 GLU A C 1
ATOM 2427 O O . GLU A 1 320 ? -17.226 5.191 28.747 1.00 80.06 320 GLU A O 1
ATOM 2432 N N . VAL A 1 321 ? -15.348 5.849 27.716 1.00 80.81 321 VAL A N 1
ATOM 2433 C CA . VAL A 1 321 ? -15.474 4.901 26.604 1.00 80.81 321 VAL A CA 1
ATOM 2434 C C . VAL A 1 321 ? -15.247 3.482 27.113 1.00 80.81 321 VAL A C 1
ATOM 2436 O O . VAL A 1 321 ? -14.164 3.140 27.599 1.00 80.81 321 VAL A O 1
ATOM 2439 N N . SER A 1 322 ? -16.274 2.644 26.990 1.00 86.38 322 SER A N 1
ATOM 2440 C CA . SER A 1 322 ? -16.229 1.251 27.416 1.00 86.38 322 SER A CA 1
ATOM 2441 C C . SER A 1 322 ? -17.047 0.345 26.507 1.00 86.38 322 SER A C 1
ATOM 2443 O O . SER A 1 322 ? -17.968 0.799 25.832 1.00 86.38 322 SER A O 1
ATOM 2445 N N . GLN A 1 323 ? -16.694 -0.936 26.505 1.00 86.06 323 GLN A N 1
ATOM 2446 C CA . GLN A 1 323 ? -17.434 -1.991 25.833 1.00 86.06 323 GLN A CA 1
ATOM 2447 C C . GLN A 1 323 ? -17.558 -3.202 26.750 1.00 86.06 323 GLN A C 1
ATOM 2449 O O . GLN A 1 323 ? -16.609 -3.538 27.459 1.00 86.06 323 GLN A O 1
ATOM 2454 N N . THR A 1 324 ? -18.714 -3.863 26.712 1.00 88.00 324 THR A N 1
ATOM 2455 C CA . THR A 1 324 ? -19.006 -5.065 27.503 1.00 88.00 324 THR A CA 1
ATOM 2456 C C . THR A 1 324 ? -19.494 -6.174 26.586 1.00 88.00 324 THR A C 1
ATOM 2458 O O . THR A 1 324 ? -20.257 -5.924 25.657 1.00 88.00 324 THR A O 1
ATOM 2461 N N . ALA A 1 325 ? -19.071 -7.400 26.861 1.00 84.75 325 ALA A N 1
ATOM 2462 C CA . ALA A 1 325 ? -19.449 -8.578 26.109 1.00 84.75 325 ALA A CA 1
ATOM 2463 C C . ALA A 1 325 ? -19.628 -9.784 27.040 1.00 84.75 325 ALA A C 1
ATOM 2465 O O . ALA A 1 325 ? -18.923 -9.928 28.039 1.00 84.75 325 ALA A O 1
ATOM 2466 N N . GLU A 1 326 ? -20.564 -10.659 26.694 1.00 86.62 326 GLU A N 1
ATOM 2467 C CA . GLU A 1 326 ? -20.825 -11.918 27.395 1.00 86.62 326 GLU A CA 1
ATOM 2468 C C . GLU A 1 326 ? -20.345 -13.092 26.547 1.00 86.62 326 GLU A C 1
ATOM 2470 O O . GLU A 1 326 ? -20.512 -13.061 25.330 1.00 86.62 326 GLU A O 1
ATOM 2475 N N . PHE A 1 327 ? -19.759 -14.119 27.164 1.00 84.19 327 PHE A N 1
ATOM 2476 C CA . PHE A 1 327 ? -19.240 -15.289 26.454 1.00 84.19 327 PHE A CA 1
ATOM 2477 C C . PHE A 1 327 ? -19.194 -16.543 27.322 1.00 84.19 327 PHE A C 1
ATOM 2479 O O . PHE A 1 327 ? -19.196 -16.471 28.548 1.00 84.19 327 PHE A O 1
ATOM 2486 N N . ASP A 1 328 ? -19.097 -17.702 26.671 1.00 84.75 328 ASP A N 1
ATOM 2487 C CA . ASP A 1 328 ? -19.037 -18.996 27.342 1.00 84.75 328 ASP A CA 1
ATOM 2488 C C . ASP A 1 328 ? -17.653 -19.638 27.213 1.00 84.75 328 ASP A C 1
ATOM 2490 O O . ASP A 1 328 ? -17.070 -19.726 26.131 1.00 84.75 328 ASP A O 1
ATOM 2494 N N . VAL A 1 329 ? -17.145 -20.147 28.333 1.00 83.12 329 VAL A N 1
ATOM 2495 C CA . VAL A 1 329 ? -15.938 -20.969 28.401 1.00 83.12 329 VAL A CA 1
ATOM 2496 C C . VAL A 1 329 ? -16.364 -22.431 28.559 1.00 83.12 329 VAL A C 1
ATOM 2498 O O . VAL A 1 329 ? -16.962 -22.790 29.578 1.00 83.12 329 VAL A O 1
ATOM 2501 N N . PRO A 1 330 ? -16.065 -23.304 27.582 1.00 77.56 330 PRO A N 1
ATOM 2502 C CA . PRO A 1 330 ? -16.524 -24.691 27.589 1.00 77.56 330 PRO A CA 1
ATOM 2503 C C . PRO A 1 330 ? -15.927 -25.490 28.755 1.00 77.56 330 PRO A C 1
ATOM 2505 O O . PRO A 1 330 ? -14.831 -25.198 29.240 1.00 77.56 330 PRO A O 1
ATOM 2508 N N . SER A 1 331 ? -16.646 -26.524 29.205 1.00 69.94 331 SER A N 1
ATOM 2509 C CA . SER A 1 331 ? -16.234 -27.427 30.289 1.00 69.94 331 SER A CA 1
ATOM 2510 C C . SER A 1 331 ? -15.326 -28.575 29.831 1.00 69.94 331 SER A C 1
ATOM 2512 O O . SER A 1 331 ? -14.433 -28.953 30.592 1.00 69.94 331 SER A O 1
ATOM 2514 N N . GLU A 1 332 ? -15.484 -29.079 28.604 1.00 65.69 332 GLU A N 1
ATOM 2515 C CA . GLU A 1 332 ? -14.784 -30.264 28.073 1.00 65.69 332 GLU A CA 1
ATOM 2516 C C . GLU A 1 332 ? -13.682 -29.934 27.047 1.00 65.69 332 GLU A C 1
ATOM 2518 O O . GLU A 1 332 ? -13.683 -28.877 26.411 1.00 65.69 332 GLU A O 1
ATOM 2523 N N . ASP A 1 333 ? -12.726 -30.857 26.896 1.00 55.94 333 ASP A N 1
ATOM 2524 C CA . ASP A 1 333 ? -11.631 -30.796 25.922 1.00 55.94 333 ASP A CA 1
ATOM 2525 C C . ASP A 1 333 ? -12.177 -31.071 24.512 1.00 55.94 333 ASP A C 1
ATOM 2527 O O . ASP A 1 333 ? -12.281 -32.217 24.079 1.00 55.94 333 ASP A O 1
ATOM 2531 N N . GLY A 1 334 ? -12.589 -30.017 23.804 1.00 48.66 334 GLY A N 1
ATOM 2532 C CA . GLY A 1 334 ? -13.173 -30.159 22.463 1.00 48.66 334 GLY A CA 1
ATOM 2533 C C . GLY A 1 334 ? -12.954 -28.992 21.504 1.00 48.66 334 GLY A C 1
ATOM 2534 O O . GLY A 1 334 ? -13.451 -29.042 20.385 1.00 48.66 334 GLY A O 1
ATOM 2535 N N . LEU A 1 335 ? -12.224 -27.948 21.899 1.00 49.12 335 LEU A N 1
ATOM 2536 C CA . LEU A 1 335 ? -12.033 -26.757 21.072 1.00 49.12 335 LEU A CA 1
ATOM 2537 C C . LEU A 1 335 ? -10.578 -26.291 21.139 1.00 49.12 335 LEU A C 1
ATOM 2539 O O . LEU A 1 335 ? -10.200 -25.484 21.984 1.00 49.12 335 LEU A O 1
ATOM 2543 N N . SER A 1 336 ? -9.748 -26.803 20.233 1.00 43.38 336 SER A N 1
ATOM 2544 C CA . SER A 1 336 ? -8.479 -26.152 19.916 1.00 43.38 336 SER A CA 1
ATOM 2545 C C . SER A 1 336 ? -8.782 -24.870 19.135 1.00 43.38 336 SER A C 1
ATOM 2547 O O . SER A 1 336 ? -9.204 -24.943 17.987 1.00 43.38 336 SER A O 1
ATOM 2549 N N . GLY A 1 337 ? -8.590 -23.706 19.764 1.00 49.50 337 GLY A N 1
ATOM 2550 C CA . GLY A 1 337 ? -8.567 -22.407 19.079 1.00 49.50 337 GLY A CA 1
ATOM 2551 C C . GLY A 1 337 ? -9.915 -21.890 18.565 1.00 49.50 337 GLY A C 1
ATOM 2552 O O . GLY A 1 337 ? -9.990 -21.436 17.427 1.00 49.50 337 GLY A O 1
ATOM 2553 N N . CYS A 1 338 ? -10.981 -21.937 19.372 1.00 44.09 338 CYS A N 1
ATOM 2554 C CA . CYS A 1 338 ? -12.236 -21.277 18.999 1.00 44.09 338 CYS A CA 1
ATOM 2555 C C . CYS A 1 338 ? -12.150 -19.768 19.270 1.00 44.09 338 CYS A C 1
ATOM 2557 O O . CYS A 1 338 ? -12.085 -19.349 20.427 1.00 44.09 338 CYS A O 1
ATOM 2559 N N . ILE A 1 339 ? -12.193 -18.968 18.205 1.00 46.41 339 ILE A N 1
ATOM 2560 C CA . ILE A 1 339 ? -12.459 -17.527 18.278 1.00 46.41 339 ILE A CA 1
ATOM 2561 C C . ILE A 1 339 ? -13.972 -17.371 18.448 1.00 46.41 339 ILE A C 1
ATOM 2563 O O . ILE A 1 339 ? -14.737 -17.784 17.573 1.00 46.41 339 ILE A O 1
ATOM 2567 N N . ILE A 1 340 ? -14.418 -16.816 19.576 1.00 53.62 340 ILE A N 1
ATOM 2568 C CA . ILE A 1 340 ? -15.828 -16.471 19.769 1.00 53.62 340 ILE A CA 1
ATOM 2569 C C . ILE A 1 340 ? -15.971 -14.980 19.459 1.00 53.62 340 ILE A C 1
ATOM 2571 O O . ILE A 1 340 ? -15.474 -14.126 20.194 1.00 53.62 340 ILE A O 1
ATOM 2575 N N . TYR A 1 341 ? -16.653 -14.661 18.359 1.00 46.12 341 TYR A N 1
ATOM 2576 C CA . TYR A 1 341 ? -17.060 -13.290 18.067 1.00 46.12 341 TYR A CA 1
ATOM 2577 C C . TYR A 1 341 ? -18.198 -12.908 19.008 1.00 46.12 341 TYR A C 1
ATOM 2579 O O . TYR A 1 341 ? -19.276 -13.502 18.961 1.00 46.12 341 TYR A O 1
ATOM 2587 N N . LEU A 1 342 ? -17.956 -11.928 19.873 1.00 53.12 342 LEU A N 1
ATOM 2588 C CA . LEU A 1 342 ? -18.960 -11.446 20.809 1.00 53.12 342 LEU A CA 1
ATOM 2589 C C . LEU A 1 342 ? -19.625 -10.209 20.219 1.00 53.12 342 LEU A C 1
ATOM 2591 O O . LEU A 1 342 ? -19.002 -9.160 20.083 1.00 53.12 342 LEU A O 1
ATOM 2595 N N . THR A 1 343 ? -20.896 -10.321 19.844 1.00 36.00 343 THR A N 1
ATOM 2596 C CA . THR A 1 343 ? -21.690 -9.149 19.468 1.00 36.00 343 THR A CA 1
ATOM 2597 C C . THR A 1 343 ? -22.076 -8.386 20.731 1.00 36.00 343 THR A C 1
ATOM 2599 O O . THR A 1 343 ? -22.812 -8.914 21.565 1.00 36.00 343 THR A O 1
ATOM 2602 N N . ALA A 1 344 ? -21.602 -7.149 20.862 1.00 45.75 344 ALA A N 1
ATOM 2603 C CA . ALA A 1 344 ? -21.942 -6.257 21.963 1.00 45.75 344 ALA A CA 1
ATOM 2604 C C . ALA A 1 344 ? -23.008 -5.228 21.552 1.00 45.75 344 ALA A C 1
ATOM 2606 O O . ALA A 1 344 ? -23.040 -4.749 20.419 1.00 45.75 344 ALA A O 1
ATOM 2607 N N . ALA A 1 345 ? -23.875 -4.875 22.501 1.00 35.34 345 ALA A N 1
ATOM 2608 C CA . ALA A 1 345 ? -24.757 -3.722 22.398 1.00 35.34 345 ALA A CA 1
ATOM 2609 C C . ALA A 1 345 ? -23.976 -2.461 22.804 1.00 35.34 345 ALA A C 1
ATOM 2611 O O . ALA A 1 345 ? -23.645 -2.288 23.976 1.00 35.34 345 ALA A O 1
ATOM 2612 N N . SER A 1 346 ? -23.687 -1.582 21.843 1.00 39.31 346 SER A N 1
ATOM 2613 C CA . SER A 1 346 ? -22.988 -0.317 22.084 1.00 39.31 346 SER A CA 1
ATOM 2614 C C . SER A 1 346 ? -23.848 0.632 22.925 1.00 39.31 346 SER A C 1
ATOM 2616 O O . SER A 1 346 ? -24.928 1.044 22.497 1.00 39.31 346 SER A O 1
ATOM 2618 N N . VAL A 1 347 ? -23.367 1.036 24.103 1.00 39.91 347 VAL A N 1
ATOM 2619 C CA . VAL A 1 347 ? -23.899 2.216 24.804 1.00 39.91 347 VAL A CA 1
ATOM 2620 C C . VAL A 1 347 ? -22.960 3.383 24.518 1.00 39.91 347 VAL A C 1
ATOM 2622 O O . VAL A 1 347 ? -21.944 3.553 25.184 1.00 39.91 347 VAL A O 1
ATOM 2625 N N . ILE A 1 348 ? -23.303 4.186 23.509 1.00 44.41 348 ILE A N 1
ATOM 2626 C CA . ILE A 1 348 ? -22.670 5.489 23.277 1.00 44.41 348 ILE A CA 1
ATOM 2627 C C . ILE A 1 348 ? -23.250 6.480 24.286 1.00 44.41 348 ILE A C 1
ATOM 2629 O O . ILE A 1 348 ? -24.466 6.682 24.332 1.00 44.41 348 ILE A O 1
ATOM 2633 N N . LEU A 1 349 ? -22.384 7.163 25.037 1.00 40.97 349 LEU A N 1
ATOM 2634 C CA . LEU A 1 349 ? -22.720 8.447 25.643 1.00 40.97 349 LEU A CA 1
ATOM 2635 C C . LEU A 1 349 ? -21.617 9.476 25.376 1.00 40.97 349 LEU A C 1
ATOM 2637 O O . LEU A 1 349 ? -20.423 9.211 25.465 1.00 40.97 349 LEU A O 1
ATOM 2641 N N . VAL A 1 350 ? -22.099 10.643 24.956 1.00 46.06 350 VAL A N 1
ATOM 2642 C CA . VAL A 1 350 ? -21.398 11.760 24.329 1.00 46.06 350 VAL A CA 1
ATOM 2643 C C . VAL A 1 350 ? -20.515 12.498 25.334 1.00 46.06 350 VAL A C 1
ATOM 2645 O O . VAL A 1 350 ? -21.024 13.090 26.284 1.00 46.06 350 VAL A O 1
ATOM 2648 N N . GLY A 1 351 ? -19.212 12.562 25.052 1.00 41.53 351 GLY A N 1
ATOM 2649 C CA . GLY A 1 351 ? -18.298 13.536 25.651 1.00 41.53 351 GLY A CA 1
ATOM 2650 C C . GLY A 1 351 ? -16.941 12.958 26.051 1.00 41.53 351 GLY A C 1
ATOM 2651 O O . GLY A 1 351 ? -16.855 12.044 26.857 1.00 41.53 351 GLY A O 1
ATOM 2652 N N . THR A 1 352 ? -15.860 13.575 25.564 1.00 49.03 352 THR A N 1
ATOM 2653 C CA . THR A 1 352 ? -14.461 13.403 26.025 1.00 49.03 352 THR A CA 1
ATOM 2654 C C . THR A 1 352 ? -13.676 12.138 25.619 1.00 49.03 352 THR A C 1
ATOM 2656 O O . THR A 1 352 ? -12.840 11.674 26.386 1.00 49.03 352 THR A O 1
ATOM 2659 N N . ALA A 1 353 ? -13.803 11.648 24.380 1.00 46.50 353 ALA A N 1
ATOM 2660 C CA . ALA A 1 353 ? -12.748 10.817 23.767 1.00 46.50 353 ALA A CA 1
ATOM 2661 C C . ALA A 1 353 ? -11.679 11.682 23.053 1.00 46.50 353 ALA A C 1
ATOM 2663 O O . ALA A 1 353 ? -10.483 11.570 23.344 1.00 46.50 353 ALA A O 1
ATOM 2664 N N . ALA A 1 354 ? -12.107 12.637 22.211 1.00 47.47 354 ALA A N 1
ATOM 2665 C CA . ALA A 1 354 ? -11.229 13.484 21.388 1.00 47.47 354 ALA A CA 1
ATOM 2666 C C . ALA A 1 354 ? -10.106 14.222 22.151 1.00 47.47 354 ALA A C 1
ATOM 2668 O O . ALA A 1 354 ? -8.975 14.323 21.669 1.00 47.47 354 ALA A O 1
ATOM 2669 N N . ALA A 1 355 ? -10.381 14.719 23.363 1.00 47.09 355 ALA A N 1
ATOM 2670 C CA . ALA A 1 355 ? -9.425 15.524 24.130 1.00 47.09 355 ALA A CA 1
ATOM 2671 C C . ALA A 1 355 ? -8.263 14.707 24.733 1.00 47.09 355 ALA A C 1
ATOM 2673 O O . ALA A 1 355 ? -7.177 15.248 24.950 1.00 47.09 355 ALA A O 1
ATOM 2674 N N . PHE A 1 356 ? -8.465 13.413 25.006 1.00 51.50 356 PHE A N 1
ATOM 2675 C CA . PHE A 1 356 ? -7.475 12.584 25.702 1.00 51.50 356 PHE A CA 1
ATOM 2676 C C . PHE A 1 356 ? -6.363 12.095 24.761 1.00 51.50 356 PHE A C 1
ATOM 2678 O O . PHE A 1 356 ? -5.182 12.142 25.115 1.00 51.50 356 PHE A O 1
ATOM 2685 N N . LEU A 1 357 ? -6.726 11.710 23.531 1.00 52.09 357 LEU A N 1
ATOM 2686 C CA . LEU A 1 357 ? -5.784 11.209 22.521 1.00 52.09 357 LEU A CA 1
ATOM 2687 C C . LEU A 1 357 ? -4.860 12.312 21.978 1.00 52.09 357 LEU A C 1
ATOM 2689 O O . LEU A 1 357 ? -3.690 12.059 21.692 1.00 52.09 357 LEU A O 1
ATOM 2693 N N . HIS A 1 358 ? -5.334 13.560 21.937 1.00 46.28 358 HIS A N 1
ATOM 2694 C CA . HIS A 1 358 ? -4.517 14.713 21.546 1.00 46.28 358 HIS A CA 1
ATOM 2695 C C . HIS A 1 358 ? -3.485 15.120 22.620 1.00 46.28 358 HIS A C 1
ATOM 2697 O O . HIS A 1 358 ? -2.431 15.663 22.293 1.00 46.28 358 HIS A O 1
ATOM 2703 N N . GLY A 1 359 ? -3.749 14.853 23.906 1.00 36.19 359 GLY A N 1
ATOM 2704 C CA . GLY A 1 359 ? -2.954 15.382 25.022 1.00 36.19 359 GLY A CA 1
ATOM 2705 C C . GLY A 1 359 ? -1.691 14.592 25.396 1.00 36.19 359 GLY A C 1
ATOM 2706 O O . GLY A 1 359 ? -0.814 15.137 26.066 1.00 36.19 359 GLY A O 1
ATOM 2707 N N . ARG A 1 360 ? -1.565 13.319 24.992 1.00 45.94 360 ARG A N 1
ATOM 2708 C CA . ARG A 1 360 ? -0.477 12.430 25.462 1.00 45.94 360 ARG A CA 1
ATOM 2709 C C . ARG A 1 360 ? 0.696 12.237 24.495 1.00 45.94 360 ARG A C 1
ATOM 2711 O O . ARG A 1 360 ? 1.749 11.778 24.933 1.00 45.94 360 ARG A O 1
ATOM 2718 N N . ARG A 1 361 ? 0.587 12.654 23.227 1.00 43.97 361 ARG A N 1
ATOM 2719 C CA . ARG A 1 361 ? 1.687 12.539 22.239 1.00 43.97 361 ARG A CA 1
ATOM 2720 C C . ARG A 1 361 ? 2.876 13.482 22.498 1.00 43.97 361 ARG A C 1
ATOM 2722 O O . ARG A 1 361 ? 3.942 13.296 21.924 1.00 43.97 361 ARG A O 1
ATOM 2729 N N . GLY A 1 362 ? 2.745 14.446 23.410 1.00 35.81 362 GLY A N 1
ATOM 2730 C CA . GLY A 1 362 ? 3.770 15.449 23.711 1.00 35.81 362 GLY A CA 1
ATOM 2731 C C . GLY A 1 362 ? 4.555 15.227 25.006 1.00 35.81 362 GLY A C 1
ATOM 2732 O O . GLY A 1 362 ? 4.712 16.186 25.750 1.00 35.81 362 GLY A O 1
ATOM 2733 N N . ASN A 1 363 ? 5.006 14.011 25.354 1.00 31.89 363 ASN A N 1
ATOM 2734 C CA . ASN A 1 363 ? 5.954 13.868 26.477 1.00 31.89 363 ASN A CA 1
ATOM 2735 C C . ASN A 1 363 ? 6.726 12.533 26.531 1.00 31.89 363 ASN A C 1
ATOM 2737 O O . ASN A 1 363 ? 6.714 11.825 27.535 1.00 31.89 363 ASN A O 1
ATOM 2741 N N . ARG A 1 364 ? 7.485 12.192 25.484 1.00 34.91 364 ARG A N 1
ATOM 2742 C CA . ARG A 1 364 ? 8.656 11.306 25.638 1.00 34.91 364 ARG A CA 1
ATOM 2743 C C . ARG A 1 364 ? 9.931 12.139 25.554 1.00 34.91 364 ARG A C 1
ATOM 2745 O O . ARG A 1 364 ? 10.662 12.122 24.572 1.00 34.91 364 ARG A O 1
ATOM 2752 N N . GLY A 1 365 ? 10.185 12.902 26.617 1.00 31.11 365 GLY A N 1
ATOM 2753 C CA . GLY A 1 365 ? 11.450 13.602 26.811 1.00 31.11 365 GLY A CA 1
ATOM 2754 C C . GLY A 1 365 ? 12.602 12.604 26.936 1.00 31.11 365 GLY A C 1
ATOM 2755 O O . GLY A 1 365 ? 12.783 11.975 27.979 1.00 31.11 365 GLY A O 1
ATOM 2756 N N . ARG A 1 366 ? 13.413 12.472 25.882 1.00 31.08 366 ARG A N 1
ATOM 2757 C CA . ARG A 1 366 ? 14.729 11.832 25.969 1.00 31.08 366 ARG A CA 1
ATOM 2758 C C . ARG A 1 366 ? 15.621 12.696 26.865 1.00 31.08 366 ARG A C 1
ATOM 2760 O O . ARG A 1 366 ? 16.002 13.808 26.507 1.00 31.08 366 ARG A O 1
ATOM 2767 N N . ARG A 1 367 ? 15.961 12.169 28.046 1.00 30.45 367 ARG A N 1
ATOM 2768 C CA . ARG A 1 367 ? 17.052 12.673 28.891 1.00 30.45 367 ARG A CA 1
ATOM 2769 C C . ARG A 1 367 ? 18.359 12.606 28.094 1.00 30.45 367 ARG A C 1
ATOM 2771 O O . ARG A 1 367 ? 18.932 11.531 27.947 1.00 30.45 367 ARG A O 1
ATOM 2778 N N . TYR A 1 368 ? 18.839 13.749 27.617 1.00 31.41 368 TYR A N 1
ATOM 2779 C CA . TYR A 1 368 ? 20.215 13.893 27.152 1.00 31.41 368 TYR A CA 1
ATOM 2780 C C . TYR A 1 368 ? 21.146 13.993 28.366 1.00 31.41 368 TYR A C 1
ATOM 2782 O O . TYR A 1 368 ? 21.193 15.011 29.054 1.00 31.41 368 TYR A O 1
ATOM 2790 N N . GLY A 1 369 ? 21.880 12.913 28.637 1.00 30.73 369 GLY A N 1
ATOM 2791 C CA . GLY A 1 369 ? 23.123 12.975 29.398 1.00 30.73 369 GLY A CA 1
ATOM 2792 C C . GLY A 1 369 ? 24.213 13.527 28.484 1.00 30.73 369 GLY A C 1
ATOM 2793 O O . GLY A 1 369 ? 24.479 12.959 27.429 1.00 30.73 369 GLY A O 1
ATOM 2794 N N . GLY A 1 370 ? 24.787 14.669 28.852 1.00 26.89 370 GLY A N 1
ATOM 2795 C CA . GLY A 1 370 ? 25.808 15.338 28.056 1.00 26.89 370 GLY A CA 1
ATOM 2796 C C . GLY A 1 370 ? 27.150 14.606 28.057 1.00 26.89 370 GLY A C 1
ATOM 2797 O O . GLY A 1 370 ? 27.594 14.125 29.095 1.00 26.89 370 GLY A O 1
ATOM 2798 N N . GLN A 1 371 ? 27.822 14.627 26.907 1.00 29.66 371 GLN A N 1
ATOM 2799 C CA . GLN A 1 371 ? 29.277 14.727 26.780 1.00 29.66 371 GLN A CA 1
ATOM 2800 C C . GLN A 1 371 ? 29.604 15.504 25.493 1.00 29.66 371 GLN A C 1
ATOM 2802 O O . GLN A 1 371 ? 28.873 15.425 24.510 1.00 29.66 371 GLN A O 1
ATOM 2807 N N . GLY A 1 372 ? 30.638 16.346 25.577 1.00 28.97 372 GLY A N 1
ATOM 2808 C CA . GLY A 1 372 ? 30.977 17.421 24.638 1.00 28.97 372 GLY A CA 1
ATOM 2809 C C . GLY A 1 372 ? 31.559 16.996 23.277 1.00 28.97 372 GLY A C 1
ATOM 2810 O O . GLY A 1 372 ? 31.551 15.819 22.928 1.00 28.97 372 GLY A O 1
ATOM 2811 N N . PRO A 1 373 ? 32.039 17.976 22.485 1.00 31.23 373 PRO A N 1
ATOM 2812 C CA . PRO A 1 373 ? 32.065 17.903 21.029 1.00 31.23 373 PRO A CA 1
ATOM 2813 C C . PRO A 1 373 ? 33.287 17.151 20.496 1.00 31.23 373 PRO A C 1
ATOM 2815 O O . PRO A 1 373 ? 34.413 17.373 20.939 1.00 31.23 373 PRO A O 1
ATOM 2818 N N . GLY A 1 374 ? 33.063 16.309 19.487 1.00 27.03 374 GLY A N 1
ATOM 2819 C CA . GLY A 1 374 ? 34.108 15.589 18.768 1.00 27.03 374 GLY A CA 1
ATOM 2820 C C . GLY A 1 374 ? 33.774 15.460 17.284 1.00 27.03 374 GLY A C 1
ATOM 2821 O O . GLY A 1 374 ? 33.003 14.595 16.902 1.00 27.03 374 GLY A O 1
ATOM 2822 N N . ASN A 1 375 ? 34.389 16.340 16.493 1.00 26.78 375 ASN A N 1
ATOM 2823 C CA . ASN A 1 375 ? 34.748 16.234 15.075 1.00 26.78 375 ASN A CA 1
ATOM 2824 C C . ASN A 1 375 ? 33.699 15.823 14.023 1.00 26.78 375 ASN A C 1
ATOM 2826 O O . ASN A 1 375 ? 33.344 14.660 13.859 1.00 26.78 375 ASN A O 1
ATOM 2830 N N . LEU A 1 376 ? 33.391 16.811 13.171 1.00 30.28 376 LEU A N 1
ATOM 2831 C CA . LEU A 1 376 ? 33.078 16.626 11.755 1.00 30.28 376 LEU A CA 1
ATOM 2832 C C . LEU A 1 376 ? 34.120 15.717 11.082 1.00 30.28 376 LEU A C 1
ATOM 2834 O O . LEU A 1 376 ? 35.315 15.998 11.172 1.00 30.28 376 LEU A O 1
ATOM 2838 N N . ASN A 1 377 ? 33.662 14.720 10.323 1.00 27.20 377 ASN A N 1
ATOM 2839 C CA . ASN A 1 377 ? 34.153 14.464 8.966 1.00 27.20 377 ASN A CA 1
ATOM 2840 C C . ASN A 1 377 ? 33.271 13.449 8.220 1.00 27.20 377 ASN A C 1
ATOM 2842 O O . ASN A 1 377 ? 33.073 12.330 8.676 1.00 27.20 377 ASN A O 1
ATOM 2846 N N . ALA A 1 378 ? 32.783 13.912 7.064 1.00 28.30 378 ALA A N 1
ATOM 2847 C CA . ALA A 1 378 ? 32.604 13.223 5.786 1.00 28.30 378 ALA A CA 1
ATOM 2848 C C . ALA A 1 378 ? 32.266 11.723 5.775 1.00 28.30 378 ALA A C 1
ATOM 2850 O O . ALA A 1 378 ? 33.133 10.919 6.079 1.00 28.30 378 ALA A O 1
ATOM 2851 N N . TYR A 1 379 ? 31.118 11.367 5.183 1.00 25.41 379 TYR A N 1
ATOM 2852 C CA . TYR A 1 379 ? 31.071 10.304 4.172 1.00 25.41 379 TYR A CA 1
ATOM 2853 C C . TYR A 1 379 ? 30.036 10.622 3.086 1.00 25.41 379 TYR A C 1
ATOM 2855 O O . TYR A 1 379 ? 28.845 10.776 3.328 1.00 25.41 379 TYR A O 1
ATOM 2863 N N . THR A 1 380 ? 30.570 10.761 1.877 1.00 29.17 380 THR A N 1
ATOM 2864 C CA . THR A 1 380 ? 29.910 10.689 0.574 1.00 29.17 380 THR A CA 1
ATOM 2865 C C . THR A 1 380 ? 30.119 9.263 0.044 1.00 29.17 380 THR A C 1
ATOM 2867 O O . THR A 1 380 ? 31.163 8.676 0.343 1.00 29.17 380 THR A O 1
ATOM 2870 N N . ARG A 1 381 ? 29.216 8.793 -0.835 1.00 27.56 381 ARG A N 1
ATOM 2871 C CA . ARG A 1 381 ? 29.122 7.451 -1.468 1.00 27.56 381 ARG A CA 1
ATOM 2872 C C . ARG A 1 381 ? 28.418 6.447 -0.545 1.00 27.56 381 ARG A C 1
ATOM 2874 O O . ARG A 1 381 ? 28.899 6.198 0.552 1.00 27.56 381 ARG A O 1
ATOM 2881 N N . TRP A 1 382 ? 27.258 5.906 -0.901 1.00 33.28 382 TRP A N 1
ATOM 2882 C CA . TRP A 1 382 ? 26.854 5.320 -2.184 1.00 33.28 382 TRP A CA 1
ATOM 2883 C C . TRP A 1 382 ? 25.460 5.745 -2.624 1.00 33.28 382 TRP A C 1
ATOM 2885 O O . TRP A 1 382 ? 24.630 6.002 -1.726 1.00 33.28 382 TRP A O 1
#

Solvent-accessible surface area (backbone atoms only — not comparable to full-atom values): 21737 Å² total; per-residue (Å²): 116,47,89,53,51,36,69,46,70,46,96,56,35,27,29,41,36,20,24,44,66,101,42,73,63,41,74,32,86,72,51,8,40,41,59,48,69,50,77,44,85,33,47,68,61,12,47,55,52,45,54,52,46,55,61,73,63,36,55,90,78,68,85,45,76,54,66,61,74,79,38,72,82,68,72,80,85,84,74,87,88,82,81,82,76,72,97,75,77,92,76,88,84,79,93,60,53,73,42,84,37,33,22,54,77,44,39,56,61,52,54,50,52,55,42,66,66,43,72,55,31,37,43,36,36,33,39,49,71,27,78,91,37,74,32,79,62,82,93,28,73,49,15,36,46,34,52,25,19,73,76,64,21,48,30,39,37,41,29,28,24,58,89,41,92,58,58,30,47,54,49,19,52,48,37,48,74,75,42,66,30,49,42,42,46,45,63,41,60,97,66,19,51,30,46,40,23,32,33,35,33,43,52,48,19,28,37,40,11,32,46,38,54,27,68,54,32,32,64,48,17,40,22,34,33,39,41,36,44,29,54,72,60,15,50,53,53,45,50,54,50,48,67,75,64,53,41,50,65,63,52,39,70,75,68,48,53,52,56,39,47,35,50,41,82,71,59,95,90,42,42,31,36,39,35,36,41,58,53,50,83,91,41,42,33,37,37,34,47,85,81,54,73,47,75,32,69,47,58,47,52,77,46,79,56,73,64,44,80,46,49,38,37,42,31,41,63,95,46,84,54,51,35,55,37,64,50,76,39,75,85,68,98,81,66,90,73,50,76,49,85,42,87,56,83,84,75,85,76,92,75,63,63,67,67,59,72,70,65,65,80,81,71,83,78,79,82,78,80,87,78,84,93,78,79,91,78,88,86,82,88,134

pLDDT: mean 83.35, std 19.3, range [25.41, 98.88]

Mean predicted aligned error: 11.79 Å

Foldseek 3Di:
DAAQWDWDQDPLFKIKFWQDDPDCQQPPFQAHADIDIDIDGGSVVSVVVVVVVCVVQDCPVVPHDDPCVVCVPDDDDPDDDDDDDPPDDDDDDDDWDKDKDKPQPCNLVVLLVLLQPFDAEKFWEAADAAPVQLDCDDRFNNVSLQVSVVVVHQAEYEYKCQPPPCPQVVSQVVCVVPGSHNYDYAHDDRRYHIHSYGKMQGQQKIKGWNQGRHCCSHHPYTIMIMIIRGNVVSVVVVVVSCVRVFDDLVNCQVPFKFWWWKWADPDPQWIKIKIFISDDQQWKKWKDKPRDIDIDNHRIDMGTDAFAKIKMKIDGPPDPGMWIFIDGDHRDDDDDIDTDRTDTDDDDDD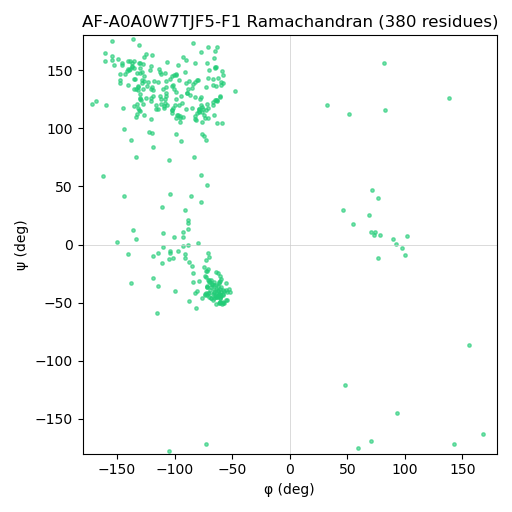DPPVVPVVPPPPDPDDDDDDDDDDDDDDDDDD

Radius of gyration: 24.58 Å; Cα contacts (8 Å, |Δi|>4): 752; chains: 1; bounding box: 61×52×66 Å

Sequence (382 aa):
MYVHSKYAVIDGEKTVITSENWTSGNMGFGNGNRGWGAVIDSTEYASCMEEVFENDFSAGFGDTVTLASAYPDAKPYRGDLSYEPPDDVQRESFRSLVYPIFSPDDSFSAMKELMGSAEERIYAEEMDLGSSLRTVSGDSPVSWMAAAAVRGVETRLILDASTSSGDAETFANLMNQTTKVRAKAVDGGQGFSLIHNKGVVIDGGVWVGSVNWTENSFLRNRETAAFIVSESVSDFFAGLFMSDYGMDSEDLEENGLELTADVVDTGGGRRSVVLRTSGPEGSSYIWNIDGDIRRSEHPSAMFSVSPGHHTASVTLEGTEVSQTAEFDVPSEDGLSGCIIYLTAASVILVGTAAAFLHGRRGNRGRRYGGQGPGNLNAYTRW